Protein AF-0000000068816698 (afdb_homodimer)

Foldseek 3Di:
DPPPLDPDDDDDPDPDDDDDDPDDDDCPDAPQQLDLPGPAGDAAKAFDSAKDFDDDPNHTPDIDGQIAHLALCLVFQFAQQLQAEAEAADLQQQLFAPQDDPLCNLAFHQAVDHLLVCNRRFHAEYEFEWEADPNFIFGGGQQTTGGTDLVSLLSVLSSCVRHLQAAHEYAHPYHHPPPCCDPVNVVVVVVSNCVRCVQQQDQAVVVSQVVSHGSVNSSVSNNRYQAEHCDPVCCVVRRSYHHGAAEDDDQAADQVVLLVSLLVQLVDAAPSGAYEYESAYHDDPVNCVVPVPDGSVVRQLSNQSVVAVSCPVVVSSSSHNYYHGGHNVSHDSRVSSSVSSVVVSVVVVVVVVVVVD/DPPPLDPDDDDDPDPDDDDDDPDDDDCPDAPQQLDLPGPAGDAAKAFDSAKDFDDDPNDTPDIDGQIAHLALCLVFQFAQQLQFEAEAADLQQQLFAPQDDPLCSLAFHQAVDHLLRCNRRFHAEYEFEWEADPNFIFGGGQQTTGGTDLVSLLSVLSSCVRHLQAAHEYAHPYHHPPPCCDPVNVVVVVVSNCVSCVQQQDQAVVVSQVVSHGSNNSSVSNNRYQAEHCDPVCCVVRRSYHHGAAEDDDQAADQVVLLVSLLVQLVDAAPSGAYEYESAYHDDPVNCVVPVPDGSVVRQLSNQSVVAVSCPVVVSSSSHNYYHGGHNVNHDSRVSSSVSSVVVSVVVVVVVVVVVD

Organism: Brassicogethes aeneus (NCBI:txid1431903)

Sequence (714 aa):
MDNSFVLEEIPVNNRRGFFETKHVFNNNGLPGNWSKTSDYQISGKHCFPYEVVSFLNGQIVDKQCLKIEPTWMKEFGDLILSDMMIPGTHDSGAFTTRSINLLFKRFILTQNSDIWNQLVTGIRYFDFRVGFRNNEFYLYHASARCTKLAPELDSIKRFLMKASSEVVILDFHRFVYPNNFTSEMHKKLQDLLLEYLGEHIFMRPHDIYTYNLRIKDFWSINQRVIINYNDRMQSARVPWLWEGLRRDWGNIQDPKELLSYIKYISSRQADGKIHVLCAELTLSISYAITHPTVTLKKFADSVNIMLTPLLREYHRADNLRVIATDFFTGNDVINVAIDANRRKLEQYTTRSYYGFGMDNSFVLEEIPVNNRRGFFETKHVFNNNGLPGNWSKTSDYQISGKHCFPYEVVSFLNGQIVDKQCLKIEPTWMKEFGDLILSDMMIPGTHDSGAFTTRSINLLFKRFILTQNSDIWNQLVTGIRYFDFRVGFRNNEFYLYHASARCTKLAPELDSIKRFLMKASSEVVILDFHRFVYPNNFTSEMHKKLQDLLLEYLGEHIFMRPHDIYTYNLRIKDFWSINQRVIINYNDRMQSARVPWLWEGLRRDWGNIQDPKELLSYIKYISSRQADGKIHVLCAELTLSISYAITHPTVTLKKFADSVNIMLTPLLREYHRADNLRVIATDFFTGNDVINVAIDANRRKLEQYTTRSYYGFG

Radius of gyration: 28.34 Å; Cα contacts (8 Å, |Δi|>4): 1324; chains: 2; bounding box: 60×95×69 Å

pLDDT: mean 89.2, std 11.49, range [27.28, 98.94]

Solvent-accessible surface area (backbone atoms only — not comparable to full-atom values): 38559 Å² total; per-residue (Å²): 126,84,73,86,76,62,86,74,86,77,93,76,92,59,94,69,85,86,84,85,70,89,71,73,85,72,81,85,67,57,52,55,43,60,42,90,84,48,90,55,72,55,83,45,71,32,57,49,104,42,71,50,76,40,69,53,95,87,35,80,76,46,74,50,54,51,58,29,28,51,38,63,50,55,80,43,36,83,37,35,54,46,63,35,35,40,26,26,31,38,41,36,46,13,44,48,60,83,70,57,57,76,86,50,42,45,76,52,41,31,32,84,45,53,60,53,55,39,36,42,44,37,41,35,34,37,32,38,27,34,26,53,54,95,91,38,50,29,19,27,42,84,91,42,49,30,31,62,39,64,67,47,44,47,36,51,39,53,47,49,71,70,30,67,52,51,64,38,38,41,31,39,60,42,64,57,30,48,50,48,61,38,71,66,52,51,50,51,51,53,51,52,47,42,71,56,37,47,79,29,44,28,61,55,52,74,45,45,69,77,64,56,39,29,44,41,59,29,44,75,71,44,27,30,31,41,38,25,28,51,40,71,70,57,26,71,72,36,65,44,36,24,60,47,68,52,67,54,67,71,80,28,68,46,56,69,46,44,52,43,25,51,54,49,61,33,65,42,80,76,84,64,57,62,38,34,36,49,63,55,72,40,86,49,54,70,54,47,69,76,36,76,82,66,32,44,61,58,54,31,51,63,37,26,69,52,46,43,61,53,35,57,46,91,48,28,42,58,47,35,25,31,42,22,25,37,38,57,86,58,40,48,52,49,61,48,20,53,53,32,40,52,52,51,48,52,50,54,55,48,50,58,52,56,67,73,99,125,83,70,86,78,62,88,74,88,76,92,77,91,59,96,70,86,84,83,84,70,90,71,74,85,71,81,84,66,59,52,52,43,61,42,91,84,46,89,56,71,55,82,44,72,31,58,49,102,42,73,49,75,39,69,54,96,88,34,79,76,45,76,48,55,52,58,30,29,52,38,63,50,54,81,42,37,82,37,36,54,45,63,34,34,39,26,26,30,38,42,36,45,14,44,47,61,82,69,56,58,78,86,50,41,46,75,50,43,32,31,84,46,54,60,52,56,39,36,42,45,37,40,36,34,36,31,37,25,34,27,52,54,96,93,38,50,28,19,28,40,83,93,42,48,30,31,62,38,64,68,46,44,47,38,51,40,53,46,48,72,71,31,66,53,52,63,37,38,42,31,40,60,42,63,58,31,47,52,49,63,39,72,65,53,51,49,52,50,52,51,51,47,42,70,56,37,47,79,28,42,27,61,55,51,75,44,45,69,76,65,55,41,29,43,40,60,28,44,76,69,44,27,30,32,41,40,25,28,52,41,71,70,55,24,72,71,37,66,44,36,24,60,48,70,53,67,53,67,71,79,28,68,46,56,71,46,44,51,42,26,50,53,48,60,34,66,45,80,78,84,65,59,63,37,35,36,47,63,55,71,40,86,49,54,71,53,46,69,75,35,76,84,66,34,43,60,59,53,31,53,62,37,26,69,51,45,44,60,54,34,57,46,92,48,30,42,57,47,36,25,30,42,21,25,38,38,57,87,56,40,48,52,51,60,49,21,53,54,33,39,52,53,51,48,53,50,52,56,47,51,59,54,55,69,74,100

Nearest PDB structures (foldseek):
  4s3g-assembly1_A  TM=7.333E-01  e=1.831E-13  Staphylococcus aureus subsp. aureus str. Newman
  4i9t-assembly1_A  TM=7.670E-01  e=1.235E-12  Staphylococcus aureus subsp. aureus str. Newman
  4f2t-assembly1_A  TM=7.465E-01  e=7.548E-13  Staphylococcus aureus subsp. aureus str. Newman
  2plc-assembly1_A  TM=7.815E-01  e=2.050E-10  Listeria monocytogenes
  4f2u-assembly1_A  TM=6.825E-01  e=1.134E-11  Staphylococcus aureus subsp. aureus str. Newman

InterPro domains:
  IPR000909 Phosphatidylinositol-specific phospholipase C, X domain [PF00388] (84-223)
  IPR000909 Phosphatidylinositol-specific phospholipase C, X domain [SM00148] (81-230)
  IPR017946 PLC-like phosphodiesterase, TIM beta/alpha-barrel domain superfamily [G3DSA:3.20.20.190] (66-343)
  IPR017946 PLC-like phosphodiesterase, TIM beta/alpha-barrel domain superfamily [SSF51695] (70-341)
  IPR051057 Phosphoinositide phospholipase C domain-containing protein [PTHR13593] (63-343)

Structure (mmCIF, N/CA/C/O backbone):
data_AF-0000000068816698-model_v1
#
loop_
_entity.id
_entity.type
_entity.pdbx_description
1 polymer 'Phosphatidylinositol-specific phospholipase C X domain-containing protein'
#
loop_
_atom_site.group_PDB
_atom_site.id
_atom_site.type_symbol
_atom_site.label_atom_id
_atom_site.label_alt_id
_atom_site.label_comp_id
_atom_site.label_asym_id
_atom_site.label_entity_id
_atom_site.label_seq_id
_atom_site.pdbx_PDB_ins_code
_atom_site.Cartn_x
_atom_site.Cartn_y
_atom_site.Cartn_z
_atom_site.occupancy
_atom_site.B_iso_or_equiv
_atom_site.auth_seq_id
_atom_site.auth_comp_id
_atom_site.auth_asym_id
_atom_site.auth_atom_id
_atom_site.pdbx_PDB_model_num
ATOM 1 N N . MET A 1 1 ? 20.719 43.344 26.031 1 27.28 1 MET A N 1
ATOM 2 C CA . MET A 1 1 ? 19.656 42.344 26.141 1 27.28 1 MET A CA 1
ATOM 3 C C . MET A 1 1 ? 19.594 41.75 27.531 1 27.28 1 MET A C 1
ATOM 5 O O . MET A 1 1 ? 20.641 41.438 28.109 1 27.28 1 MET A O 1
ATOM 9 N N . ASP A 1 2 ? 18.703 42.062 28.328 1 34.28 2 ASP A N 1
ATOM 10 C CA . ASP A 1 2 ? 18.578 41.531 29.688 1 34.28 2 ASP A CA 1
ATOM 11 C C . ASP A 1 2 ? 18.828 40.031 29.719 1 34.28 2 ASP A C 1
ATOM 13 O O . ASP A 1 2 ? 18.188 39.281 28.984 1 34.28 2 ASP A O 1
ATOM 17 N N . ASN A 1 3 ? 19.875 39.469 30.188 1 44.34 3 ASN A N 1
ATOM 18 C CA . ASN A 1 3 ? 20.422 38.125 30.438 1 44.34 3 ASN A CA 1
ATOM 19 C C . ASN A 1 3 ? 19.422 37.25 31.156 1 44.34 3 ASN A C 1
ATOM 21 O O . ASN A 1 3 ? 19.734 36.094 31.516 1 44.34 3 ASN A O 1
ATOM 25 N N . SER A 1 4 ? 18.438 37.75 31.797 1 47.78 4 SER A N 1
ATOM 26 C CA . SER A 1 4 ? 17.531 37.062 32.688 1 47.78 4 SER A CA 1
ATOM 27 C C . SER A 1 4 ? 16.656 36.062 31.922 1 47.78 4 SER A C 1
ATOM 29 O O . SER A 1 4 ? 16.031 35.188 32.5 1 47.78 4 SER A O 1
ATOM 31 N N . PHE A 1 5 ? 16.641 36.031 30.578 1 58.03 5 PHE A N 1
ATOM 32 C CA . PHE A 1 5 ? 15.68 35.281 29.781 1 58.03 5 PHE A CA 1
ATOM 33 C C . PHE A 1 5 ? 16.359 34.094 29.109 1 58.03 5 PHE A C 1
ATOM 35 O O . PHE A 1 5 ? 15.711 33.344 28.359 1 58.03 5 PHE A O 1
ATOM 42 N N . VAL A 1 6 ? 17.625 33.938 29.484 1 61.84 6 VAL A N 1
ATOM 43 C CA . VAL A 1 6 ? 18.297 32.781 28.891 1 61.84 6 VAL A CA 1
ATOM 44 C C . VAL A 1 6 ? 18.141 31.562 29.797 1 61.84 6 VAL A C 1
ATOM 46 O O . VAL A 1 6 ? 18.594 31.562 30.938 1 61.84 6 VAL A O 1
ATOM 49 N N . LEU A 1 7 ? 17.469 30.656 29.391 1 71 7 LEU A N 1
ATOM 50 C CA . LEU A 1 7 ? 17.234 29.438 30.156 1 71 7 LEU A CA 1
ATOM 51 C C . LEU A 1 7 ? 18.453 28.531 30.125 1 71 7 LEU A C 1
ATOM 53 O O . LEU A 1 7 ? 18.766 27.844 31.109 1 71 7 LEU A O 1
ATOM 57 N N . GLU A 1 8 ? 19.156 28.547 29.094 1 78.19 8 GLU A N 1
ATOM 58 C CA . GLU A 1 8 ? 20.312 27.672 28.938 1 78.19 8 GLU A CA 1
ATOM 59 C C . GLU A 1 8 ? 21.25 28.172 27.844 1 78.19 8 GLU A C 1
ATOM 61 O O . GLU A 1 8 ? 20.781 28.766 26.859 1 78.19 8 GLU A O 1
ATOM 66 N N . GLU A 1 9 ? 22.547 28.156 28.156 1 80.25 9 GLU A N 1
ATOM 67 C CA . GLU A 1 9 ? 23.578 28.453 27.156 1 80.25 9 GLU A CA 1
ATOM 68 C C . GLU A 1 9 ? 24.438 27.219 26.859 1 80.25 9 GLU A C 1
ATOM 70 O O . GLU A 1 9 ? 24.922 26.562 27.781 1 80.25 9 GLU A O 1
ATOM 75 N N . ILE A 1 10 ? 24.469 26.906 25.672 1 82.62 10 ILE A N 1
ATOM 76 C CA . ILE A 1 10 ? 25.219 25.719 25.297 1 82.62 10 ILE A CA 1
ATOM 77 C C . ILE A 1 10 ? 26.281 26.094 24.266 1 82.62 10 ILE A C 1
ATOM 79 O O . ILE A 1 10 ? 25.953 26.594 23.188 1 82.62 10 ILE A O 1
ATOM 83 N N . PRO A 1 11 ? 27.562 25.812 24.609 1 82 11 PRO A N 1
ATOM 84 C CA . PRO A 1 11 ? 28.594 26 23.594 1 82 11 PRO A CA 1
ATOM 85 C C . PRO A 1 11 ? 28.484 24.984 22.453 1 82 11 PRO A C 1
ATOM 87 O O . PRO A 1 11 ? 28.172 23.812 22.703 1 82 11 PRO A O 1
ATOM 90 N N . VAL A 1 12 ? 28.516 25.484 21.25 1 81.38 12 VAL A N 1
ATOM 91 C CA . VAL A 1 12 ? 28.391 24.609 20.094 1 81.38 12 VAL A CA 1
ATOM 92 C C . VAL A 1 12 ? 29.734 24.578 19.344 1 81.38 12 VAL A C 1
ATOM 94 O O . VAL A 1 12 ? 30.281 25.609 19 1 81.38 12 VAL A O 1
ATOM 97 N N . ASN A 1 13 ? 30.344 23.438 19.188 1 78.12 13 ASN A N 1
ATOM 98 C CA . ASN A 1 13 ? 31.641 23.297 18.516 1 78.12 13 ASN A CA 1
ATOM 99 C C . ASN A 1 13 ? 31.5 22.562 17.188 1 78.12 13 ASN A C 1
ATOM 101 O O . ASN A 1 13 ? 32.5 22.375 16.469 1 78.12 13 ASN A O 1
ATOM 105 N N . ASN A 1 14 ? 30.297 22.109 16.891 1 74.31 14 ASN A N 1
ATOM 106 C CA . ASN A 1 14 ? 30.078 21.375 15.656 1 74.31 14 ASN A CA 1
ATOM 107 C C . ASN A 1 14 ? 29.062 22.078 14.758 1 74.31 14 ASN A C 1
ATOM 109 O O . ASN A 1 14 ? 28.203 22.812 15.242 1 74.31 14 ASN A O 1
ATOM 113 N N . ARG A 1 15 ? 29.344 21.906 13.562 1 66.06 15 ARG A N 1
ATOM 114 C CA . ARG A 1 15 ? 28.469 22.547 12.586 1 66.06 15 ARG A CA 1
ATOM 115 C C . ARG A 1 15 ? 27.109 21.875 12.539 1 66.06 15 ARG A C 1
ATOM 117 O O . ARG A 1 15 ? 26.094 22.531 12.234 1 66.06 15 ARG A O 1
ATOM 124 N N . ARG A 1 16 ? 27.109 20.609 12.844 1 71.62 16 ARG A N 1
ATOM 125 C CA . ARG A 1 16 ? 25.859 19.844 12.781 1 71.62 16 ARG A CA 1
ATOM 126 C C . ARG A 1 16 ? 25.578 19.156 14.109 1 71.62 16 ARG A C 1
ATOM 128 O O . ARG A 1 16 ? 26.5 18.844 14.867 1 71.62 16 ARG A O 1
ATOM 135 N N . GLY A 1 17 ? 24.281 19.156 14.406 1 75.38 17 GLY A N 1
ATOM 136 C CA . GLY A 1 17 ? 23.891 18.453 15.625 1 75.38 17 GLY A CA 1
ATOM 137 C C . GLY A 1 17 ? 22.594 18.953 16.219 1 75.38 17 GLY A C 1
ATOM 138 O 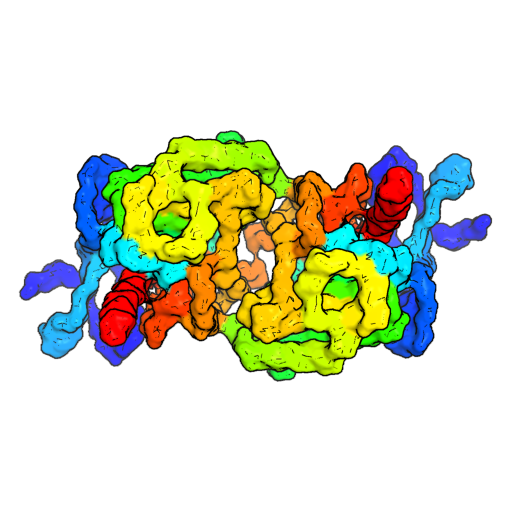O . GLY A 1 17 ? 21.812 19.641 15.539 1 75.38 17 GLY A O 1
ATOM 139 N N . PHE A 1 18 ? 22.219 18.328 17.312 1 76.19 18 PHE A N 1
ATOM 140 C CA . PHE A 1 18 ? 21.016 18.766 18 1 76.19 18 PHE A CA 1
ATOM 141 C C . PHE A 1 18 ? 21.234 18.812 19.5 1 76.19 18 PHE A C 1
ATOM 143 O O . PHE A 1 18 ? 22.172 18.172 20.016 1 76.19 18 PHE A O 1
ATOM 150 N N . PHE A 1 19 ? 20.547 19.703 20.125 1 77.31 19 PHE A N 1
ATOM 151 C CA . PHE A 1 19 ? 20.562 19.797 21.578 1 77.31 19 PHE A CA 1
ATOM 152 C C . PHE A 1 19 ? 19.156 19.609 22.141 1 77.31 19 PHE A C 1
ATOM 154 O O . PHE A 1 19 ? 18.172 20 21.516 1 77.31 19 PHE A O 1
ATOM 161 N N . GLU A 1 20 ? 19.141 18.828 23.188 1 77.19 20 GLU A N 1
ATOM 162 C CA . GLU A 1 20 ? 17.875 18.641 23.906 1 77.19 20 GLU A CA 1
ATOM 163 C C . GLU A 1 20 ? 17.875 19.391 25.234 1 77.19 20 GLU A C 1
ATOM 165 O O . GLU A 1 20 ? 18.891 19.406 25.953 1 77.19 20 GLU A O 1
ATOM 170 N N . THR A 1 21 ? 16.797 20.125 25.391 1 76.69 21 THR A N 1
ATOM 171 C CA . THR A 1 21 ? 16.672 20.828 26.656 1 76.69 21 THR A CA 1
ATOM 172 C C . THR A 1 21 ? 15.719 20.094 27.594 1 76.69 21 THR A C 1
ATOM 174 O O . THR A 1 21 ? 14.852 19.328 27.141 1 76.69 21 THR A O 1
ATOM 177 N N . LYS A 1 22 ? 15.992 20.25 28.828 1 74.56 22 LYS A N 1
ATOM 178 C CA . LYS A 1 22 ? 15.141 19.641 29.844 1 74.56 22 LYS A CA 1
ATOM 179 C C . LYS A 1 22 ? 13.906 20.5 30.109 1 74.56 22 LYS A C 1
ATOM 181 O O . LYS A 1 22 ? 12.984 20.062 30.812 1 74.56 22 LYS A O 1
ATOM 186 N N . HIS A 1 23 ? 13.984 21.609 29.484 1 76.06 23 HIS A N 1
ATOM 187 C CA . HIS A 1 23 ? 12.844 22.5 29.703 1 76.06 23 HIS A CA 1
ATOM 188 C C . HIS A 1 23 ? 11.641 22.031 28.875 1 76.06 23 HIS A C 1
ATOM 190 O O . HIS A 1 23 ? 11.773 21.734 27.688 1 76.06 23 HIS A O 1
ATOM 196 N N . VAL A 1 24 ? 10.57 21.906 29.609 1 73.19 24 VAL A N 1
ATOM 197 C CA . VAL A 1 24 ? 9.344 21.438 28.984 1 73.19 24 VAL A CA 1
ATOM 198 C C . VAL A 1 24 ? 8.586 22.609 28.359 1 73.19 24 VAL A C 1
ATOM 200 O O . VAL A 1 24 ? 8.438 23.656 29 1 73.19 24 VAL A O 1
ATOM 203 N N . PHE A 1 25 ? 8.312 22.406 27.141 1 71.81 25 PHE A N 1
ATOM 204 C CA . PHE A 1 25 ? 7.469 23.391 26.469 1 71.81 25 PHE A CA 1
ATOM 205 C C . PHE A 1 25 ? 6.059 23.375 27.047 1 71.81 25 PHE A C 1
ATOM 207 O O . PHE A 1 25 ? 5.398 22.328 27.062 1 71.81 25 PHE A O 1
ATOM 214 N N . ASN A 1 26 ? 5.805 24.438 27.766 1 63.84 26 ASN A N 1
ATOM 215 C CA . ASN A 1 26 ? 4.445 24.578 28.281 1 63.84 26 ASN A CA 1
ATOM 216 C C . ASN A 1 26 ? 3.529 25.266 27.281 1 63.84 26 ASN A C 1
ATOM 218 O O . ASN A 1 26 ? 3.787 26.391 26.859 1 63.84 26 ASN A O 1
ATOM 222 N N . ASN A 1 27 ? 2.738 24.516 26.75 1 63.22 27 ASN A N 1
ATOM 223 C CA . ASN A 1 27 ? 1.831 25.094 25.766 1 63.22 27 ASN A CA 1
ATOM 224 C C . ASN A 1 27 ? 0.727 25.906 26.422 1 63.22 27 ASN A C 1
ATOM 226 O O . ASN A 1 27 ? -0.302 25.375 26.828 1 63.22 27 ASN A O 1
ATOM 230 N N . ASN A 1 28 ? 1.103 27.109 26.812 1 64.31 28 ASN A N 1
ATOM 231 C CA . ASN A 1 28 ? 0.12 28 27.422 1 64.31 28 ASN A CA 1
ATOM 232 C C . ASN A 1 28 ? -0.785 28.641 26.359 1 64.31 28 ASN A C 1
ATOM 234 O O . ASN A 1 28 ? -1.238 29.766 26.531 1 64.31 28 ASN A O 1
ATOM 238 N N . GLY A 1 29 ? -1.045 28.016 25.359 1 81.06 29 GLY A N 1
ATOM 239 C CA . GLY A 1 29 ? -1.962 28.547 24.375 1 81.06 29 GLY A CA 1
ATOM 240 C C . GLY A 1 29 ? -1.279 28.938 23.078 1 81.06 29 GLY A C 1
ATOM 241 O O . GLY A 1 29 ? -0.065 29.156 23.047 1 81.06 29 GLY A O 1
ATOM 242 N N . LEU A 1 30 ? -2.012 29.125 22.031 1 90.88 30 LEU A N 1
ATOM 243 C CA . LEU A 1 30 ? -1.49 29.484 20.719 1 90.88 30 LEU A CA 1
ATOM 244 C C . LEU A 1 30 ? -1.308 30.984 20.594 1 90.88 30 LEU A C 1
ATOM 246 O O . LEU A 1 30 ? -2.201 31.75 20.953 1 90.88 30 LEU A O 1
ATOM 250 N N . PRO A 1 31 ? -0.156 31.469 20.188 1 91.19 31 PRO A N 1
ATOM 251 C CA . PRO A 1 31 ? 0.058 32.906 19.984 1 91.19 31 PRO A CA 1
ATOM 252 C C . PRO A 1 31 ? -0.719 33.438 18.797 1 91.19 31 PRO A C 1
ATOM 254 O O . PRO A 1 31 ? -1.2 32.688 17.953 1 91.19 31 PRO A O 1
ATOM 257 N N . GLY A 1 32 ? -0.9 34.812 18.797 1 92.19 32 GLY A N 1
ATOM 258 C CA . GLY A 1 32 ? -1.511 35.469 17.656 1 92.19 32 GLY A CA 1
ATOM 259 C C . GLY A 1 32 ? -3.016 35.281 17.594 1 92.19 32 GLY A C 1
ATOM 260 O O . GLY A 1 32 ? -3.613 35.406 16.516 1 92.19 32 GLY A O 1
ATOM 261 N N . ASN A 1 33 ? -3.582 34.844 18.688 1 92.19 33 ASN A N 1
ATOM 262 C CA . ASN A 1 33 ? -5.023 34.656 18.797 1 92.19 33 ASN A CA 1
ATOM 263 C C . ASN A 1 33 ? -5.504 33.531 17.859 1 92.19 33 ASN A C 1
ATOM 265 O O . ASN A 1 33 ? -6.508 33.719 17.172 1 92.19 33 ASN A O 1
ATOM 269 N N . TRP A 1 34 ? -4.773 32.469 17.875 1 94.19 34 TRP A N 1
ATOM 270 C CA . TRP A 1 34 ? -5.129 31.406 16.969 1 94.19 34 TRP A CA 1
ATOM 271 C C . TRP A 1 34 ? -5.77 30.234 17.719 1 94.19 34 TRP A C 1
ATOM 273 O O . TRP A 1 34 ? -5.812 29.109 17.219 1 94.19 34 TRP A O 1
ATOM 283 N N . SER A 1 35 ? -6.242 30.594 18.859 1 89.5 35 SER A N 1
ATOM 284 C CA . SER A 1 35 ? -7.09 29.594 19.5 1 89.5 35 SER A CA 1
ATOM 285 C C . SER A 1 35 ? -8.367 29.344 18.703 1 89.5 35 SER A C 1
ATOM 287 O O . SER A 1 35 ? -8.844 30.234 18 1 89.5 35 SER A O 1
ATOM 289 N N . LYS A 1 36 ? -8.859 28.188 18.875 1 86.44 36 LYS A N 1
ATOM 290 C CA . LYS A 1 36 ? -10.047 27.828 18.125 1 86.44 36 LYS A CA 1
ATOM 291 C C . LYS A 1 36 ? -11.219 28.734 18.453 1 86.44 36 LYS A C 1
ATOM 293 O O . LYS A 1 36 ? -12.055 29.016 17.594 1 86.44 36 LYS A O 1
ATOM 298 N N . THR A 1 37 ? -11.242 29.266 19.594 1 83.69 37 THR A N 1
ATOM 299 C CA . THR A 1 37 ? -12.391 30.031 20.078 1 83.69 37 THR A CA 1
ATOM 300 C C . THR A 1 37 ? -12.18 31.516 19.859 1 83.69 37 THR A C 1
ATOM 302 O O . THR A 1 37 ? -13.078 32.312 20.109 1 83.69 37 THR A O 1
ATOM 305 N N . SER A 1 38 ? -11.016 31.828 19.359 1 84.62 38 SER A N 1
ATOM 306 C CA . SER A 1 38 ? -10.742 33.25 19.156 1 84.62 38 SER A CA 1
ATOM 307 C C . SER A 1 38 ? -11.516 33.781 17.953 1 84.62 38 SER A C 1
ATOM 309 O O . SER A 1 38 ? -11.633 33.094 16.938 1 84.62 38 SER A O 1
ATOM 311 N N . ASP A 1 39 ? -12.023 34.906 18.062 1 78.31 39 ASP A N 1
ATOM 312 C CA . ASP A 1 39 ? -12.82 35.531 17.016 1 78.31 39 ASP A CA 1
ATOM 313 C C . ASP A 1 39 ? -11.945 36.312 16.047 1 78.31 39 ASP A C 1
ATOM 315 O O . ASP A 1 39 ? -12.367 36.656 14.945 1 78.31 39 ASP A O 1
ATOM 319 N N . TYR A 1 40 ? -10.805 36.719 16.547 1 80.38 40 TYR A N 1
ATOM 320 C CA . TYR A 1 40 ? -9.883 37.5 15.719 1 80.38 40 TYR A CA 1
ATOM 321 C C . TYR A 1 40 ? -8.523 36.812 15.617 1 80.38 40 TYR A C 1
ATOM 323 O O . TYR A 1 40 ? -8.086 36.125 16.562 1 80.38 40 TYR A O 1
ATOM 331 N N . GLN A 1 41 ? -7.988 36.812 14.375 1 82.62 41 GLN A N 1
ATOM 332 C CA . GLN A 1 41 ? -6.664 36.25 14.18 1 82.62 41 GLN A CA 1
ATOM 333 C C . GLN A 1 41 ? -5.707 37.25 13.555 1 82.62 41 GLN A C 1
ATOM 335 O O . GLN A 1 41 ? -6.141 38.188 12.891 1 82.62 41 GLN A O 1
ATOM 340 N N . ILE A 1 42 ? -4.539 37.125 13.922 1 86 42 ILE A N 1
ATOM 341 C CA . ILE A 1 42 ? -3.484 37.906 13.305 1 86 42 ILE A CA 1
ATOM 342 C C . ILE A 1 42 ? -2.725 37.062 12.281 1 86 42 ILE A C 1
ATOM 344 O O . ILE A 1 42 ? -2.236 36 12.609 1 86 42 ILE A O 1
ATOM 348 N N . SER A 1 43 ? -2.637 37.562 11.102 1 92.31 43 SER A N 1
ATOM 349 C CA . SER A 1 43 ? -1.942 36.844 10.031 1 92.31 43 SER A CA 1
ATOM 350 C C . SER A 1 43 ? -0.437 36.812 10.273 1 92.31 43 SER A C 1
ATOM 352 O O . SER A 1 43 ? 0.092 37.656 11.023 1 92.31 43 SER A O 1
ATOM 354 N N . GLY A 1 44 ? 0.19 35.844 9.641 1 93.94 44 GLY A N 1
ATOM 355 C CA . GLY A 1 44 ? 1.641 35.781 9.719 1 93.94 44 GLY A CA 1
ATOM 356 C C . GLY A 1 44 ? 2.133 34.781 10.766 1 93.94 44 GLY A C 1
ATOM 357 O O . GLY A 1 44 ? 1.342 34.031 11.344 1 93.94 44 GLY A O 1
ATOM 358 N N . LYS A 1 45 ? 3.459 34.75 10.891 1 95.56 45 LYS A N 1
ATOM 359 C CA . LYS A 1 45 ? 4.078 33.875 11.883 1 95.56 45 LYS A CA 1
ATOM 360 C C . LYS A 1 45 ? 3.953 34.469 13.289 1 95.56 45 LYS A C 1
ATOM 362 O O . LYS A 1 45 ? 3.975 35.688 13.469 1 95.56 45 LYS A O 1
ATOM 367 N N . HIS A 1 46 ? 3.805 33.625 14.297 1 94.81 46 HIS A N 1
ATOM 368 C CA . HIS A 1 46 ? 3.693 34.031 15.695 1 94.81 46 HIS A CA 1
ATOM 369 C C . HIS A 1 46 ? 4.578 33.156 16.594 1 94.81 46 HIS A C 1
ATOM 371 O O . HIS A 1 46 ? 4.508 31.938 16.531 1 94.81 46 HIS A O 1
ATOM 377 N N . CYS A 1 47 ? 5.324 33.781 17.422 1 92.56 47 CYS A N 1
ATOM 378 C CA . CYS A 1 47 ? 6.312 33.094 18.25 1 92.56 47 CYS A CA 1
ATOM 379 C C . CYS A 1 47 ? 5.746 32.75 19.625 1 92.56 47 CYS A C 1
ATOM 381 O O . CYS A 1 47 ? 5.016 33.562 20.203 1 92.56 47 CYS A O 1
ATOM 383 N N . PHE A 1 48 ? 6.043 31.562 20.016 1 89.38 48 PHE A N 1
ATOM 384 C CA . PHE A 1 48 ? 5.965 31.281 21.453 1 89.38 48 PHE A CA 1
ATOM 385 C C . PHE A 1 48 ? 7.078 31.984 22.203 1 89.38 48 PHE A C 1
ATOM 387 O O . PHE A 1 48 ? 8.016 32.5 21.594 1 89.38 48 PHE A O 1
ATOM 394 N N . PRO A 1 49 ? 6.906 32.031 23.547 1 84.44 49 PRO A N 1
ATOM 395 C CA . PRO A 1 49 ? 7.934 32.75 24.312 1 84.44 49 PRO A CA 1
ATOM 396 C C . PRO A 1 49 ? 9.203 31.922 24.5 1 84.44 49 PRO A C 1
ATOM 398 O O . PRO A 1 49 ? 9.719 31.812 25.609 1 84.44 49 PRO A O 1
ATOM 401 N N . TYR A 1 50 ? 9.586 31.203 23.5 1 84.31 50 TYR A N 1
ATOM 402 C CA . TYR A 1 50 ? 10.812 30.406 23.484 1 84.31 50 TYR A CA 1
ATOM 403 C C . TYR A 1 50 ? 11.648 30.734 22.25 1 84.31 50 TYR A C 1
ATOM 405 O O . TYR A 1 50 ? 11.156 30.641 21.125 1 84.31 50 TYR A O 1
ATOM 413 N N . GLU A 1 51 ? 12.828 31.172 22.531 1 87.62 51 GLU A N 1
ATOM 414 C CA . GLU A 1 51 ? 13.711 31.547 21.422 1 87.62 51 GLU A CA 1
ATOM 415 C C . GLU A 1 51 ? 15.094 30.922 21.578 1 87.62 51 GLU A C 1
ATOM 417 O O . GLU A 1 51 ? 15.516 30.625 22.703 1 87.62 51 GLU A O 1
ATOM 422 N N . VAL A 1 52 ? 15.656 30.656 20.516 1 85.5 52 VAL A N 1
ATOM 423 C CA . VAL A 1 52 ? 17.047 30.219 20.453 1 85.5 52 VAL A CA 1
ATOM 424 C C . VAL A 1 52 ? 17.891 31.266 19.719 1 85.5 52 VAL A C 1
ATOM 426 O O . VAL A 1 52 ? 17.547 31.688 18.625 1 85.5 52 VAL A O 1
ATOM 429 N N . VAL A 1 53 ? 18.938 31.672 20.438 1 87.06 53 VAL A N 1
ATOM 430 C CA . VAL A 1 53 ? 19.828 32.688 19.875 1 87.06 53 VAL A CA 1
ATOM 431 C C . VAL A 1 53 ? 21.234 32.156 19.734 1 87.06 53 VAL A C 1
ATOM 433 O O . VAL A 1 53 ? 21.766 31.531 20.672 1 87.06 53 VAL A O 1
ATOM 436 N N . SER A 1 54 ? 21.719 32.281 18.594 1 86.19 54 SER A N 1
ATOM 437 C CA . SER A 1 54 ? 23.078 31.828 18.344 1 86.19 54 SER A CA 1
ATOM 438 C C . SER A 1 54 ? 24.047 33.031 18.312 1 86.19 54 SER A C 1
ATOM 440 O O . SER A 1 54 ? 23.766 34.031 17.688 1 86.19 54 SER A O 1
ATOM 442 N N . PHE A 1 55 ? 25.172 32.781 18.984 1 87.56 55 PHE A N 1
ATOM 443 C CA . PHE A 1 55 ? 26.203 33.844 19.078 1 87.56 55 PHE A CA 1
ATOM 444 C C . PHE A 1 55 ? 27.516 33.344 18.484 1 87.56 55 PHE A C 1
ATOM 446 O O . PHE A 1 55 ? 27.891 32.188 18.672 1 87.56 55 PHE A O 1
ATOM 453 N N . LEU A 1 56 ? 28.047 34.188 17.641 1 87.44 56 LEU A N 1
ATOM 454 C CA . LEU A 1 56 ? 29.422 34.031 17.203 1 87.44 56 LEU A CA 1
ATOM 455 C C . LEU A 1 56 ? 30.281 35.25 17.547 1 87.44 56 LEU A C 1
ATOM 457 O O . LEU A 1 56 ? 29.984 36.344 17.094 1 87.44 56 LEU A O 1
ATOM 461 N N . ASN A 1 57 ? 31.344 35 18.25 1 88.06 57 ASN A N 1
ATOM 462 C CA . ASN A 1 57 ? 32.219 36.062 18.688 1 88.06 57 ASN A CA 1
ATOM 463 C C . ASN A 1 57 ? 31.438 37.219 19.328 1 88.06 57 ASN A C 1
ATOM 465 O O . ASN A 1 57 ? 31.609 38.375 18.969 1 88.06 57 ASN A O 1
ATOM 469 N N . GLY A 1 58 ? 30.438 36.844 20.078 1 84.38 58 GLY A N 1
ATOM 470 C CA . GLY A 1 58 ? 29.672 37.812 20.859 1 84.38 58 GLY A CA 1
ATOM 471 C C . GLY A 1 58 ? 28.562 38.469 20.047 1 84.38 58 GLY A C 1
ATOM 472 O O . GLY A 1 58 ? 27.781 39.281 20.594 1 84.38 58 GLY A O 1
ATOM 473 N N . GLN A 1 59 ? 28.562 38.156 18.844 1 91.38 59 GLN A N 1
ATOM 474 C CA . GLN A 1 59 ? 27.531 38.75 17.984 1 91.38 59 GLN A CA 1
ATOM 475 C C . GLN A 1 59 ? 26.453 37.719 17.641 1 91.38 59 GLN A C 1
ATOM 477 O O . GLN A 1 59 ? 26.766 36.531 17.422 1 91.38 59 GLN A O 1
ATOM 482 N N . ILE A 1 60 ? 25.219 38.219 17.672 1 89.25 60 ILE A N 1
ATOM 483 C CA . ILE A 1 60 ? 24.109 37.344 17.297 1 89.25 60 ILE A CA 1
ATOM 484 C C . ILE A 1 60 ? 24.172 37.031 15.805 1 89.25 60 ILE A C 1
ATOM 486 O O . ILE A 1 60 ? 24.234 37.938 14.969 1 89.25 60 ILE A O 1
ATOM 490 N N . VAL A 1 61 ? 24.219 35.75 15.453 1 87.88 61 VAL A N 1
ATOM 491 C CA . VAL A 1 61 ? 24.328 35.375 14.047 1 87.88 61 VAL A CA 1
ATOM 492 C C . VAL A 1 61 ? 23.016 34.75 13.578 1 87.88 61 VAL A C 1
ATOM 494 O O . VAL A 1 61 ? 22.734 34.719 12.375 1 87.88 61 VAL A O 1
ATOM 497 N N . ASP A 1 62 ? 22.219 34.25 14.516 1 85.88 62 ASP A N 1
ATOM 498 C CA . ASP A 1 62 ? 20.922 33.719 14.164 1 85.88 62 ASP A CA 1
ATOM 499 C C . ASP A 1 62 ? 19.969 33.719 15.359 1 85.88 62 ASP A C 1
ATOM 501 O O . ASP A 1 62 ? 20.406 33.594 16.5 1 85.88 62 ASP A O 1
ATOM 505 N N . LYS A 1 63 ? 18.828 34 15.078 1 88.12 63 LYS A N 1
ATOM 506 C CA . LYS A 1 63 ? 17.766 34 16.078 1 88.12 63 LYS A CA 1
ATOM 507 C C . LYS A 1 63 ? 16.516 33.344 15.547 1 88.12 63 LYS A C 1
ATOM 509 O O . LYS A 1 63 ? 16.016 33.688 14.477 1 88.12 63 LYS A O 1
ATOM 514 N N . GLN A 1 64 ? 16.078 32.312 16.312 1 86.5 64 GLN A N 1
ATOM 515 C CA . GLN A 1 64 ? 14.859 31.609 15.938 1 86.5 64 GLN A CA 1
ATOM 516 C C . GLN A 1 64 ? 13.945 31.391 17.141 1 86.5 64 GLN A C 1
ATOM 518 O O . GLN A 1 64 ? 14.422 31.297 18.281 1 86.5 64 GLN A O 1
ATOM 523 N N . CYS A 1 65 ? 12.703 31.406 16.938 1 88.44 65 CYS A N 1
ATOM 524 C CA . CYS A 1 65 ? 11.75 31.078 18 1 88.44 65 CYS A CA 1
ATOM 525 C C . CYS A 1 65 ? 10.859 29.922 17.578 1 88.44 65 CYS A C 1
ATOM 527 O O . CYS A 1 65 ? 10.734 29.609 16.391 1 88.44 65 CYS A O 1
ATOM 529 N N . LEU A 1 66 ? 10.422 29.188 18.594 1 88.44 66 LEU A N 1
ATOM 530 C CA . LEU A 1 66 ? 9.305 28.281 18.312 1 88.44 66 LEU A CA 1
ATOM 531 C C . LEU A 1 66 ? 8.07 29.062 17.891 1 88.44 66 LEU A C 1
ATOM 533 O O . LEU A 1 66 ? 7.691 30.047 18.547 1 88.44 66 LEU A O 1
ATOM 537 N N . LYS A 1 67 ? 7.539 28.703 16.781 1 93.94 67 LYS A N 1
ATOM 538 C CA . LYS A 1 67 ? 6.484 29.562 16.25 1 93.94 67 LYS A CA 1
ATOM 539 C C . LYS A 1 67 ? 5.414 28.734 15.539 1 93.94 67 LYS A C 1
ATOM 541 O O . LYS A 1 67 ? 5.617 27.547 15.258 1 93.94 67 LYS A O 1
ATOM 546 N N . ILE A 1 68 ? 4.293 29.359 15.297 1 95.44 68 ILE A N 1
ATOM 547 C CA . ILE A 1 68 ? 3.266 28.844 14.398 1 95.44 68 ILE A CA 1
ATOM 548 C C . ILE A 1 68 ? 3.232 29.656 13.117 1 95.44 68 ILE A C 1
ATOM 550 O O . ILE A 1 68 ? 3.666 30.812 13.102 1 95.44 68 ILE A O 1
ATOM 554 N N . GLU A 1 69 ? 2.85 29 12.047 1 97.38 69 GLU A N 1
ATOM 555 C CA . GLU A 1 69 ? 2.744 29.609 10.727 1 97.38 69 GLU A CA 1
ATOM 556 C C . GLU A 1 69 ? 1.371 29.359 10.109 1 97.38 69 GLU A C 1
ATOM 558 O O . GLU A 1 69 ? 1.261 28.688 9.078 1 97.38 69 GLU A O 1
ATOM 563 N N . PRO A 1 70 ? 0.346 30.016 10.688 1 97.62 70 PRO A N 1
ATOM 564 C CA . PRO A 1 70 ? -1.019 29.672 10.281 1 97.62 70 PRO A CA 1
ATOM 565 C C . PRO A 1 70 ? -1.371 30.188 8.883 1 97.62 70 PRO A C 1
ATOM 567 O O . PRO A 1 70 ? -2.311 29.688 8.258 1 97.62 70 PRO A O 1
ATOM 570 N N . THR A 1 71 ? -0.628 31.219 8.344 1 98.25 71 THR A N 1
ATOM 571 C CA . THR A 1 71 ? -1.017 31.812 7.07 1 98.25 71 THR A CA 1
ATOM 572 C C . THR A 1 71 ? 0.182 31.922 6.133 1 98.25 71 THR A C 1
ATOM 574 O O . THR A 1 71 ? 0.333 32.906 5.414 1 98.25 71 THR A O 1
ATOM 577 N N . TRP A 1 72 ? 1.062 30.922 6.152 1 98.31 72 TRP A N 1
ATOM 578 C CA . TRP A 1 72 ? 2.326 31.016 5.43 1 98.31 72 TRP A CA 1
ATOM 579 C C . TRP A 1 72 ? 2.102 30.938 3.924 1 98.31 72 TRP A C 1
ATOM 581 O O . TRP A 1 72 ? 2.896 31.453 3.139 1 98.31 72 TRP A O 1
ATOM 591 N N . MET A 1 73 ? 1.021 30.375 3.461 1 98.38 73 MET A N 1
ATOM 592 C CA . MET A 1 73 ? 0.823 30.188 2.025 1 98.38 73 MET A CA 1
ATOM 593 C C . MET A 1 73 ? 0.511 31.516 1.345 1 98.38 73 MET A C 1
ATOM 595 O O . MET A 1 73 ? 0.601 31.625 0.12 1 98.38 73 MET A O 1
ATOM 599 N N . LYS A 1 74 ? 0.117 32.5 2.096 1 97.44 74 LYS A N 1
ATOM 600 C CA . LYS A 1 74 ? -0.212 33.812 1.551 1 97.44 74 LYS A CA 1
ATOM 601 C C . LYS A 1 74 ? 0.932 34.375 0.701 1 97.44 74 LYS A C 1
ATOM 603 O O . LYS A 1 74 ? 0.699 35.062 -0.287 1 97.44 74 LYS A O 1
ATOM 608 N N . GLU A 1 75 ? 2.096 34 1.104 1 96.56 75 GLU A N 1
ATOM 609 C CA . GLU A 1 75 ? 3.299 34.469 0.432 1 96.56 75 GLU A CA 1
ATOM 610 C C . GLU A 1 75 ? 3.455 33.844 -0.944 1 96.56 75 GLU A C 1
ATOM 612 O O . GLU A 1 75 ? 4.18 34.344 -1.798 1 96.56 75 GLU A O 1
ATOM 617 N N . PHE A 1 76 ? 2.693 32.844 -1.255 1 97.75 76 PHE A N 1
ATOM 618 C CA . PHE A 1 76 ? 3.066 32 -2.389 1 97.75 76 PHE A CA 1
ATOM 619 C C . PHE A 1 76 ? 1.926 31.906 -3.395 1 97.75 76 PHE A C 1
ATOM 621 O O . PHE A 1 76 ? 1.768 30.891 -4.07 1 97.75 76 PHE A O 1
ATOM 628 N N . GLY A 1 77 ? 1.208 32.938 -3.531 1 97.06 77 GLY A N 1
ATOM 629 C CA . GLY A 1 77 ? 0.043 32.969 -4.402 1 97.06 77 GLY A CA 1
ATOM 630 C C . GLY A 1 77 ? 0.367 32.625 -5.848 1 97.06 77 GLY A C 1
ATOM 631 O O . GLY A 1 77 ? -0.47 32.094 -6.566 1 97.06 77 GLY A O 1
ATOM 632 N N . ASP A 1 78 ? 1.583 32.844 -6.254 1 96.25 78 ASP A N 1
ATOM 633 C CA . ASP A 1 78 ? 1.936 32.719 -7.664 1 96.25 78 ASP A CA 1
ATOM 634 C C . ASP A 1 78 ? 2.514 31.328 -7.973 1 96.25 78 ASP A C 1
ATOM 636 O O . ASP A 1 78 ? 2.754 31 -9.133 1 96.25 78 ASP A O 1
ATOM 640 N N . LEU A 1 79 ? 2.678 30.484 -6.992 1 96.38 79 LEU A N 1
ATOM 641 C CA . LEU A 1 79 ? 3.201 29.141 -7.223 1 96.38 79 LEU A CA 1
ATOM 642 C C . LEU A 1 79 ? 2.098 28.203 -7.695 1 96.38 79 LEU A C 1
ATOM 644 O O . LEU A 1 79 ? 0.947 28.328 -7.27 1 96.38 79 LEU A O 1
ATOM 648 N N . ILE A 1 80 ? 2.523 27.344 -8.547 1 95.25 80 ILE A N 1
ATOM 649 C CA . ILE A 1 80 ? 1.635 26.266 -8.969 1 95.25 80 ILE A CA 1
ATOM 650 C C . ILE A 1 80 ? 1.52 25.234 -7.855 1 95.25 80 ILE A C 1
ATOM 652 O O . ILE A 1 80 ? 2.529 24.781 -7.305 1 95.25 80 ILE A O 1
ATOM 656 N N . LEU A 1 81 ? 0.317 24.844 -7.504 1 95.25 81 LEU A N 1
ATOM 657 C CA . LEU A 1 81 ? 0.082 23.953 -6.379 1 95.25 81 LEU A CA 1
ATOM 658 C C . LEU A 1 81 ? 0.879 22.656 -6.535 1 95.25 81 LEU A C 1
ATOM 660 O O . LEU A 1 81 ? 1.525 22.203 -5.586 1 95.25 81 LEU A O 1
ATOM 664 N N . SER A 1 82 ? 0.898 22.094 -7.746 1 93.44 82 SER A N 1
ATOM 665 C CA . SER A 1 82 ? 1.507 20.781 -7.969 1 93.44 82 SER A CA 1
ATOM 666 C C . SER A 1 82 ? 3.027 20.859 -7.902 1 93.44 82 SER A C 1
ATOM 668 O O . SER A 1 82 ? 3.709 19.844 -7.883 1 93.44 82 SER A O 1
ATOM 670 N N . ASP A 1 83 ? 3.531 22.125 -7.762 1 93 83 ASP A N 1
ATOM 671 C CA . ASP A 1 83 ? 4.977 22.312 -7.668 1 93 83 ASP A CA 1
ATOM 672 C C . ASP A 1 83 ? 5.398 22.641 -6.238 1 93 83 ASP A C 1
ATOM 674 O O . ASP A 1 83 ? 6.59 22.656 -5.926 1 93 83 ASP A O 1
ATOM 678 N N . MET A 1 84 ? 4.531 22.812 -5.418 1 95.88 84 MET A N 1
ATOM 679 C CA . MET A 1 84 ? 4.832 23.281 -4.074 1 95.88 84 MET A CA 1
ATOM 680 C C . MET A 1 84 ? 5.324 22.141 -3.189 1 95.88 84 MET A C 1
ATOM 682 O O . MET A 1 84 ? 4.98 20.984 -3.422 1 95.88 84 MET A O 1
ATOM 686 N N . MET A 1 85 ? 6.137 22.531 -2.295 1 97.06 85 MET A N 1
ATOM 687 C CA . MET A 1 85 ? 6.434 21.641 -1.174 1 97.06 85 MET A CA 1
ATOM 688 C C . MET A 1 85 ? 5.445 21.844 -0.033 1 97.06 85 MET A C 1
ATOM 690 O O . MET A 1 85 ? 5.371 22.938 0.535 1 97.06 85 MET A O 1
ATOM 694 N N . ILE A 1 86 ? 4.723 20.859 0.28 1 98.5 86 ILE A N 1
ATOM 695 C CA . ILE A 1 86 ? 3.635 20.969 1.247 1 98.5 86 ILE A CA 1
ATOM 696 C C . ILE A 1 86 ? 3.918 20.062 2.447 1 98.5 86 ILE A C 1
ATOM 698 O O . ILE A 1 86 ? 4.07 18.844 2.297 1 98.5 86 ILE A O 1
ATOM 702 N N . PRO A 1 87 ? 4.078 20.672 3.615 1 98.81 87 PRO A N 1
ATOM 703 C CA . PRO A 1 87 ? 4.25 19.844 4.812 1 98.81 87 PRO A CA 1
ATOM 704 C C . PRO A 1 87 ? 2.969 19.125 5.223 1 98.81 87 PRO A C 1
ATOM 706 O O . PRO A 1 87 ? 1.884 19.703 5.172 1 98.81 87 PRO A O 1
ATOM 709 N N . GLY A 1 88 ? 3.082 17.844 5.57 1 98.75 88 GLY A N 1
ATOM 710 C CA . GLY A 1 88 ? 1.945 17.031 5.961 1 98.75 88 GLY A CA 1
ATOM 711 C C . GLY A 1 88 ? 2.25 16.109 7.121 1 98.75 88 GLY A C 1
ATOM 712 O O . GLY A 1 88 ? 3.375 16.078 7.625 1 98.75 88 GLY A O 1
ATOM 713 N N . THR A 1 89 ? 1.194 15.445 7.594 1 98.69 89 THR A N 1
ATOM 714 C CA . THR A 1 89 ? 1.343 14.484 8.672 1 98.69 89 THR A CA 1
ATOM 715 C C . THR A 1 89 ? 0.842 13.109 8.242 1 98.69 89 THR A C 1
ATOM 717 O O . THR A 1 89 ? -0.094 13 7.449 1 98.69 89 THR A O 1
ATOM 720 N N . HIS A 1 90 ? 1.527 12.094 8.695 1 97.56 90 HIS A N 1
ATOM 721 C CA . HIS A 1 90 ? 1.117 10.711 8.508 1 97.56 90 HIS A CA 1
ATOM 722 C C . HIS A 1 90 ? 0.072 10.297 9.539 1 97.56 90 HIS A C 1
ATOM 724 O O . HIS A 1 90 ? 0.199 10.625 10.727 1 97.56 90 HIS A O 1
ATOM 730 N N . ASP A 1 91 ? -0.997 9.602 9.102 1 97.06 91 ASP A N 1
ATOM 731 C CA . ASP A 1 91 ? -2.059 9.211 10.023 1 97.06 91 ASP A CA 1
ATOM 732 C C . ASP A 1 91 ? -2.441 10.367 10.945 1 97.06 91 ASP A C 1
ATOM 734 O O . ASP A 1 91 ? -2.43 10.219 12.172 1 97.06 91 ASP A O 1
ATOM 738 N N . SER A 1 92 ? -2.91 11.391 10.344 1 98.56 92 SER A N 1
ATOM 739 C CA . SER A 1 92 ? -3.018 12.703 10.977 1 98.56 92 SER A CA 1
ATOM 740 C C . SER A 1 92 ? -3.965 12.664 12.172 1 98.56 92 SER A C 1
ATOM 742 O O . SER A 1 92 ? -3.848 13.477 13.086 1 98.56 92 SER A O 1
ATOM 744 N N . GLY A 1 93 ? -4.891 11.781 12.188 1 97.88 93 GLY A N 1
ATOM 745 C CA . GLY A 1 93 ? -5.895 11.719 13.234 1 97.88 93 GLY A CA 1
ATOM 746 C C . GLY A 1 93 ? -5.473 10.852 14.406 1 97.88 93 GLY A C 1
ATOM 747 O O . GLY A 1 93 ? -6.207 10.727 15.391 1 97.88 93 GLY A O 1
ATOM 748 N N . ALA A 1 94 ? -4.297 10.281 14.359 1 96.56 94 ALA A N 1
ATOM 749 C CA . ALA A 1 94 ? -3.85 9.352 15.398 1 96.56 94 ALA A CA 1
ATOM 750 C C . ALA A 1 94 ? -3.088 10.086 16.5 1 96.56 94 ALA A C 1
ATOM 752 O O . ALA A 1 94 ? -1.932 9.766 16.781 1 96.56 94 ALA A O 1
ATOM 753 N N . PHE A 1 95 ? -3.756 11.047 17.156 1 94.94 95 PHE A N 1
ATOM 754 C CA . PHE A 1 95 ? -3.164 11.773 18.281 1 94.94 95 PHE A CA 1
ATOM 755 C C . PHE A 1 95 ? -3.818 11.375 19.594 1 94.94 95 PHE A C 1
ATOM 757 O O . PHE A 1 95 ? -3.338 11.734 20.672 1 94.94 95 PHE A O 1
ATOM 764 N N . THR A 1 96 ? -4.855 10.594 19.469 1 90.5 96 THR A N 1
ATOM 765 C CA . THR A 1 96 ? -5.512 10 20.625 1 90.5 96 THR A CA 1
ATOM 766 C C . THR A 1 96 ? -6.207 8.695 20.25 1 90.5 96 THR A C 1
ATOM 768 O O . THR A 1 96 ? -6.434 8.43 19.062 1 90.5 96 THR A O 1
ATOM 771 N N . THR A 1 97 ? -6.352 7.816 21.141 1 86.5 97 THR A N 1
ATOM 772 C CA . THR A 1 97 ? -7.121 6.59 20.938 1 86.5 97 THR A CA 1
ATOM 773 C C . THR A 1 97 ? -7.738 6.117 22.25 1 86.5 97 THR A C 1
ATOM 775 O O . THR A 1 97 ? -7.145 6.281 23.312 1 86.5 97 THR A O 1
ATOM 778 N N . ARG A 1 98 ? -9.023 5.68 22.25 1 76 98 ARG A N 1
ATOM 779 C CA . ARG A 1 98 ? -9.68 5.074 23.391 1 76 98 ARG A CA 1
ATOM 780 C C . ARG A 1 98 ? -10.039 3.619 23.125 1 76 98 ARG A C 1
ATOM 782 O O . ARG A 1 98 ? -10.68 2.963 23.953 1 76 98 ARG A O 1
ATOM 789 N N . SER A 1 99 ? -9.555 3.105 21.969 1 72.5 99 SER A N 1
ATOM 790 C CA . SER A 1 99 ? -10.031 1.789 21.547 1 72.5 99 SER A CA 1
ATOM 791 C C . SER A 1 99 ? -8.992 0.708 21.859 1 72.5 99 SER A C 1
ATOM 793 O O . SER A 1 99 ? -9.281 -0.484 21.719 1 72.5 99 SER A O 1
ATOM 795 N N . ILE A 1 100 ? -7.855 1.167 22.172 1 71.88 100 ILE A N 1
ATOM 796 C CA . ILE A 1 100 ? -6.801 0.192 22.422 1 71.88 100 ILE A CA 1
ATOM 797 C C . ILE A 1 100 ? -6.289 0.337 23.859 1 71.88 100 ILE A C 1
ATOM 799 O O . ILE A 1 100 ? -6.344 1.425 24.438 1 71.88 100 ILE A O 1
ATOM 803 N N . ASN A 1 101 ? -5.863 -0.763 24.359 1 77 101 ASN A N 1
ATOM 804 C CA . ASN A 1 101 ? -5.25 -0.747 25.688 1 77 101 ASN A CA 1
ATOM 805 C C . ASN A 1 101 ? -4.086 0.236 25.75 1 77 101 ASN A C 1
ATOM 807 O O . ASN A 1 101 ? -3.338 0.387 24.781 1 77 101 ASN A O 1
ATOM 811 N N . LEU A 1 102 ? -4.008 0.817 26.875 1 72.88 102 LEU A N 1
ATOM 812 C CA . LEU A 1 102 ? -3.004 1.845 27.125 1 72.88 102 LEU A CA 1
ATOM 813 C C . LEU A 1 102 ? -1.608 1.334 26.781 1 72.88 102 LEU A C 1
ATOM 815 O O . LEU A 1 102 ? -0.774 2.088 26.266 1 72.88 102 LEU A O 1
ATOM 819 N N . LEU A 1 103 ? -1.44 0.03 26.969 1 73.44 103 LEU A N 1
ATOM 820 C CA . LEU A 1 103 ? -0.128 -0.571 26.766 1 73.44 103 LEU A CA 1
ATOM 821 C C . LEU A 1 103 ? 0.234 -0.575 25.281 1 73.44 103 LEU A C 1
ATOM 823 O O . LEU A 1 103 ? 1.414 -0.553 24.922 1 73.44 103 LEU A O 1
ATOM 827 N N . PHE A 1 104 ? -0.769 -0.445 24.438 1 80.5 104 PHE A N 1
ATOM 828 C CA . PHE A 1 104 ? -0.476 -0.6 23.016 1 80.5 104 PHE A CA 1
ATOM 829 C C . PHE A 1 104 ? -0.612 0.731 22.297 1 80.5 104 PHE A C 1
ATOM 831 O O . PHE A 1 104 ? -0.375 0.812 21.078 1 80.5 104 PHE A O 1
ATOM 838 N N . LYS A 1 105 ? -0.934 1.733 23.047 1 83.44 105 LYS A N 1
ATOM 839 C CA . LYS A 1 105 ? -1.039 3.066 22.453 1 83.44 105 LYS A CA 1
ATOM 840 C C . LYS A 1 105 ? 0.279 3.49 21.812 1 83.44 105 LYS A C 1
ATOM 842 O O . LYS A 1 105 ? 0.285 4.203 20.812 1 83.44 105 LYS A O 1
ATOM 847 N N . ARG A 1 106 ? 1.364 2.998 22.375 1 88.25 106 ARG A N 1
ATOM 848 C CA . ARG A 1 106 ? 2.705 3.352 21.922 1 88.25 106 ARG A CA 1
ATOM 849 C C . ARG A 1 106 ? 2.951 2.852 20.5 1 88.25 106 ARG A C 1
ATOM 851 O O . ARG A 1 106 ? 3.842 3.348 19.797 1 88.25 106 ARG A O 1
ATOM 858 N N . PHE A 1 107 ? 2.088 1.963 20.109 1 87.62 107 PHE A N 1
ATOM 859 C CA . PHE A 1 107 ? 2.25 1.406 18.766 1 87.62 107 PHE A CA 1
ATOM 860 C C . PHE A 1 107 ? 1.23 2.006 17.812 1 87.62 107 PHE A C 1
ATOM 862 O O . PHE A 1 107 ? 1.189 1.639 16.625 1 87.62 107 PHE A O 1
ATOM 869 N N . ILE A 1 108 ? 0.49 3.025 18.281 1 89.12 108 ILE A N 1
ATOM 870 C CA . ILE A 1 108 ? -0.644 3.463 17.469 1 89.12 108 ILE A CA 1
ATOM 871 C C . ILE A 1 108 ? -0.516 4.953 17.156 1 89.12 108 ILE A C 1
ATOM 873 O O . ILE A 1 108 ? -0.716 5.379 16.016 1 89.12 108 ILE A O 1
ATOM 877 N N . LEU A 1 109 ? -0.164 5.719 18.156 1 93.19 109 LEU A N 1
ATOM 878 C CA . LEU A 1 109 ? -0.175 7.168 18 1 93.19 109 LEU A CA 1
ATOM 879 C C . LEU A 1 109 ? 0.99 7.621 17.125 1 93.19 109 LEU A C 1
ATOM 881 O O . LEU A 1 109 ? 2.125 7.18 17.312 1 93.19 109 LEU A O 1
ATOM 885 N N . THR A 1 110 ? 0.66 8.414 16.172 1 96.31 110 THR A N 1
ATOM 886 C CA . THR A 1 110 ? 1.665 8.922 15.242 1 96.31 110 THR A CA 1
ATOM 887 C C . THR A 1 110 ? 1.77 10.445 15.344 1 96.31 110 THR A C 1
ATOM 889 O O . THR A 1 110 ? 2.637 11.055 14.711 1 96.31 110 THR A O 1
ATOM 892 N N . GLN A 1 111 ? 0.944 11.109 16.078 1 97.12 111 GLN A N 1
ATOM 893 C CA . GLN A 1 111 ? 0.953 12.547 16.297 1 97.12 111 GLN A CA 1
ATOM 894 C C . GLN A 1 111 ? 0.721 12.883 17.766 1 97.12 111 GLN A C 1
ATOM 896 O O . GLN A 1 111 ? 0.247 12.047 18.531 1 97.12 111 GLN A O 1
ATOM 901 N N . ASN A 1 112 ? 1.033 14.117 18.156 1 93.5 112 ASN A N 1
ATOM 902 C CA . ASN A 1 112 ? 0.763 14.594 19.516 1 93.5 112 ASN A CA 1
ATOM 903 C C . ASN A 1 112 ? -0.141 15.82 19.5 1 93.5 112 ASN A C 1
ATOM 905 O O . ASN A 1 112 ? -0.348 16.453 20.531 1 93.5 112 ASN A O 1
ATOM 909 N N . SER A 1 113 ? -0.635 16.188 18.297 1 94.44 113 SER A N 1
ATOM 910 C CA . SER A 1 113 ? -1.486 17.359 18.141 1 94.44 113 SER A CA 1
ATOM 911 C C . SER A 1 113 ? -2.744 17.031 17.344 1 94.44 113 SER A C 1
ATOM 913 O O . SER A 1 113 ? -2.709 16.188 16.438 1 94.44 113 SER A O 1
ATOM 915 N N . ASP A 1 114 ? -3.818 17.719 17.734 1 96.62 114 ASP A N 1
ATOM 916 C CA . ASP A 1 114 ? -5.035 17.531 16.938 1 96.62 114 ASP A CA 1
ATOM 917 C C . ASP A 1 114 ? -4.953 18.297 15.625 1 96.62 114 ASP A C 1
ATOM 919 O O . ASP A 1 114 ? -3.949 18.938 15.336 1 96.62 114 ASP A O 1
ATOM 923 N N . ILE A 1 115 ? -5.984 18.188 14.805 1 98.38 115 ILE A N 1
ATOM 924 C CA . ILE A 1 115 ? -5.949 18.719 13.445 1 98.38 115 ILE A CA 1
ATOM 925 C C . ILE A 1 115 ? -5.867 20.25 13.492 1 98.38 115 ILE A C 1
ATOM 927 O O . ILE A 1 115 ? -5.191 20.859 12.672 1 98.38 115 ILE A O 1
ATOM 931 N N . TRP A 1 116 ? -6.531 20.922 14.453 1 97.69 116 TRP A N 1
ATOM 932 C CA . TRP A 1 116 ? -6.445 22.375 14.586 1 97.69 116 TRP A CA 1
ATOM 933 C C . TRP A 1 116 ? -5 22.812 14.789 1 97.69 116 TRP A C 1
ATOM 935 O O . TRP A 1 116 ? -4.504 23.688 14.078 1 97.69 116 TRP A O 1
ATOM 945 N N . ASN A 1 117 ? -4.387 22.203 15.734 1 96.31 117 ASN A N 1
ATOM 946 C CA . ASN A 1 117 ? -3.008 22.562 16.047 1 96.31 117 ASN A CA 1
ATOM 947 C C . ASN A 1 117 ? -2.074 22.266 14.875 1 96.31 117 ASN A C 1
ATOM 949 O O . ASN A 1 117 ? -1.118 23 14.633 1 96.31 117 ASN A O 1
ATOM 953 N N . GLN A 1 118 ? -2.318 21.172 14.203 1 98.25 118 GLN A N 1
ATOM 954 C CA . GLN A 1 118 ? -1.534 20.875 13.008 1 98.25 118 GLN A CA 1
ATOM 955 C C . GLN A 1 118 ? -1.682 21.969 11.961 1 98.25 118 GLN A C 1
ATOM 957 O O . GLN A 1 118 ? -0.689 22.438 11.398 1 98.25 118 GLN A O 1
ATOM 962 N N . LEU A 1 119 ? -2.865 22.453 11.773 1 98.44 119 LEU A N 1
ATOM 963 C CA . LEU A 1 119 ? -3.15 23.5 10.797 1 98.44 119 LEU A CA 1
ATOM 964 C C . LEU A 1 119 ? -2.473 24.797 11.195 1 98.44 119 LEU A C 1
ATOM 966 O O . LEU A 1 119 ? -1.765 25.406 10.383 1 98.44 119 LEU A O 1
ATOM 970 N N . VAL A 1 120 ? -2.67 25.234 12.438 1 97.38 120 VAL A N 1
ATOM 971 C CA . VAL A 1 120 ? -2.189 26.547 12.867 1 97.38 120 VAL A CA 1
ATOM 972 C C . VAL A 1 120 ? -0.663 26.547 12.914 1 97.38 120 VAL A C 1
ATOM 974 O O . VAL A 1 120 ? -0.03 27.594 12.695 1 97.38 120 VAL A O 1
ATOM 977 N N . THR A 1 121 ? -0.114 25.359 13.148 1 97.06 121 THR A N 1
ATOM 978 C CA . THR A 1 121 ? 1.343 25.297 13.156 1 97.06 121 THR A CA 1
ATOM 979 C C . THR A 1 121 ? 1.9 25.391 11.742 1 97.06 121 THR A C 1
ATOM 981 O O . THR A 1 121 ? 3.01 25.891 11.539 1 97.06 121 THR A O 1
ATOM 984 N N . GLY A 1 122 ? 1.166 24.828 10.766 1 98.56 122 GLY A N 1
ATOM 985 C CA . GLY A 1 122 ? 1.611 25.062 9.398 1 98.56 122 GLY A CA 1
ATOM 986 C C . GLY A 1 122 ? 1.366 23.875 8.484 1 98.56 122 GLY A C 1
ATOM 987 O O . GLY A 1 122 ? 1.607 23.953 7.277 1 98.56 122 GLY A O 1
ATOM 988 N N . ILE A 1 123 ? 0.839 22.766 8.977 1 98.81 123 ILE A N 1
ATOM 989 C CA . ILE A 1 123 ? 0.561 21.578 8.188 1 98.81 123 ILE A CA 1
ATOM 990 C C . ILE A 1 123 ? -0.57 21.859 7.199 1 98.81 123 ILE A C 1
ATOM 992 O O . ILE A 1 123 ? -1.541 22.547 7.539 1 98.81 123 ILE A O 1
ATOM 996 N N . ARG A 1 124 ? -0.431 21.297 5.953 1 98.88 124 ARG A N 1
ATOM 997 C CA . ARG A 1 124 ? -1.448 21.578 4.941 1 98.88 124 ARG A CA 1
ATOM 998 C C . ARG A 1 124 ? -1.831 20.297 4.195 1 98.88 124 ARG A C 1
ATOM 1000 O O . ARG A 1 124 ? -2.633 20.344 3.258 1 98.88 124 ARG A O 1
ATOM 1007 N N . TYR A 1 125 ? -1.281 19.172 4.504 1 98.75 125 TYR A N 1
ATOM 1008 C CA . TYR A 1 125 ? -1.679 17.859 4.008 1 98.75 125 TYR A CA 1
ATOM 1009 C C . TYR A 1 125 ? -2.021 16.922 5.16 1 98.75 125 TYR A C 1
ATOM 1011 O O . TYR A 1 125 ? -1.256 16.797 6.121 1 98.75 125 TYR A O 1
ATOM 1019 N N . PHE A 1 126 ? -3.137 16.219 4.988 1 98.94 126 PHE A N 1
ATOM 1020 C CA . PHE A 1 126 ? -3.607 15.328 6.043 1 98.94 126 PHE A CA 1
ATOM 1021 C C . PHE A 1 126 ? -3.906 13.945 5.484 1 98.94 126 PHE A C 1
ATOM 1023 O O . PHE A 1 126 ? -4.664 13.805 4.523 1 98.94 126 PHE A O 1
ATOM 1030 N N . ASP A 1 127 ? -3.299 12.977 6.074 1 98.44 127 ASP A N 1
ATOM 1031 C CA . ASP A 1 127 ? -3.545 11.562 5.777 1 98.44 127 ASP A CA 1
ATOM 1032 C C . ASP A 1 127 ? -4.668 11.008 6.645 1 98.44 127 ASP A C 1
ATOM 1034 O O . ASP A 1 127 ? -4.484 10.789 7.844 1 98.44 127 ASP A O 1
ATOM 1038 N N . PHE A 1 128 ? -5.816 10.75 6.008 1 98.31 128 PHE A N 1
ATOM 1039 C CA . PHE A 1 128 ? -6.98 10.273 6.738 1 98.31 128 PHE A CA 1
ATOM 1040 C C . PHE A 1 128 ? -7.289 8.828 6.375 1 98.31 128 PHE A C 1
ATOM 1042 O O . PHE A 1 128 ? -7.328 8.469 5.195 1 98.31 128 PHE A O 1
ATOM 1049 N N . ARG A 1 129 ? -7.449 8.031 7.363 1 95.44 129 ARG A N 1
ATOM 1050 C CA . ARG A 1 129 ? -7.965 6.672 7.266 1 95.44 129 ARG A CA 1
ATOM 1051 C C . ARG A 1 129 ? -9.258 6.516 8.055 1 95.44 129 ARG A C 1
ATOM 1053 O O . ARG A 1 129 ? -9.273 6.668 9.281 1 95.44 129 ARG A O 1
ATOM 1060 N N . VAL A 1 130 ? -10.32 6.184 7.332 1 96.44 130 VAL A N 1
ATOM 1061 C CA . VAL A 1 130 ? -11.641 6.43 7.891 1 96.44 130 VAL A CA 1
ATOM 1062 C C . VAL A 1 130 ? -12.344 5.105 8.164 1 96.44 130 VAL A C 1
ATOM 1064 O O . VAL A 1 130 ? -12.172 4.137 7.414 1 96.44 130 VAL A O 1
ATOM 1067 N N . GLY A 1 131 ? -13.086 5.102 9.227 1 94.5 131 GLY A N 1
ATOM 1068 C CA . GLY A 1 131 ? -14.023 4.035 9.539 1 94.5 131 GLY A CA 1
ATOM 1069 C C . GLY A 1 131 ? -15.367 4.547 10.016 1 94.5 131 GLY A C 1
ATOM 1070 O O . GLY A 1 131 ? -15.5 5.719 10.367 1 94.5 131 GLY A O 1
ATOM 1071 N N . PHE A 1 132 ? -16.312 3.711 9.914 1 95.44 132 PHE A N 1
ATOM 1072 C CA . PHE A 1 132 ? -17.688 4.035 10.297 1 95.44 132 PHE A CA 1
ATOM 1073 C C . PHE A 1 132 ? -18.188 3.061 11.352 1 95.44 132 PHE A C 1
ATOM 1075 O O . PHE A 1 132 ? -18.156 1.845 11.148 1 95.44 132 PHE A O 1
ATOM 1082 N N . ARG A 1 133 ? -18.547 3.592 12.477 1 91.12 133 ARG A N 1
ATOM 1083 C CA . ARG A 1 133 ? -19.078 2.797 13.586 1 91.12 133 ARG A CA 1
ATOM 1084 C C . ARG A 1 133 ? -20.094 3.592 14.398 1 91.12 133 ARG A C 1
ATOM 1086 O O . ARG A 1 133 ? -19.875 4.77 14.688 1 91.12 133 ARG A O 1
ATOM 1093 N N . ASN A 1 134 ? -21.156 2.885 14.812 1 91.94 134 ASN A N 1
ATOM 1094 C CA . ASN A 1 134 ? -22.188 3.512 15.625 1 91.94 134 ASN A CA 1
ATOM 1095 C C . ASN A 1 134 ? -22.688 4.812 15 1 91.94 134 ASN A C 1
ATOM 1097 O O . ASN A 1 134 ? -22.75 5.844 15.672 1 91.94 134 ASN A O 1
ATOM 1101 N N . ASN A 1 135 ? -22.766 4.785 13.68 1 93.81 135 ASN A N 1
ATOM 1102 C CA . ASN A 1 135 ? -23.328 5.879 12.883 1 93.81 135 ASN A CA 1
ATOM 1103 C C . ASN A 1 135 ? -22.438 7.121 12.953 1 93.81 135 ASN A C 1
ATOM 1105 O O . ASN A 1 135 ? -22.922 8.242 12.867 1 93.81 135 ASN A O 1
ATOM 1109 N N . GLU A 1 136 ? -21.219 6.887 13.234 1 95.88 136 GLU A N 1
ATOM 1110 C CA . GLU A 1 136 ? -20.25 7.977 13.273 1 95.88 136 GLU A CA 1
ATOM 1111 C C . GLU A 1 136 ? -18.969 7.602 12.539 1 95.88 136 GLU A C 1
ATOM 1113 O O . GLU A 1 136 ? -18.594 6.426 12.5 1 95.88 136 GLU A O 1
ATOM 1118 N N . PHE A 1 137 ? -18.375 8.602 11.992 1 97.94 137 PHE A N 1
ATOM 1119 C CA . PHE A 1 137 ? -17.094 8.383 11.32 1 97.94 137 PHE A CA 1
ATOM 1120 C C . PHE A 1 137 ? -15.938 8.664 12.266 1 97.94 137 PHE A C 1
ATOM 1122 O O . PHE A 1 137 ? -15.984 9.617 13.047 1 97.94 137 PHE A O 1
ATOM 1129 N N . TYR A 1 138 ? -14.914 7.82 12.195 1 97 138 TYR A N 1
ATOM 1130 C CA . TYR A 1 138 ? -13.695 7.953 12.977 1 97 138 TYR A CA 1
ATOM 1131 C C . TYR A 1 138 ? -12.461 7.883 12.078 1 97 138 TYR A C 1
ATOM 1133 O O . TYR A 1 138 ? -12.523 7.328 10.977 1 97 138 TYR A O 1
ATOM 1141 N N . LEU A 1 139 ? -11.438 8.484 12.516 1 97.38 139 LEU A N 1
ATOM 1142 C CA . LEU A 1 139 ? -10.125 8.281 11.914 1 97.38 139 LEU A CA 1
ATOM 1143 C C . LEU A 1 139 ? -9.383 7.137 12.594 1 97.38 139 LEU A C 1
ATOM 1145 O O . LEU A 1 139 ? -9.508 6.945 13.805 1 97.38 139 LEU A O 1
ATOM 1149 N N . TYR A 1 140 ? -8.664 6.406 11.805 1 92.5 140 TYR A N 1
ATOM 1150 C CA . TYR A 1 140 ? -8.016 5.188 12.281 1 92.5 140 TYR A CA 1
ATOM 1151 C C . TYR A 1 140 ? -6.523 5.211 11.977 1 92.5 140 TYR A C 1
ATOM 1153 O O . TYR A 1 140 ? -6.07 5.965 11.109 1 92.5 140 TYR A O 1
ATOM 1161 N N . HIS A 1 141 ? -5.793 4.504 12.695 1 91 141 HIS A N 1
ATOM 1162 C CA . HIS A 1 141 ? -4.465 4.004 12.352 1 91 141 HIS A CA 1
ATOM 1163 C C . HIS A 1 141 ? -4.434 2.479 12.359 1 91 141 HIS A C 1
ATOM 1165 O O . HIS A 1 141 ? -4.645 1.854 13.398 1 91 141 HIS A O 1
ATOM 1171 N N . ALA A 1 142 ? -4.133 1.965 11.281 1 80.69 142 ALA A N 1
ATOM 1172 C CA . ALA A 1 142 ? -4.32 0.521 11.156 1 80.69 142 ALA A CA 1
ATOM 1173 C C . ALA A 1 142 ? -5.719 0.107 11.602 1 80.69 142 ALA A C 1
ATOM 1175 O O . ALA A 1 142 ? -6.715 0.681 11.156 1 80.69 142 ALA A O 1
ATOM 1176 N N . SER A 1 143 ? -5.922 -0.798 12.523 1 77.75 143 SER A N 1
ATOM 1177 C CA . SER A 1 143 ? -7.234 -1.252 12.984 1 77.75 143 SER A CA 1
ATOM 1178 C C . SER A 1 143 ? -7.66 -0.52 14.25 1 77.75 143 SER A C 1
ATOM 1180 O O . SER A 1 143 ? -8.758 -0.748 14.766 1 77.75 143 SER A O 1
ATOM 1182 N N . ALA A 1 144 ? -6.891 0.428 14.672 1 85.56 144 ALA A N 1
ATOM 1183 C CA . ALA A 1 144 ? -7.191 1.127 15.922 1 85.56 144 ALA A CA 1
ATOM 1184 C C . ALA A 1 144 ? -7.996 2.396 15.656 1 85.56 144 ALA A C 1
ATOM 1186 O O . ALA A 1 144 ? -7.602 3.23 14.836 1 85.56 144 ALA A O 1
ATOM 1187 N N . ARG A 1 145 ? -9.062 2.479 16.344 1 91.44 145 ARG A N 1
ATOM 1188 C CA . ARG A 1 145 ? -9.891 3.682 16.266 1 91.44 145 ARG A CA 1
ATOM 1189 C C . ARG A 1 145 ? -9.25 4.828 17.047 1 91.44 145 ARG A C 1
ATOM 1191 O O . ARG A 1 145 ? -8.906 4.668 18.219 1 91.44 145 ARG A O 1
ATOM 1198 N N . CYS A 1 146 ? -9.133 5.949 16.469 1 94.44 146 CYS A N 1
ATOM 1199 C CA . CYS A 1 146 ? -8.453 7.082 17.094 1 94.44 146 CYS A CA 1
ATOM 1200 C C . CYS A 1 146 ? -9.43 8.219 17.375 1 94.44 146 CYS A C 1
ATOM 1202 O O . CYS A 1 146 ? -10.148 8.18 18.375 1 94.44 146 CYS A O 1
ATOM 1204 N N . THR A 1 147 ? -9.609 9.188 16.453 1 96.38 147 THR A N 1
ATOM 1205 C CA . THR A 1 147 ? -10.414 10.367 16.766 1 96.38 147 THR A CA 1
ATOM 1206 C C . THR A 1 147 ? -11.656 10.414 15.883 1 96.38 147 THR A C 1
ATOM 1208 O O . THR A 1 147 ? -11.695 9.805 14.812 1 96.38 147 THR A O 1
ATOM 1211 N N . LYS A 1 148 ? -12.688 11.078 16.375 1 97.31 148 LYS A N 1
ATOM 1212 C CA . LYS A 1 148 ? -13.883 11.312 15.57 1 97.31 148 LYS A CA 1
ATOM 1213 C C . LYS A 1 148 ? -13.578 12.258 14.406 1 97.31 148 LYS A C 1
ATOM 1215 O O . LYS A 1 148 ? -12.828 13.227 14.562 1 97.31 148 LYS A O 1
ATOM 1220 N N . LEU A 1 149 ? -14.203 12 13.281 1 98.5 149 LEU A N 1
ATOM 1221 C CA . LEU A 1 149 ? -13.914 12.766 12.07 1 98.5 149 LEU A CA 1
ATOM 1222 C C . LEU A 1 149 ? -14.625 14.117 12.102 1 98.5 149 LEU A C 1
ATOM 1224 O O . LEU A 1 149 ? -14.023 15.141 11.773 1 98.5 149 LEU A O 1
ATOM 1228 N N . ALA A 1 150 ? -15.867 14.211 12.523 1 98.44 150 ALA A N 1
ATOM 1229 C CA . ALA A 1 150 ? -16.719 15.391 12.391 1 98.44 150 ALA A CA 1
ATOM 1230 C C . ALA A 1 150 ? -16.094 16.594 13.109 1 98.44 150 ALA A C 1
ATOM 1232 O O . ALA A 1 150 ? -15.984 17.672 12.531 1 98.44 150 ALA A O 1
ATOM 1233 N N . PRO A 1 151 ? -15.664 16.406 14.352 1 98.06 151 PRO A N 1
ATOM 1234 C CA . PRO A 1 151 ? -15.047 17.562 15.016 1 98.06 151 PRO A CA 1
ATOM 1235 C C . PRO A 1 151 ? -13.805 18.062 14.289 1 98.06 151 PRO A C 1
ATOM 1237 O O . PRO A 1 151 ? -13.523 19.266 14.312 1 98.06 151 PRO A O 1
ATOM 1240 N N . GLU A 1 152 ? -13.062 17.172 13.703 1 98.5 152 GLU A N 1
ATOM 1241 C CA . GLU A 1 152 ? -11.859 17.578 12.984 1 98.5 152 GLU A CA 1
ATOM 1242 C C . GLU A 1 152 ? -12.211 18.312 11.695 1 98.5 152 GLU A C 1
ATOM 1244 O O . GLU A 1 152 ? -11.5 19.25 11.289 1 98.5 152 GLU A O 1
ATOM 1249 N N . LEU A 1 153 ? -13.289 17.891 11.008 1 98.75 153 LEU A N 1
ATOM 1250 C CA . LEU A 1 153 ? -13.773 18.641 9.852 1 98.75 153 LEU A CA 1
ATOM 1251 C C . LEU A 1 153 ? -14.211 20.047 10.25 1 98.75 153 LEU A C 1
ATOM 1253 O O . LEU A 1 153 ? -13.969 21 9.508 1 98.75 153 LEU A O 1
ATOM 1257 N N . ASP A 1 154 ? -14.797 20.125 11.375 1 98.19 154 ASP A N 1
ATOM 1258 C CA . ASP A 1 154 ? -15.172 21.438 11.891 1 98.19 154 ASP A CA 1
ATOM 1259 C C . ASP A 1 154 ? -13.938 22.297 12.133 1 98.19 154 ASP A C 1
ATOM 1261 O O . ASP A 1 154 ? -13.961 23.5 11.867 1 98.19 154 ASP A O 1
ATOM 1265 N N . SER A 1 155 ? -12.914 21.703 12.68 1 97.88 155 SER A N 1
ATOM 1266 C CA . SER A 1 155 ? -11.664 22.422 12.883 1 97.88 155 SER A CA 1
ATOM 1267 C C . SER A 1 155 ? -11.117 22.953 11.562 1 97.88 155 SER A C 1
ATOM 1269 O O . SER A 1 155 ? -10.625 24.078 11.5 1 97.88 155 SER A O 1
ATOM 1271 N N . ILE A 1 156 ? -11.188 22.172 10.547 1 98.56 156 ILE A N 1
ATOM 1272 C CA . ILE A 1 156 ? -10.695 22.578 9.234 1 98.56 156 ILE A CA 1
ATOM 1273 C C . ILE A 1 156 ? -11.539 23.734 8.703 1 98.56 156 ILE A C 1
ATOM 1275 O O . ILE A 1 156 ? -11.008 24.734 8.211 1 98.56 156 ILE A O 1
ATOM 1279 N N . LYS A 1 157 ? -12.82 23.609 8.828 1 97.81 157 LYS A N 1
ATOM 1280 C CA . LYS A 1 157 ? -13.734 24.656 8.398 1 97.81 157 LYS A CA 1
ATOM 1281 C C . LYS A 1 157 ? -13.422 25.984 9.102 1 97.81 157 LYS A C 1
ATOM 1283 O O . LYS A 1 157 ? -13.281 27.016 8.453 1 97.81 157 LYS A O 1
ATOM 1288 N N . ARG A 1 158 ? -13.297 25.922 10.336 1 96.5 158 ARG A N 1
ATOM 1289 C CA . ARG A 1 158 ? -13.023 27.109 11.125 1 96.5 158 ARG A CA 1
ATOM 1290 C C . ARG A 1 158 ? -11.68 27.734 10.742 1 96.5 158 ARG A C 1
ATOM 1292 O O . ARG A 1 158 ? -11.547 28.953 10.68 1 96.5 158 ARG A O 1
ATOM 1299 N N . PHE A 1 159 ? -10.742 26.922 10.555 1 97.69 159 PHE A N 1
ATOM 1300 C CA . PHE A 1 159 ? -9.43 27.391 10.133 1 97.69 159 PHE A CA 1
ATOM 1301 C C . PHE A 1 159 ? -9.523 28.141 8.812 1 97.69 159 PHE A C 1
ATOM 1303 O O . PHE A 1 159 ? -8.945 29.219 8.664 1 97.69 159 PHE A O 1
ATOM 1310 N N . LEU A 1 160 ? -10.227 27.547 7.871 1 96.94 160 LEU A N 1
ATOM 1311 C CA . LEU A 1 160 ? -10.359 28.141 6.547 1 96.94 160 LEU A CA 1
ATOM 1312 C C . LEU A 1 160 ? -11.102 29.469 6.613 1 96.94 160 LEU A C 1
ATOM 1314 O O . LEU A 1 160 ? -10.852 30.375 5.816 1 96.94 160 LEU A O 1
ATOM 1318 N N . MET A 1 161 ? -11.953 29.609 7.555 1 94.81 161 MET A N 1
ATOM 1319 C CA . MET A 1 161 ? -12.656 30.875 7.75 1 94.81 161 MET A CA 1
ATOM 1320 C C . MET A 1 161 ? -11.711 31.953 8.289 1 94.81 161 MET A C 1
ATOM 1322 O O . MET A 1 161 ? -11.852 33.125 7.949 1 94.81 161 MET A O 1
ATOM 1326 N N . LYS A 1 162 ? -10.797 31.469 9.039 1 94.38 162 LYS A N 1
ATOM 1327 C CA . LYS A 1 162 ? -9.859 32.406 9.641 1 94.38 162 LYS A CA 1
ATOM 1328 C C . LYS A 1 162 ? -8.695 32.719 8.703 1 94.38 162 LYS A C 1
ATOM 1330 O O . LYS A 1 162 ? -8.18 33.812 8.68 1 94.38 162 LYS A O 1
ATOM 1335 N N . ALA A 1 163 ? -8.266 31.703 8.023 1 95.5 163 ALA A N 1
ATOM 1336 C CA . ALA A 1 163 ? -7.129 31.812 7.109 1 95.5 163 ALA A CA 1
ATOM 1337 C C . ALA A 1 163 ? -7.59 31.75 5.656 1 95.5 163 ALA A C 1
ATOM 1339 O O . ALA A 1 163 ? -7.598 30.688 5.043 1 95.5 163 ALA A O 1
ATOM 1340 N N . SER A 1 164 ? -7.73 32.844 5.016 1 94.75 164 SER A N 1
ATOM 1341 C CA . SER A 1 164 ? -8.43 32.938 3.736 1 94.75 164 SER A CA 1
ATOM 1342 C C . SER A 1 164 ? -7.48 32.656 2.574 1 94.75 164 SER A C 1
ATOM 1344 O O . SER A 1 164 ? -7.922 32.469 1.438 1 94.75 164 SER A O 1
ATOM 1346 N N . SER A 1 165 ? -6.195 32.594 2.855 1 97.38 165 SER A N 1
ATOM 1347 C CA . SER A 1 165 ? -5.227 32.375 1.78 1 97.38 165 SER A CA 1
ATOM 1348 C C . SER A 1 165 ? -4.504 31.047 1.926 1 97.38 165 SER A C 1
ATOM 1350 O O . SER A 1 165 ? -3.316 30.938 1.614 1 97.38 165 SER A O 1
ATOM 1352 N N . GLU A 1 166 ? -5.18 30.094 2.504 1 98.25 166 GLU A N 1
ATOM 1353 C CA . GLU A 1 166 ? -4.582 28.781 2.688 1 98.25 166 GLU A CA 1
ATOM 1354 C C . GLU A 1 166 ? -5.344 27.719 1.9 1 98.25 166 GLU A C 1
ATOM 1356 O O . GLU A 1 166 ? -6.555 27.828 1.697 1 98.25 166 GLU A O 1
ATOM 1361 N N . VAL A 1 167 ? -4.645 26.75 1.413 1 98.38 167 VAL A N 1
ATOM 1362 C CA . VAL A 1 167 ? -5.195 25.578 0.742 1 98.38 167 VAL A CA 1
ATOM 1363 C C . VAL A 1 167 ? -4.84 24.312 1.531 1 98.38 167 VAL A C 1
ATOM 1365 O O . VAL A 1 167 ? -3.713 24.172 2.008 1 98.38 167 VAL A O 1
ATOM 1368 N N . VAL A 1 168 ? -5.82 23.453 1.729 1 98.62 168 VAL A N 1
ATOM 1369 C CA . VAL A 1 168 ? -5.629 22.25 2.514 1 98.62 168 VAL A CA 1
ATOM 1370 C C . VAL A 1 168 ? -5.922 21.016 1.649 1 98.62 168 VAL A C 1
ATOM 1372 O O . VAL A 1 168 ? -6.879 21.016 0.87 1 98.62 168 VAL A O 1
ATOM 1375 N N . ILE A 1 169 ? -5.062 20.016 1.765 1 98.38 169 ILE A N 1
ATOM 1376 C CA . ILE A 1 169 ? -5.25 18.75 1.067 1 98.38 169 ILE A CA 1
ATOM 1377 C C . ILE A 1 169 ? -5.652 17.672 2.064 1 98.38 169 ILE A C 1
ATOM 1379 O O . ILE A 1 169 ? -4.902 17.359 2.996 1 98.38 169 ILE A O 1
ATOM 1383 N N . LEU A 1 170 ? -6.832 17.125 1.879 1 98.75 170 LEU A N 1
ATOM 1384 C CA . LEU A 1 170 ? -7.312 15.992 2.658 1 98.75 170 LEU A CA 1
ATOM 1385 C C . LEU A 1 170 ? -7.242 14.703 1.842 1 98.75 170 LEU A C 1
ATOM 1387 O O . LEU A 1 170 ? -7.965 14.547 0.854 1 98.75 170 LEU A O 1
ATOM 1391 N N . ASP A 1 171 ? -6.391 13.836 2.248 1 98.19 171 ASP A N 1
ATOM 1392 C CA . ASP A 1 171 ? -6.16 12.578 1.533 1 98.19 171 ASP A CA 1
ATOM 1393 C C . ASP A 1 171 ? -6.836 11.414 2.244 1 98.19 171 ASP A C 1
ATOM 1395 O O . ASP A 1 171 ? -6.258 10.812 3.154 1 98.19 171 ASP A O 1
ATOM 1399 N N . PHE A 1 172 ? -8.055 11.125 1.802 1 97.81 172 PHE A N 1
ATOM 1400 C CA . PHE A 1 172 ? -8.727 9.93 2.295 1 97.81 172 PHE A CA 1
ATOM 1401 C C . PHE A 1 172 ? -8.125 8.672 1.662 1 97.81 172 PHE A C 1
ATOM 1403 O O . PHE A 1 172 ? -8.648 8.164 0.667 1 97.81 172 PHE A O 1
ATOM 1410 N N . HIS A 1 173 ? -7.18 8.242 2.371 1 94.06 173 HIS A N 1
ATOM 1411 C CA . HIS A 1 173 ? -6.266 7.254 1.808 1 94.06 173 HIS A CA 1
ATOM 1412 C C . HIS A 1 173 ? -6.816 5.84 1.965 1 94.06 173 HIS A C 1
ATOM 1414 O O . HIS A 1 173 ? -6.566 4.973 1.123 1 94.06 173 HIS A O 1
ATOM 1420 N N . ARG A 1 174 ? -7.512 5.574 3.096 1 91.19 174 ARG A N 1
ATOM 1421 C CA . ARG A 1 174 ? -8.039 4.238 3.35 1 91.19 174 ARG A CA 1
ATOM 1422 C C . ARG A 1 174 ? -9.406 4.309 4.023 1 91.19 174 ARG A C 1
ATOM 1424 O O . ARG A 1 174 ? -9.695 5.258 4.75 1 91.19 174 ARG A O 1
ATOM 1431 N N . PHE A 1 175 ? -10.156 3.375 3.744 1 92 175 PHE A N 1
ATOM 1432 C CA . PHE A 1 175 ? -11.445 3.119 4.371 1 92 175 PHE A CA 1
ATOM 1433 C C . PHE A 1 175 ? -11.43 1.791 5.121 1 92 175 PHE A C 1
ATOM 1435 O O . PHE A 1 175 ? -11.633 0.733 4.52 1 92 175 PHE A O 1
ATOM 1442 N N . VAL A 1 176 ? -11.289 1.929 6.418 1 84.44 176 VAL A N 1
ATOM 1443 C CA . VAL A 1 176 ? -10.695 0.81 7.145 1 84.44 176 VAL A CA 1
ATOM 1444 C C . VAL A 1 176 ? -11.789 0.012 7.848 1 84.44 176 VAL A C 1
ATOM 1446 O O . VAL A 1 176 ? -11.617 -1.171 8.148 1 84.44 176 VAL A O 1
ATOM 1449 N N . TYR A 1 177 ? -12.984 0.738 8.242 1 83.81 177 TYR A N 1
ATOM 1450 C CA . TYR A 1 177 ? -14 0.033 9.016 1 83.81 177 TYR A CA 1
ATOM 1451 C C . TYR A 1 177 ? -15.398 0.491 8.633 1 83.81 177 TYR A C 1
ATOM 1453 O O . TYR A 1 177 ? -15.656 1.692 8.523 1 83.81 177 TYR A O 1
ATOM 1461 N N . PRO A 1 178 ? -16.438 -0.281 8.531 1 79.75 178 PRO A N 1
ATOM 1462 C CA . PRO A 1 178 ? -16.188 -1.716 8.383 1 79.75 178 PRO A CA 1
ATOM 1463 C C . PRO A 1 178 ? -15.414 -2.047 7.102 1 79.75 178 PRO A C 1
ATOM 1465 O O . PRO A 1 178 ? -15.234 -1.178 6.246 1 79.75 178 PRO A O 1
ATOM 1468 N N . ASN A 1 179 ? -14.891 -3.211 7.051 1 65.88 179 ASN A N 1
ATOM 1469 C CA . ASN A 1 179 ? -14.031 -3.619 5.945 1 65.88 179 ASN A CA 1
ATOM 1470 C C . ASN A 1 179 ? -14.766 -3.58 4.613 1 65.88 179 ASN A C 1
ATOM 1472 O O . ASN A 1 179 ? -14.148 -3.391 3.562 1 65.88 179 ASN A O 1
ATOM 1476 N N . ASN A 1 180 ? -16 -3.787 4.676 1 73.69 180 ASN A N 1
ATOM 1477 C CA . ASN A 1 180 ? -16.859 -3.562 3.514 1 73.69 180 ASN A CA 1
ATOM 1478 C C . ASN A 1 180 ? -17.469 -2.164 3.527 1 73.69 180 ASN A C 1
ATOM 1480 O O . ASN A 1 180 ? -18.688 -2.016 3.604 1 73.69 180 ASN A O 1
ATOM 1484 N N . PHE A 1 181 ? -16.547 -1.184 3.479 1 85.62 181 PHE A N 1
ATOM 1485 C CA . PHE A 1 181 ? -17.031 0.194 3.42 1 85.62 181 PHE A CA 1
ATOM 1486 C C . PHE A 1 181 ? -17.938 0.401 2.215 1 85.62 181 PHE A C 1
ATOM 1488 O O . PHE A 1 181 ? -17.453 0.662 1.108 1 85.62 181 PHE A O 1
ATOM 1495 N N . THR A 1 182 ? -19.219 0.276 2.379 1 83.38 182 THR A N 1
ATOM 1496 C CA . THR A 1 182 ? -20.234 0.149 1.341 1 83.38 182 THR A CA 1
ATOM 1497 C C . THR A 1 182 ? -20.438 1.476 0.614 1 83.38 182 THR A C 1
ATOM 1499 O O . THR A 1 182 ? -19.984 2.521 1.086 1 83.38 182 THR A O 1
ATOM 1502 N N . SER A 1 183 ? -21.109 1.41 -0.495 1 85.94 183 SER A N 1
ATOM 1503 C CA . SER A 1 183 ? -21.469 2.609 -1.25 1 85.94 183 SER A CA 1
ATOM 1504 C C . SER A 1 183 ? -22.281 3.576 -0.404 1 85.94 183 SER A C 1
ATOM 1506 O O . SER A 1 183 ? -22.156 4.793 -0.542 1 85.94 183 SER A O 1
ATOM 1508 N N . GLU A 1 184 ? -23.094 2.943 0.425 1 91.69 184 GLU A N 1
ATOM 1509 C CA . GLU A 1 184 ? -23.891 3.781 1.313 1 91.69 184 GLU A CA 1
ATOM 1510 C C . GLU A 1 184 ? -23 4.543 2.299 1 91.69 184 GLU A C 1
ATOM 1512 O O . GLU A 1 184 ? -23.25 5.715 2.584 1 91.69 184 GLU A O 1
ATOM 1517 N N . MET A 1 185 ? -22.047 3.873 2.809 1 94.5 185 MET A N 1
ATOM 1518 C CA . MET A 1 185 ? -21.125 4.512 3.748 1 94.5 185 MET A CA 1
ATOM 1519 C C . MET A 1 185 ? -20.312 5.594 3.057 1 94.5 185 MET A C 1
ATOM 1521 O O . MET A 1 185 ? -20.078 6.668 3.623 1 94.5 185 MET A O 1
ATOM 1525 N N . HIS A 1 186 ? -19.859 5.289 1.827 1 95.19 186 HIS A N 1
ATOM 1526 C CA . HIS A 1 186 ? -19.188 6.316 1.034 1 95.19 186 HIS A CA 1
ATOM 1527 C C . HIS A 1 186 ? -20.078 7.539 0.852 1 95.19 186 HIS A C 1
ATOM 1529 O O . HIS A 1 186 ? -19.625 8.672 0.993 1 95.19 186 HIS A O 1
ATOM 1535 N N . LYS A 1 187 ? -21.328 7.293 0.505 1 96.75 187 LYS A N 1
ATOM 1536 C CA . LYS A 1 187 ? -22.266 8.398 0.315 1 96.75 187 LYS A CA 1
ATOM 1537 C C . LYS A 1 187 ? -22.438 9.203 1.6 1 96.75 187 LYS A C 1
ATOM 1539 O O . LYS A 1 187 ? -22.453 10.438 1.566 1 96.75 187 LYS A O 1
ATOM 1544 N N . LYS A 1 188 ? -22.547 8.508 2.699 1 97.81 188 LYS A N 1
ATOM 1545 C CA . LYS A 1 188 ? -22.656 9.188 3.984 1 97.81 188 LYS A CA 1
ATOM 1546 C C . LYS A 1 188 ? -21.422 10.047 4.266 1 97.81 188 LYS A C 1
ATOM 1548 O O . LYS A 1 188 ? -21.547 11.156 4.785 1 97.81 188 LYS A O 1
ATOM 1553 N N . LEU A 1 189 ? -20.281 9.5 4.012 1 98.5 189 LEU A N 1
ATOM 1554 C CA . LEU A 1 189 ? -19.031 10.242 4.207 1 98.5 189 LEU A CA 1
ATOM 1555 C C . LEU A 1 189 ? -18.984 11.477 3.314 1 98.5 189 LEU A C 1
ATOM 1557 O O . LEU A 1 189 ? -18.625 12.562 3.771 1 98.5 189 LEU A O 1
ATOM 1561 N N . GLN A 1 190 ? -19.328 11.297 2.057 1 98.44 190 GLN A N 1
ATOM 1562 C CA . GLN A 1 190 ? -19.359 12.406 1.109 1 98.44 190 GLN A CA 1
ATOM 1563 C C . GLN A 1 190 ? -20.328 13.492 1.56 1 98.44 190 GLN A C 1
ATOM 1565 O O . GLN A 1 190 ? -20.031 14.68 1.483 1 98.44 190 GLN A O 1
ATOM 1570 N N . ASP A 1 191 ? -21.484 13.07 2.025 1 98.5 191 ASP A N 1
ATOM 1571 C CA . ASP A 1 191 ? -22.453 14.023 2.543 1 98.5 191 ASP A CA 1
ATOM 1572 C C . ASP A 1 191 ? -21.891 14.797 3.732 1 98.5 191 ASP A C 1
ATOM 1574 O O . ASP A 1 191 ? -22.109 16 3.855 1 98.5 191 ASP A O 1
ATOM 1578 N N . LEU A 1 192 ? -21.234 14.109 4.605 1 98.69 192 LEU A N 1
ATOM 1579 C CA . LEU A 1 192 ? -20.609 14.742 5.762 1 98.69 192 LEU A CA 1
ATOM 1580 C C . LEU A 1 192 ? -19.578 15.773 5.328 1 98.69 192 LEU A C 1
ATOM 1582 O O . LEU A 1 192 ? -19.5 16.859 5.902 1 98.69 192 LEU A O 1
ATOM 1586 N N . LEU A 1 193 ? -18.75 15.406 4.367 1 98.75 193 LEU A N 1
ATOM 1587 C CA . LEU A 1 193 ? -17.734 16.312 3.848 1 98.75 193 LEU A CA 1
ATOM 1588 C C . LEU A 1 193 ? -18.375 17.578 3.268 1 98.75 193 LEU A C 1
ATOM 1590 O O . LEU A 1 193 ? -17.906 18.688 3.51 1 98.75 193 LEU A O 1
ATOM 1594 N N . LEU A 1 194 ? -19.438 17.406 2.514 1 98.5 194 LEU A N 1
ATOM 1595 C CA . LEU A 1 194 ? -20.125 18.547 1.917 1 98.5 194 LEU A CA 1
ATOM 1596 C C . LEU A 1 194 ? -20.797 19.406 2.99 1 98.5 194 LEU A C 1
ATOM 1598 O O . LEU A 1 194 ? -20.859 20.625 2.855 1 98.5 194 LEU A O 1
ATOM 1602 N N . GLU A 1 195 ? -21.297 18.75 3.984 1 98.5 195 GLU A N 1
ATOM 1603 C CA . GLU A 1 195 ? -21.922 19.484 5.082 1 98.5 195 GLU A CA 1
ATOM 1604 C C . GLU A 1 195 ? -20.938 20.438 5.754 1 98.5 195 GLU A C 1
ATOM 1606 O O . GLU A 1 195 ? -21.25 21.594 6.008 1 98.5 195 GLU A O 1
ATOM 1611 N N . TYR A 1 196 ? -19.734 19.984 6.023 1 98.56 196 TYR A N 1
ATOM 1612 C CA . TYR A 1 196 ? -18.766 20.781 6.773 1 98.56 196 TYR A CA 1
ATOM 1613 C C . TYR A 1 196 ? -17.938 21.656 5.844 1 98.56 196 TYR A C 1
ATOM 1615 O O . TYR A 1 196 ? -17.609 22.797 6.184 1 98.56 196 TYR A O 1
ATOM 1623 N N . LEU A 1 197 ? -17.594 21.109 4.637 1 98.69 197 LEU A N 1
ATOM 1624 C CA . LEU A 1 197 ? -16.562 21.766 3.842 1 98.69 197 LEU A CA 1
ATOM 1625 C C . LEU A 1 197 ? -17.094 22.125 2.455 1 98.69 197 LEU A C 1
ATOM 1627 O O . LEU A 1 197 ? -16.344 22.625 1.612 1 98.69 197 LEU A O 1
ATOM 1631 N N . GLY A 1 198 ? -18.328 21.891 2.16 1 97.81 198 GLY A N 1
ATOM 1632 C CA . GLY A 1 198 ? -18.891 22.016 0.827 1 97.81 198 GLY A CA 1
ATOM 1633 C C . GLY A 1 198 ? -18.562 23.344 0.165 1 97.81 198 GLY A C 1
ATOM 1634 O O . GLY A 1 198 ? -18.266 23.391 -1.03 1 97.81 198 GLY A O 1
ATOM 1635 N N . GLU A 1 199 ? -18.516 24.438 0.907 1 96.75 199 GLU A N 1
ATOM 1636 C CA . GLU A 1 199 ? -18.266 25.781 0.383 1 96.75 199 GLU A CA 1
ATOM 1637 C C . GLU A 1 199 ? -16.812 25.938 -0.025 1 96.75 199 GLU A C 1
ATOM 1639 O O . GLU A 1 199 ? -16.484 26.812 -0.835 1 96.75 199 GLU A O 1
ATOM 1644 N N . HIS A 1 200 ? -15.992 25.094 0.511 1 98.12 200 HIS A N 1
ATOM 1645 C CA . HIS A 1 200 ? -14.562 25.281 0.324 1 98.12 200 HIS A CA 1
ATOM 1646 C C . HIS A 1 200 ? -13.969 24.188 -0.563 1 98.12 200 HIS A C 1
ATOM 1648 O O . HIS A 1 200 ? -12.828 24.312 -1.019 1 98.12 200 HIS A O 1
ATOM 1654 N N . ILE A 1 201 ? -14.711 23.125 -0.892 1 98.38 201 ILE A N 1
ATOM 1655 C CA . ILE A 1 201 ? -14.188 22 -1.666 1 98.38 201 ILE A CA 1
ATOM 1656 C C . ILE A 1 201 ? -13.953 22.438 -3.111 1 98.38 201 ILE A C 1
ATOM 1658 O O . ILE A 1 201 ? -14.805 23.109 -3.711 1 98.38 201 ILE A O 1
ATOM 1662 N N . PHE A 1 202 ? -12.805 22.156 -3.619 1 97.69 202 PHE A N 1
ATOM 1663 C CA . PHE A 1 202 ? -12.5 22.391 -5.027 1 97.69 202 PHE A CA 1
ATOM 1664 C C . PHE A 1 202 ? -13.242 21.391 -5.914 1 97.69 202 PHE A C 1
ATOM 1666 O O . PHE A 1 202 ? -13.031 20.188 -5.809 1 97.69 202 PHE A O 1
ATOM 1673 N N . MET A 1 203 ? -13.961 21.859 -6.871 1 94.75 203 MET A N 1
ATOM 1674 C CA . MET A 1 203 ? -14.969 21.031 -7.535 1 94.75 203 MET A CA 1
ATOM 1675 C C . MET A 1 203 ? -14.398 20.375 -8.781 1 94.75 203 MET A C 1
ATOM 1677 O O . MET A 1 203 ? -14.992 19.438 -9.32 1 94.75 203 MET A O 1
ATOM 1681 N N . ARG A 1 204 ? -13.25 20.797 -9.227 1 91.56 204 ARG A N 1
ATOM 1682 C CA . ARG A 1 204 ? -12.68 20.25 -10.453 1 91.56 204 ARG A CA 1
ATOM 1683 C C . ARG A 1 204 ? -11.203 19.922 -10.273 1 91.56 204 ARG A C 1
ATOM 1685 O O . ARG A 1 204 ? -10.352 20.469 -10.969 1 91.56 204 ARG A O 1
ATOM 1692 N N . PRO A 1 205 ? -11.008 18.875 -9.43 1 87.62 205 PRO A N 1
ATOM 1693 C CA . PRO A 1 205 ? -9.609 18.625 -9.062 1 87.62 205 PRO A CA 1
ATOM 1694 C C . PRO A 1 205 ? -8.758 18.188 -10.25 1 87.62 205 PRO A C 1
ATOM 1696 O O . PRO A 1 205 ? -7.543 18.406 -10.258 1 87.62 205 PRO A O 1
ATOM 1699 N N . HIS A 1 206 ? -9.289 17.688 -11.336 1 81.69 206 HIS A N 1
ATOM 1700 C CA . HIS A 1 206 ? -8.547 17.281 -12.523 1 81.69 206 HIS A CA 1
ATOM 1701 C C . HIS A 1 206 ? -7.926 18.484 -13.219 1 81.69 206 HIS A C 1
ATOM 1703 O O . HIS A 1 206 ? -6.949 18.344 -13.961 1 81.69 206 HIS A O 1
ATOM 1709 N N . ASP A 1 207 ? -8.422 19.641 -12.945 1 87.19 207 ASP A N 1
ATOM 1710 C CA . ASP A 1 207 ? -7.973 20.875 -13.578 1 87.19 207 ASP A CA 1
ATOM 1711 C C . ASP A 1 207 ? -6.629 21.328 -13.008 1 87.19 207 ASP A C 1
ATOM 1713 O O . ASP A 1 207 ? -5.945 22.156 -13.609 1 87.19 207 ASP A O 1
ATOM 1717 N N . ILE A 1 208 ? -6.262 20.734 -11.891 1 89.5 208 ILE A N 1
ATOM 1718 C CA . ILE A 1 208 ? -5.043 21.156 -11.219 1 89.5 208 ILE A CA 1
ATOM 1719 C C . ILE A 1 208 ? -3.842 20.953 -12.141 1 89.5 208 ILE A C 1
ATOM 1721 O O . ILE A 1 208 ? -3.035 21.875 -12.328 1 89.5 208 ILE A O 1
ATOM 1725 N N . TYR A 1 209 ? -3.783 19.828 -12.781 1 86.69 209 TYR A N 1
ATOM 1726 C CA . TYR A 1 209 ? -2.648 19.5 -13.641 1 86.69 209 TYR A CA 1
ATOM 1727 C C . TYR A 1 209 ? -2.844 20.062 -15.039 1 86.69 209 TYR A C 1
ATOM 1729 O O . TYR A 1 209 ? -1.893 20.547 -15.664 1 86.69 209 TYR A O 1
ATOM 1737 N N . THR A 1 210 ? -4.109 20.078 -15.453 1 88.06 210 THR A N 1
ATOM 1738 C CA . THR A 1 210 ? -4.418 20.5 -16.812 1 88.06 210 THR A CA 1
ATOM 1739 C C . THR A 1 210 ? -4.121 21.984 -17 1 88.06 210 THR A C 1
ATOM 1741 O O . THR A 1 210 ? -3.564 22.391 -18.016 1 88.06 210 THR A O 1
ATOM 1744 N N . TYR A 1 211 ? -4.375 22.828 -15.969 1 90.06 211 TYR A N 1
ATOM 1745 C CA . TYR A 1 211 ? -4.27 24.281 -16.125 1 90.06 211 TYR A CA 1
ATOM 1746 C C . TYR A 1 211 ? -3.158 24.844 -15.25 1 90.06 211 TYR A C 1
ATOM 1748 O O . TYR A 1 211 ? -3.041 26.062 -15.102 1 90.06 211 TYR A O 1
ATOM 1756 N N . ASN A 1 212 ? -2.396 23.953 -14.633 1 91.44 212 ASN A N 1
ATOM 1757 C CA . ASN A 1 212 ? -1.332 24.422 -13.75 1 91.44 212 ASN A CA 1
ATOM 1758 C C . ASN A 1 212 ? -1.826 25.5 -12.797 1 91.44 212 ASN A C 1
ATOM 1760 O O . ASN A 1 212 ? -1.247 26.594 -12.727 1 91.44 212 ASN A O 1
ATOM 1764 N N . LEU A 1 213 ? -2.785 25.203 -12.039 1 94.75 213 LEU A N 1
ATOM 1765 C CA . LEU A 1 213 ? -3.443 26.172 -11.172 1 94.75 213 LEU A CA 1
ATOM 1766 C C . LEU A 1 213 ? -2.484 26.672 -10.102 1 94.75 213 LEU A C 1
ATOM 1768 O O . LEU A 1 213 ? -1.773 25.891 -9.469 1 94.75 213 LEU A O 1
ATOM 1772 N N . ARG A 1 214 ? -2.529 28.016 -9.977 1 96.06 214 ARG A N 1
ATOM 1773 C CA . ARG A 1 214 ? -1.741 28.672 -8.938 1 96.06 214 ARG A CA 1
ATOM 1774 C C . ARG A 1 214 ? -2.498 28.719 -7.617 1 96.06 214 ARG A C 1
ATOM 1776 O O . ARG A 1 214 ? -3.727 28.609 -7.594 1 96.06 214 ARG A O 1
ATOM 1783 N N . ILE A 1 215 ? -1.77 28.891 -6.512 1 97.19 215 ILE A N 1
ATOM 1784 C CA . ILE A 1 215 ? -2.365 28.906 -5.18 1 97.19 215 ILE A CA 1
ATOM 1785 C C . ILE A 1 215 ? -3.432 30 -5.109 1 97.19 215 ILE A C 1
ATOM 1787 O O . ILE A 1 215 ? -4.52 29.781 -4.57 1 97.19 215 ILE A O 1
ATOM 1791 N N . LYS A 1 216 ? -3.207 31.141 -5.633 1 97.31 216 LYS A N 1
ATOM 1792 C CA . LYS A 1 216 ? -4.133 32.281 -5.559 1 97.31 216 LYS A CA 1
ATOM 1793 C C . LYS A 1 216 ? -5.414 31.984 -6.34 1 97.31 216 LYS A C 1
ATOM 1795 O O . LYS A 1 216 ? -6.441 32.625 -6.113 1 97.31 216 LYS A O 1
ATOM 1800 N N . ASP A 1 217 ? -5.328 31.078 -7.375 1 96.81 217 ASP A N 1
ATOM 1801 C CA . ASP A 1 217 ? -6.527 30.703 -8.109 1 96.81 217 ASP A CA 1
ATOM 1802 C C . ASP A 1 217 ? -7.559 30.062 -7.184 1 96.81 217 ASP A C 1
ATOM 1804 O O . ASP A 1 217 ? -8.766 30.281 -7.34 1 96.81 217 ASP A O 1
ATOM 1808 N N . PHE A 1 218 ? -7.113 29.344 -6.207 1 97.44 218 PHE A N 1
ATOM 1809 C CA . PHE A 1 218 ? -8 28.719 -5.242 1 97.44 218 PHE A CA 1
ATOM 1810 C C . PHE A 1 218 ? -8.609 29.75 -4.301 1 97.44 218 PHE A C 1
ATOM 1812 O O . PHE A 1 218 ? -9.781 29.641 -3.926 1 97.44 218 PHE A O 1
ATOM 1819 N N . TRP A 1 219 ? -7.773 30.766 -3.975 1 96.88 219 TRP A N 1
ATOM 1820 C CA . TRP A 1 219 ? -8.25 31.828 -3.104 1 96.88 219 TRP A CA 1
ATOM 1821 C C . TRP A 1 219 ? -9.391 32.594 -3.758 1 96.88 219 TRP A C 1
ATOM 1823 O O . TRP A 1 219 ? -10.398 32.906 -3.109 1 96.88 219 TRP A O 1
ATOM 1833 N N . SER A 1 220 ? -9.234 32.812 -5 1 96.19 220 SER A N 1
ATOM 1834 C CA . SER A 1 220 ? -10.141 33.719 -5.727 1 96.19 220 SER A CA 1
ATOM 1835 C C . SER A 1 220 ? -11.547 33.125 -5.801 1 96.19 220 SER A C 1
ATOM 1837 O O . SER A 1 220 ? -12.539 33.875 -5.773 1 96.19 220 SER A O 1
ATOM 1839 N N . ILE A 1 221 ? -11.594 31.844 -5.82 1 95.81 221 ILE A N 1
ATOM 1840 C CA . ILE A 1 221 ? -12.914 31.234 -5.953 1 95.81 221 ILE A CA 1
ATOM 1841 C C . ILE A 1 221 ? -13.344 30.641 -4.613 1 95.81 221 ILE A C 1
ATOM 1843 O O . ILE A 1 221 ? -14.414 30.016 -4.516 1 95.81 221 ILE A O 1
ATOM 1847 N N . ASN A 1 222 ? -12.516 30.703 -3.617 1 97.19 222 ASN A N 1
ATOM 1848 C CA . ASN A 1 222 ? -12.734 30.219 -2.26 1 97.19 222 ASN A CA 1
ATOM 1849 C C . ASN A 1 222 ? -12.984 28.719 -2.242 1 97.19 222 ASN A C 1
ATOM 1851 O O . ASN A 1 222 ? -13.852 28.234 -1.506 1 97.19 222 ASN A O 1
ATOM 1855 N N . GLN A 1 223 ? -12.414 27.953 -3.096 1 97.75 223 GLN A N 1
ATOM 1856 C CA . GLN A 1 223 ? -12.367 26.5 -3.115 1 97.75 223 GLN A CA 1
ATOM 1857 C C . GLN A 1 223 ? -10.961 26 -2.793 1 97.75 223 GLN A C 1
ATOM 1859 O O . GLN A 1 223 ? -10.156 25.766 -3.699 1 97.75 223 GLN A O 1
ATOM 1864 N N . ARG A 1 224 ? -10.789 25.828 -1.553 1 98.25 224 ARG A N 1
ATOM 1865 C CA . ARG A 1 224 ? -9.43 25.734 -1.021 1 98.25 224 ARG A CA 1
ATOM 1866 C C . ARG A 1 224 ? -9.203 24.391 -0.339 1 98.25 224 ARG A C 1
ATOM 1868 O O . ARG A 1 224 ? -8.219 24.219 0.385 1 98.25 224 ARG A O 1
ATOM 1875 N N . VAL A 1 225 ? -10.125 23.469 -0.483 1 98.62 225 VAL A N 1
ATOM 1876 C CA . VAL A 1 225 ? -9.961 22.125 0.04 1 98.62 225 VAL A CA 1
ATOM 1877 C C . VAL A 1 225 ? -9.922 21.125 -1.114 1 98.62 225 VAL A C 1
ATOM 1879 O O . VAL A 1 225 ? -10.859 21.047 -1.912 1 98.62 225 VAL A O 1
ATOM 1882 N N . ILE A 1 226 ? -8.852 20.469 -1.207 1 97.88 226 ILE A N 1
ATOM 1883 C CA . ILE A 1 226 ? -8.711 19.391 -2.182 1 97.88 226 ILE A CA 1
ATOM 1884 C C . ILE A 1 226 ? -8.922 18.031 -1.495 1 97.88 226 ILE A C 1
ATOM 1886 O O . ILE A 1 226 ? -8.297 17.75 -0.472 1 97.88 226 ILE A O 1
ATOM 1890 N N . ILE A 1 227 ? -9.781 17.25 -2.025 1 98.25 227 ILE A N 1
ATOM 1891 C CA . ILE A 1 227 ? -10.094 15.953 -1.432 1 98.25 227 ILE A CA 1
ATOM 1892 C C . ILE A 1 227 ? -9.609 14.836 -2.354 1 98.25 227 ILE A C 1
ATOM 1894 O O . ILE A 1 227 ? -10.211 14.586 -3.4 1 98.25 227 ILE A O 1
ATOM 1898 N N . ASN A 1 228 ? -8.57 14.195 -1.957 1 96.94 228 ASN A N 1
ATOM 1899 C CA . ASN A 1 228 ? -8.164 12.938 -2.576 1 96.94 228 ASN A CA 1
ATOM 1900 C C . ASN A 1 228 ? -8.875 11.75 -1.943 1 96.94 228 ASN A C 1
ATOM 1902 O O . ASN A 1 228 ? -8.992 11.664 -0.719 1 96.94 228 ASN A O 1
ATOM 1906 N N . TYR A 1 229 ? -9.375 10.867 -2.768 1 95.75 229 TYR A N 1
ATOM 1907 C CA . TYR A 1 229 ? -10.242 9.781 -2.342 1 95.75 229 TYR A CA 1
ATOM 1908 C C . TYR A 1 229 ? -9.82 8.461 -2.973 1 95.75 229 TYR A C 1
ATOM 1910 O O . TYR A 1 229 ? -10.148 8.18 -4.129 1 95.75 229 TYR A O 1
ATOM 1918 N N . ASN A 1 230 ? -9.195 7.605 -2.178 1 90.69 230 ASN A N 1
ATOM 1919 C CA . ASN A 1 230 ? -8.555 6.406 -2.705 1 90.69 230 ASN A CA 1
ATOM 1920 C C . ASN A 1 230 ? -9.555 5.262 -2.863 1 90.69 230 ASN A C 1
ATOM 1922 O O . ASN A 1 230 ? -9.344 4.172 -2.332 1 90.69 230 ASN A O 1
ATOM 1926 N N . ASP A 1 231 ? -10.602 5.48 -3.48 1 86.94 231 ASP A N 1
ATOM 1927 C CA . ASP A 1 231 ? -11.586 4.535 -4.008 1 86.94 231 ASP A CA 1
ATOM 1928 C C . ASP A 1 231 ? -11.922 4.852 -5.465 1 86.94 231 ASP A C 1
ATOM 1930 O O . ASP A 1 231 ? -12.602 5.84 -5.75 1 86.94 231 ASP A O 1
ATOM 1934 N N . ARG A 1 232 ? -11.484 4.043 -6.324 1 79.56 232 ARG A N 1
ATOM 1935 C CA . ARG A 1 232 ? -11.523 4.32 -7.758 1 79.56 232 ARG A CA 1
ATOM 1936 C C . ARG A 1 232 ? -12.961 4.504 -8.242 1 79.56 232 ARG A C 1
ATOM 1938 O O . ARG A 1 232 ? -13.219 5.324 -9.117 1 79.56 232 ARG A O 1
ATOM 1945 N N . MET A 1 233 ? -13.852 3.699 -7.703 1 82.88 233 MET A N 1
ATOM 1946 C CA . MET A 1 233 ? -15.25 3.818 -8.125 1 82.88 233 MET A CA 1
ATOM 1947 C C . MET A 1 233 ? -15.828 5.172 -7.723 1 82.88 233 MET A C 1
ATOM 1949 O O . MET A 1 233 ? -16.469 5.836 -8.531 1 82.88 233 MET A O 1
ATOM 1953 N N . GLN A 1 234 ? -15.531 5.574 -6.547 1 90.19 234 GLN A N 1
ATOM 1954 C CA . GLN A 1 234 ? -16.062 6.836 -6.043 1 90.19 234 GLN A CA 1
ATOM 1955 C C . GLN A 1 234 ? -15.422 8.023 -6.754 1 90.19 234 GLN A C 1
ATOM 1957 O O . GLN A 1 234 ? -16.109 8.961 -7.152 1 90.19 234 GLN A O 1
ATOM 1962 N N . SER A 1 235 ? -14.109 8.016 -6.93 1 89.81 235 SER A N 1
ATOM 1963 C CA . SER A 1 235 ? -13.422 9.148 -7.539 1 89.81 235 SER A CA 1
ATOM 1964 C C . SER A 1 235 ? -13.773 9.281 -9.016 1 89.81 235 SER A C 1
ATOM 1966 O O . SER A 1 235 ? -13.672 10.367 -9.586 1 89.81 235 SER A O 1
ATOM 1968 N N . ALA A 1 236 ? -14.172 8.211 -9.641 1 84.44 236 ALA A N 1
ATOM 1969 C CA . ALA A 1 236 ? -14.602 8.258 -11.039 1 84.44 236 ALA A CA 1
ATOM 1970 C C . ALA A 1 236 ? -16.016 8.828 -11.156 1 84.44 236 ALA A C 1
ATOM 1972 O O . ALA A 1 236 ? -16.344 9.477 -12.148 1 84.44 236 ALA A O 1
ATOM 1973 N N . ARG A 1 237 ? -16.844 8.641 -10.219 1 89.19 237 ARG A N 1
ATOM 1974 C CA . ARG A 1 237 ? -18.25 8.969 -10.305 1 89.19 237 ARG A CA 1
ATOM 1975 C C . ARG A 1 237 ? -18.531 10.352 -9.742 1 89.19 237 ARG A C 1
ATOM 1977 O O . ARG A 1 237 ? -19.453 11.047 -10.203 1 89.19 237 ARG A O 1
ATOM 1984 N N . VAL A 1 238 ? -17.797 10.711 -8.711 1 94.75 238 VAL A N 1
ATOM 1985 C CA . VAL A 1 238 ? -18.047 11.961 -8.008 1 94.75 238 VAL A CA 1
ATOM 1986 C C . VAL A 1 238 ? -17.047 13.016 -8.469 1 94.75 238 VAL A C 1
ATOM 1988 O O . VAL A 1 238 ? -15.844 12.906 -8.203 1 94.75 238 VAL A O 1
ATOM 1991 N N . PRO A 1 239 ? -17.406 14.062 -9.078 1 93.38 239 PRO A N 1
ATOM 1992 C CA . PRO A 1 239 ? -16.516 14.984 -9.781 1 93.38 239 PRO A CA 1
ATOM 1993 C C . PRO A 1 239 ? -15.562 15.719 -8.844 1 93.38 239 PRO A C 1
ATOM 1995 O O . PRO A 1 239 ? -14.445 16.062 -9.234 1 93.38 239 PRO A O 1
ATOM 1998 N N . TRP A 1 240 ? -16 16 -7.617 1 96.88 240 TRP A N 1
ATOM 1999 C CA . TRP A 1 240 ? -15.164 16.812 -6.742 1 96.88 240 TRP A CA 1
ATOM 2000 C C . TRP A 1 240 ? -14.203 15.945 -5.945 1 96.88 240 TRP A C 1
ATOM 2002 O O . TRP A 1 240 ? -13.414 16.453 -5.148 1 96.88 240 TRP A O 1
ATOM 2012 N N . LEU A 1 241 ? -14.258 14.641 -6.105 1 96.5 241 LEU A N 1
ATOM 2013 C CA . LEU A 1 241 ? -13.266 13.734 -5.547 1 96.5 241 LEU A CA 1
ATOM 2014 C C . LEU A 1 241 ? -12.109 13.523 -6.516 1 96.5 241 LEU A C 1
ATOM 2016 O O . LEU A 1 241 ? -12.328 13.312 -7.715 1 96.5 241 LEU A O 1
ATOM 2020 N N . TRP A 1 242 ? -10.945 13.68 -5.922 1 93.44 242 TRP A N 1
ATOM 2021 C CA . TRP A 1 242 ? -9.734 13.383 -6.684 1 93.44 242 TRP A CA 1
ATOM 2022 C C . TRP A 1 242 ? -9.242 11.969 -6.402 1 93.44 242 TRP A C 1
ATOM 2024 O O . TRP A 1 242 ? -9.484 11.422 -5.324 1 93.44 242 TRP A O 1
ATOM 2034 N N . GLU A 1 243 ? -8.586 11.391 -7.395 1 88 243 GLU A N 1
ATOM 2035 C CA . GLU A 1 243 ? -8.023 10.055 -7.195 1 88 243 GLU A CA 1
ATOM 2036 C C . GLU A 1 243 ? -7.023 10.047 -6.043 1 88 243 GLU A C 1
ATOM 2038 O O . GLU A 1 243 ? -6.477 11.094 -5.68 1 88 243 GLU A O 1
ATOM 2043 N N . GLY A 1 244 ? -6.883 8.914 -5.508 1 89.19 244 GLY A N 1
ATOM 2044 C CA . GLY A 1 244 ? -5.895 8.781 -4.449 1 89.19 244 GLY A CA 1
ATOM 2045 C C . GLY A 1 244 ? -4.508 9.234 -4.871 1 89.19 244 GLY A C 1
ATOM 2046 O O . GLY A 1 244 ? -4.102 9.023 -6.02 1 89.19 244 GLY A O 1
ATOM 2047 N N . LEU A 1 245 ? -3.719 9.75 -4.016 1 90.69 245 LEU A N 1
ATOM 2048 C CA . LEU A 1 245 ? -2.375 10.242 -4.309 1 90.69 245 LEU A CA 1
ATOM 2049 C C . LEU A 1 245 ? -1.374 9.086 -4.328 1 90.69 245 LEU A C 1
ATOM 2051 O O . LEU A 1 245 ? -1.47 8.164 -3.52 1 90.69 245 LEU A O 1
ATOM 2055 N N . ARG A 1 246 ? -0.493 9.219 -5.246 1 84.38 246 ARG A N 1
ATOM 2056 C CA . ARG A 1 246 ? 0.626 8.289 -5.234 1 84.38 246 ARG A CA 1
ATOM 2057 C C . ARG A 1 246 ? 1.516 8.508 -4.016 1 84.38 246 ARG A C 1
ATOM 2059 O O . ARG A 1 246 ? 1.754 9.656 -3.617 1 84.38 246 ARG A O 1
ATOM 2066 N N . ARG A 1 247 ? 2.004 7.418 -3.465 1 89.19 247 ARG A N 1
ATOM 2067 C CA . ARG A 1 247 ? 2.814 7.496 -2.254 1 89.19 247 ARG A CA 1
ATOM 2068 C C . ARG A 1 247 ? 4.18 6.848 -2.463 1 89.19 247 ARG A C 1
ATOM 2070 O O . ARG A 1 247 ? 4.273 5.777 -3.07 1 89.19 247 ARG A O 1
ATOM 2077 N N . ASP A 1 248 ? 5.141 7.555 -2.076 1 88.69 248 ASP A N 1
ATOM 2078 C CA . ASP A 1 248 ? 6.477 6.988 -1.931 1 88.69 248 ASP A CA 1
ATOM 2079 C C . ASP A 1 248 ? 6.719 6.508 -0.501 1 88.69 248 ASP A C 1
ATOM 2081 O O . ASP A 1 248 ? 7.242 7.258 0.329 1 88.69 248 ASP A O 1
ATOM 2085 N N . TRP A 1 249 ? 6.246 5.301 -0.26 1 86.88 249 TRP A N 1
ATOM 2086 C CA . TRP A 1 249 ? 6.387 4.645 1.035 1 86.88 249 TRP A CA 1
ATOM 2087 C C . TRP A 1 249 ? 7.441 3.543 0.977 1 86.88 249 TRP A C 1
ATOM 2089 O O . TRP A 1 249 ? 7.293 2.57 0.234 1 86.88 249 TRP A O 1
ATOM 2099 N N . GLY A 1 250 ? 8.406 3.646 1.812 1 83.12 250 GLY A N 1
ATOM 2100 C CA . GLY A 1 250 ? 9.508 2.705 1.765 1 83.12 250 GLY A CA 1
ATOM 2101 C C . GLY A 1 250 ? 9.297 1.485 2.643 1 83.12 250 GLY A C 1
ATOM 2102 O O . GLY A 1 250 ? 9.961 0.462 2.465 1 83.12 250 GLY A O 1
ATOM 2103 N N . ASN A 1 251 ? 8.336 1.581 3.611 1 83.19 251 ASN A N 1
ATOM 2104 C CA . ASN A 1 251 ? 8.133 0.512 4.582 1 83.19 251 ASN A CA 1
ATOM 2105 C C . ASN A 1 251 ? 9.445 0.101 5.246 1 83.19 251 ASN A C 1
ATOM 2107 O O . ASN A 1 251 ? 9.797 -1.079 5.254 1 83.19 251 ASN A O 1
ATOM 2111 N N . ILE A 1 252 ? 10.102 1.076 5.773 1 86.69 252 ILE A N 1
ATOM 2112 C CA . ILE A 1 252 ? 11.469 0.916 6.262 1 86.69 252 ILE A CA 1
ATOM 2113 C C . ILE A 1 252 ? 11.477 0.988 7.789 1 86.69 252 ILE A C 1
ATOM 2115 O O . ILE A 1 252 ? 10.758 1.793 8.383 1 86.69 252 ILE A O 1
ATOM 2119 N N . GLN A 1 253 ? 12.359 0.228 8.438 1 85 253 GLN A N 1
ATOM 2120 C CA . GLN A 1 253 ? 12.414 0.172 9.898 1 85 253 GLN A CA 1
ATOM 2121 C C . GLN A 1 253 ? 13.641 0.9 10.43 1 85 253 GLN A C 1
ATOM 2123 O O . GLN A 1 253 ? 13.672 1.314 11.594 1 85 253 GLN A O 1
ATOM 2128 N N . ASP A 1 254 ? 14.625 1.085 9.648 1 87.88 254 ASP A N 1
ATOM 2129 C CA . ASP A 1 254 ? 15.898 1.658 10.078 1 87.88 254 ASP A CA 1
ATOM 2130 C C . ASP A 1 254 ? 16.016 3.121 9.656 1 87.88 254 ASP A C 1
ATOM 2132 O O . ASP A 1 254 ? 15.82 3.451 8.484 1 87.88 254 ASP A O 1
ATOM 2136 N N . PRO A 1 255 ? 16.375 4 10.586 1 90.94 255 PRO A N 1
ATOM 2137 C CA . PRO A 1 255 ? 16.438 5.43 10.281 1 90.94 255 PRO A CA 1
ATOM 2138 C C . PRO A 1 255 ? 17.406 5.758 9.148 1 90.94 255 PRO A C 1
ATOM 2140 O O . PRO A 1 255 ? 17.094 6.562 8.273 1 90.94 255 PRO A O 1
ATOM 2143 N N . LYS A 1 256 ? 18.578 5.16 9.188 1 89.56 256 LYS A N 1
ATOM 2144 C CA . LYS A 1 256 ? 19.562 5.465 8.156 1 89.56 256 LYS A CA 1
ATOM 2145 C C . LYS A 1 256 ? 19.078 5.031 6.777 1 89.56 256 LYS A C 1
ATOM 2147 O O . LYS A 1 256 ? 19.312 5.723 5.785 1 89.56 256 LYS A O 1
ATOM 2152 N N . GLU A 1 257 ? 18.438 3.875 6.762 1 89 257 GLU A N 1
ATOM 2153 C CA . GLU A 1 257 ? 17.875 3.385 5.504 1 89 257 GLU A CA 1
ATOM 2154 C C . GLU A 1 257 ? 16.766 4.297 4.996 1 89 257 GLU A C 1
ATOM 2156 O O . GLU A 1 257 ? 16.641 4.523 3.791 1 89 257 GLU A O 1
ATOM 2161 N N . LEU A 1 258 ? 15.93 4.742 5.879 1 92.69 258 LEU A N 1
ATOM 2162 C CA . LEU A 1 258 ? 14.867 5.664 5.492 1 92.69 258 LEU A CA 1
ATOM 2163 C C . LEU A 1 258 ? 15.445 6.949 4.918 1 92.69 258 LEU A C 1
ATOM 2165 O O . LEU A 1 258 ? 14.953 7.465 3.91 1 92.69 258 LEU A O 1
ATOM 2169 N N . LEU A 1 259 ? 16.484 7.488 5.539 1 93.31 259 LEU A N 1
ATOM 2170 C CA . LEU A 1 259 ? 17.094 8.711 5.051 1 93.31 259 LEU A CA 1
ATOM 2171 C C . LEU A 1 259 ? 17.703 8.5 3.666 1 93.31 259 LEU A C 1
ATOM 2173 O O . LEU A 1 259 ? 17.609 9.383 2.809 1 93.31 259 LEU A O 1
ATOM 2177 N N . SER A 1 260 ? 18.281 7.289 3.465 1 90.44 260 SER A N 1
ATOM 2178 C CA . SER A 1 260 ? 18.797 6.961 2.141 1 90.44 260 SER A CA 1
ATOM 2179 C C . SER A 1 260 ? 17.688 6.906 1.105 1 90.44 260 SER A C 1
ATOM 2181 O O . SER A 1 260 ? 17.859 7.344 -0.034 1 90.44 260 SER A O 1
ATOM 2183 N N . TYR A 1 261 ? 16.641 6.391 1.488 1 89.81 261 TYR A N 1
ATOM 2184 C CA . TYR A 1 261 ? 15.477 6.328 0.618 1 89.81 261 TYR A CA 1
ATOM 2185 C C . TYR A 1 261 ? 14.992 7.727 0.261 1 89.81 261 TYR A C 1
ATOM 2187 O O . TYR A 1 261 ? 14.695 8.008 -0.902 1 89.81 261 TYR A O 1
ATOM 2195 N N . ILE A 1 262 ? 14.906 8.586 1.2 1 93.81 262 ILE A N 1
ATOM 2196 C CA . ILE A 1 262 ? 14.461 9.961 0.997 1 93.81 262 ILE A CA 1
ATOM 2197 C C . ILE A 1 262 ? 15.422 10.688 0.059 1 93.81 262 ILE A C 1
ATOM 2199 O O . ILE A 1 262 ? 14.992 11.43 -0.826 1 93.81 262 ILE A O 1
ATOM 2203 N N . LYS A 1 263 ? 16.703 10.445 0.233 1 91.25 263 LYS A N 1
ATOM 2204 C CA . LYS A 1 263 ? 17.703 11.016 -0.671 1 91.25 263 LYS A CA 1
ATOM 2205 C C . LYS A 1 263 ? 17.453 10.578 -2.109 1 91.25 263 LYS A C 1
ATOM 2207 O O . LYS A 1 263 ? 17.547 11.383 -3.037 1 91.25 263 LYS A O 1
ATOM 2212 N N . TYR A 1 264 ? 17.141 9.352 -2.205 1 85.69 264 TYR A N 1
ATOM 2213 C CA . TYR A 1 264 ? 16.875 8.797 -3.527 1 85.69 264 TYR A CA 1
ATOM 2214 C C . TYR A 1 264 ? 15.633 9.438 -4.148 1 85.69 264 TYR A C 1
ATOM 2216 O O . TYR A 1 264 ? 15.672 9.891 -5.293 1 85.69 264 TYR A O 1
ATOM 2224 N N . ILE A 1 265 ? 14.562 9.477 -3.434 1 88.19 265 ILE A N 1
ATOM 2225 C CA . ILE A 1 265 ? 13.305 10.023 -3.932 1 88.19 265 ILE A CA 1
ATOM 2226 C C . ILE A 1 265 ? 13.484 11.492 -4.301 1 88.19 265 ILE A C 1
ATOM 2228 O O . ILE A 1 265 ? 12.961 11.953 -5.316 1 88.19 265 ILE A O 1
ATOM 2232 N N . SER A 1 266 ? 14.219 12.211 -3.514 1 90.62 266 SER A N 1
ATOM 2233 C CA . SER A 1 266 ? 14.406 13.648 -3.719 1 90.62 266 SER A CA 1
ATOM 2234 C C . SER A 1 266 ? 15.344 13.922 -4.887 1 90.62 266 SER A C 1
ATOM 2236 O O . SER A 1 266 ? 15.469 15.062 -5.336 1 90.62 266 SER A O 1
ATOM 2238 N N . SER A 1 267 ? 15.977 12.906 -5.363 1 86.19 267 SER A N 1
ATOM 2239 C CA . SER A 1 267 ? 16.891 13.086 -6.492 1 86.19 267 SER A CA 1
ATOM 2240 C C . SER A 1 267 ? 16.172 12.852 -7.816 1 86.19 267 SER A C 1
ATOM 2242 O O . SER A 1 267 ? 16.688 13.172 -8.883 1 86.19 267 SER A O 1
ATOM 2244 N N . ARG A 1 268 ? 14.961 12.352 -7.73 1 79.06 268 ARG A N 1
ATOM 2245 C CA . ARG A 1 268 ? 14.195 12.062 -8.938 1 79.06 268 ARG A CA 1
ATOM 2246 C C . ARG A 1 268 ? 13.727 13.352 -9.609 1 79.06 268 ARG A C 1
ATOM 2248 O O . ARG A 1 268 ? 13.508 14.359 -8.945 1 79.06 268 ARG A O 1
ATOM 2255 N N . GLN A 1 269 ? 13.609 13.156 -10.891 1 75.81 269 GLN A N 1
ATOM 2256 C CA . GLN A 1 269 ? 13.07 14.297 -11.625 1 75.81 269 GLN A CA 1
ATOM 2257 C C . GLN A 1 269 ? 11.586 14.492 -11.328 1 75.81 269 GLN A C 1
ATOM 2259 O O . GLN A 1 269 ? 10.836 13.516 -11.25 1 75.81 269 GLN A O 1
ATOM 2264 N N . ALA A 1 270 ? 11.25 15.758 -11.156 1 74.69 270 ALA A N 1
ATOM 2265 C CA . ALA A 1 270 ? 9.852 16.078 -10.891 1 74.69 270 ALA A CA 1
ATOM 2266 C C . ALA A 1 270 ? 8.977 15.781 -12.109 1 74.69 270 ALA A C 1
ATOM 2268 O O . ALA A 1 270 ? 9.383 16.031 -13.25 1 74.69 270 ALA A O 1
ATOM 2269 N N . ASP A 1 271 ? 7.824 15.141 -11.984 1 75.56 271 ASP A N 1
ATOM 2270 C CA . ASP A 1 271 ? 6.91 14.844 -13.078 1 75.56 271 ASP A CA 1
ATOM 2271 C C . ASP A 1 271 ? 5.699 15.781 -13.062 1 75.56 271 ASP A C 1
ATOM 2273 O O . ASP A 1 271 ? 4.75 15.594 -13.82 1 75.56 271 ASP A O 1
ATOM 2277 N N . GLY A 1 272 ? 5.723 16.781 -12.148 1 79.5 272 GLY A N 1
ATOM 2278 C CA . GLY A 1 272 ? 4.664 17.766 -12.078 1 79.5 272 GLY A CA 1
ATOM 2279 C C . GLY A 1 272 ? 3.418 17.266 -11.375 1 79.5 272 GLY A C 1
ATOM 2280 O O . GLY A 1 272 ? 2.363 17.891 -11.438 1 79.5 272 GLY A O 1
ATOM 2281 N N . LYS A 1 273 ? 3.508 16.188 -10.742 1 86.56 273 LYS A N 1
ATOM 2282 C CA . LYS A 1 273 ? 2.369 15.617 -10.023 1 86.56 273 LYS A CA 1
ATOM 2283 C C . LYS A 1 273 ? 2.604 15.641 -8.516 1 86.56 273 LYS A C 1
ATOM 2285 O O . LYS A 1 273 ? 3.748 15.68 -8.055 1 86.56 273 LYS A O 1
ATOM 2290 N N . ILE A 1 274 ? 1.524 15.68 -7.848 1 91.12 274 ILE A N 1
ATOM 2291 C CA . ILE A 1 274 ? 1.602 15.664 -6.391 1 91.12 274 ILE A CA 1
ATOM 2292 C C . ILE A 1 274 ? 1.779 14.234 -5.898 1 91.12 274 ILE A C 1
ATOM 2294 O O . ILE A 1 274 ? 0.959 13.359 -6.195 1 91.12 274 ILE A O 1
ATOM 2298 N N . HIS A 1 275 ? 2.889 14.008 -5.262 1 91.25 275 HIS A N 1
ATOM 2299 C CA . HIS A 1 275 ? 3.168 12.734 -4.602 1 91.25 275 HIS A CA 1
ATOM 2300 C C . HIS A 1 275 ? 3.436 12.93 -3.113 1 91.25 275 HIS A C 1
ATOM 2302 O O . HIS A 1 275 ? 3.879 14.008 -2.695 1 91.25 275 HIS A O 1
ATOM 2308 N N . VAL A 1 276 ? 3.113 11.898 -2.422 1 96.25 276 VAL A N 1
ATOM 2309 C CA . VAL A 1 276 ? 3.344 11.977 -0.982 1 96.25 276 VAL A CA 1
ATOM 2310 C C . VAL A 1 276 ? 4.562 11.141 -0.607 1 96.25 276 VAL A C 1
ATOM 2312 O O . VAL A 1 276 ? 4.578 9.922 -0.821 1 96.25 276 VAL A O 1
ATOM 2315 N N . LEU A 1 277 ? 5.566 11.773 -0.107 1 95.94 277 LEU A N 1
ATOM 2316 C CA . LEU A 1 277 ? 6.672 11.047 0.508 1 95.94 277 LEU A CA 1
ATOM 2317 C C . LEU A 1 277 ? 6.363 10.719 1.963 1 95.94 277 LEU A C 1
ATOM 2319 O O . LEU A 1 277 ? 6.133 11.617 2.775 1 95.94 277 LEU A O 1
ATOM 2323 N N . CYS A 1 278 ? 6.312 9.461 2.256 1 95.69 278 CYS A N 1
ATOM 2324 C CA . CYS A 1 278 ? 6.094 8.992 3.619 1 95.69 278 CYS A CA 1
ATOM 2325 C C . CYS A 1 278 ? 7.41 8.922 4.387 1 95.69 278 CYS A C 1
ATOM 2327 O O . CYS A 1 278 ? 8.133 7.926 4.293 1 95.69 278 CYS A O 1
ATOM 2329 N N . ALA A 1 279 ? 7.664 9.898 5.215 1 96.94 279 ALA A N 1
ATOM 2330 C CA . ALA A 1 279 ? 8.914 9.977 5.961 1 96.94 279 ALA A CA 1
ATOM 2331 C C . ALA A 1 279 ? 8.758 9.406 7.363 1 96.94 279 ALA A C 1
ATOM 2333 O O . ALA A 1 279 ? 9.008 10.094 8.359 1 96.94 279 ALA A O 1
ATOM 2334 N N . GLU A 1 280 ? 8.344 8.164 7.438 1 95.19 280 GLU A N 1
ATOM 2335 C CA . GLU A 1 280 ? 8.102 7.48 8.703 1 95.19 280 GLU A CA 1
ATOM 2336 C C . GLU A 1 280 ? 8.664 6.059 8.68 1 95.19 280 GLU A C 1
ATOM 2338 O O . GLU A 1 280 ? 8.789 5.457 7.609 1 95.19 280 GLU A O 1
ATOM 2343 N N . LEU A 1 281 ? 9.031 5.609 9.867 1 92.56 281 LEU A N 1
ATOM 2344 C CA . LEU A 1 281 ? 9.469 4.227 10.016 1 92.56 281 LEU A CA 1
ATOM 2345 C C . LEU A 1 281 ? 8.273 3.297 10.227 1 92.56 281 LEU A C 1
ATOM 2347 O O . LEU A 1 281 ? 7.215 3.73 10.68 1 92.56 281 LEU A O 1
ATOM 2351 N N . THR A 1 282 ? 8.484 2.078 9.82 1 87.5 282 THR A N 1
ATOM 2352 C CA . THR A 1 282 ? 7.473 1.039 10.008 1 87.5 282 THR A CA 1
ATOM 2353 C C . THR A 1 282 ? 7.957 -0.008 11.008 1 87.5 282 THR A C 1
ATOM 2355 O O . THR A 1 282 ? 9.023 -0.603 10.828 1 87.5 282 THR A O 1
ATOM 2358 N N . LEU A 1 283 ? 7.238 -0.158 12 1 86 283 LEU A N 1
ATOM 2359 C CA . LEU A 1 283 ? 7.578 -1.126 13.039 1 86 283 LEU A CA 1
ATOM 2360 C C . LEU A 1 283 ? 7.18 -2.537 12.617 1 86 283 LEU A C 1
ATOM 2362 O O . LEU A 1 283 ? 6.062 -2.756 12.148 1 86 283 LEU A O 1
ATOM 2366 N N . SER A 1 284 ? 8.07 -3.52 12.711 1 82.19 284 SER A N 1
ATOM 2367 C CA . SER A 1 284 ? 7.758 -4.91 12.398 1 82.19 284 SER A CA 1
ATOM 2368 C C . SER A 1 284 ? 7.363 -5.684 13.656 1 82.19 284 SER A C 1
ATOM 2370 O O . SER A 1 284 ? 7.73 -5.301 14.766 1 82.19 284 SER A O 1
ATOM 2372 N N . ILE A 1 285 ? 6.695 -6.691 13.484 1 81.44 285 ILE A N 1
ATOM 2373 C CA . ILE A 1 285 ? 6.254 -7.531 14.594 1 81.44 285 ILE A CA 1
ATOM 2374 C C . ILE A 1 285 ? 7.465 -8.117 15.312 1 81.44 285 ILE A C 1
ATOM 2376 O O . ILE A 1 285 ? 7.543 -8.078 16.547 1 81.44 285 ILE A O 1
ATOM 2380 N N . SER A 1 286 ? 8.414 -8.68 14.547 1 81.5 286 SER A N 1
ATOM 2381 C CA . SER A 1 286 ? 9.586 -9.297 15.156 1 81.5 286 SER A CA 1
ATOM 2382 C C . SER A 1 286 ? 10.367 -8.289 16 1 81.5 286 SER A C 1
ATOM 2384 O O . SER A 1 286 ? 10.82 -8.609 17.094 1 81.5 286 SER A O 1
ATOM 2386 N N . TYR A 1 287 ? 10.453 -7.074 15.516 1 82.62 287 TYR A N 1
ATOM 2387 C CA . TYR A 1 287 ? 11.164 -6.035 16.25 1 82.62 287 TYR A CA 1
ATOM 2388 C C . TYR A 1 287 ? 10.398 -5.637 17.516 1 82.62 287 TYR A C 1
ATOM 2390 O O . TYR A 1 287 ? 10.992 -5.453 18.578 1 82.62 287 TYR A O 1
ATOM 2398 N N . ALA A 1 288 ? 9.102 -5.496 17.359 1 83.12 288 ALA A N 1
ATOM 2399 C CA . ALA A 1 288 ? 8.281 -5.121 18.5 1 83.12 288 ALA A CA 1
ATOM 2400 C C . ALA A 1 288 ? 8.367 -6.168 19.609 1 83.12 288 ALA A C 1
ATOM 2402 O O . ALA A 1 288 ? 8.391 -5.828 20.797 1 83.12 288 ALA A O 1
ATOM 2403 N N . ILE A 1 289 ? 8.469 -7.375 19.188 1 82.06 289 ILE A N 1
ATOM 2404 C CA . ILE A 1 289 ? 8.523 -8.477 20.141 1 82.06 289 ILE A CA 1
ATOM 2405 C C . ILE A 1 289 ? 9.883 -8.492 20.828 1 82.06 289 ILE A C 1
ATOM 2407 O O . ILE A 1 289 ? 9.969 -8.727 22.047 1 82.06 289 ILE A O 1
ATOM 2411 N N . THR A 1 290 ? 10.891 -8.219 20.062 1 84.5 290 THR A N 1
ATOM 2412 C CA . THR A 1 290 ? 12.234 -8.328 20.625 1 84.5 290 THR A CA 1
ATOM 2413 C C . THR A 1 290 ? 12.633 -7.043 21.328 1 84.5 290 THR A C 1
ATOM 2415 O O . THR A 1 290 ? 13.594 -7.027 22.109 1 84.5 290 THR A O 1
ATOM 2418 N N . HIS A 1 291 ? 11.922 -5.949 21.047 1 85.25 291 HIS A N 1
ATOM 2419 C CA . HIS A 1 291 ? 12.156 -4.664 21.703 1 85.25 291 HIS A CA 1
ATOM 2420 C C . HIS A 1 291 ? 10.875 -4.121 22.328 1 85.25 291 HIS A C 1
ATOM 2422 O O . HIS A 1 291 ? 10.32 -3.133 21.844 1 85.25 291 HIS A O 1
ATOM 2428 N N . PRO A 1 292 ? 10.484 -4.629 23.422 1 79.81 292 PRO A N 1
ATOM 2429 C CA . PRO A 1 292 ? 9.172 -4.34 24 1 79.81 292 PRO A CA 1
ATOM 2430 C C . PRO A 1 292 ? 9.039 -2.887 24.453 1 79.81 292 PRO A C 1
ATOM 2432 O O . PRO A 1 292 ? 7.926 -2.414 24.703 1 79.81 292 PRO A O 1
ATOM 2435 N N . THR A 1 293 ? 10.117 -2.133 24.531 1 83.81 293 THR A N 1
ATOM 2436 C CA . THR A 1 293 ? 10.039 -0.756 25.016 1 83.81 293 THR A CA 1
ATOM 2437 C C . THR A 1 293 ? 10.016 0.22 23.844 1 83.81 293 THR A C 1
ATOM 2439 O O . THR A 1 293 ? 9.961 1.436 24.031 1 83.81 293 THR A O 1
ATOM 2442 N N . VAL A 1 294 ? 9.992 -0.373 22.719 1 85.69 294 VAL A N 1
ATOM 2443 C CA . VAL A 1 294 ? 10 0.484 21.547 1 85.69 294 VAL A CA 1
ATOM 2444 C C . VAL A 1 294 ? 8.656 1.183 21.391 1 85.69 294 VAL A C 1
ATOM 2446 O O . VAL A 1 294 ? 7.617 0.636 21.781 1 85.69 294 VAL A O 1
ATOM 2449 N N . THR A 1 295 ? 8.672 2.471 21.031 1 88.94 295 THR A N 1
ATOM 2450 C CA . THR A 1 295 ? 7.469 3.23 20.719 1 88.94 295 THR A CA 1
ATOM 2451 C C . THR A 1 295 ? 7.59 3.908 19.359 1 88.94 295 THR A C 1
ATOM 2453 O O . THR A 1 295 ? 8.703 4.164 18.891 1 88.94 295 THR A O 1
ATOM 2456 N N . LEU A 1 296 ? 6.484 4.156 18.797 1 91.12 296 LEU A N 1
ATOM 2457 C CA . LEU A 1 296 ? 6.504 4.906 17.531 1 91.12 296 LEU A CA 1
ATOM 2458 C C . LEU A 1 296 ? 7.105 6.293 17.75 1 91.12 296 LEU A C 1
ATOM 2460 O O . LEU A 1 296 ? 7.746 6.836 16.844 1 91.12 296 LEU A O 1
ATOM 2464 N N . LYS A 1 297 ? 6.926 6.844 18.922 1 92.56 297 LYS A N 1
ATOM 2465 C CA . LYS A 1 297 ? 7.516 8.141 19.219 1 92.56 297 LYS A CA 1
ATOM 2466 C C . LYS A 1 297 ? 9.039 8.078 19.172 1 92.56 297 LYS A C 1
ATOM 2468 O O . LYS A 1 297 ? 9.68 8.961 18.594 1 92.56 297 LYS A O 1
ATOM 2473 N N . LYS A 1 298 ? 9.594 7.027 19.75 1 91.75 298 LYS A N 1
ATOM 2474 C CA . LYS A 1 298 ? 11.039 6.855 19.703 1 91.75 298 LYS A CA 1
ATOM 2475 C C . LYS A 1 298 ? 11.523 6.688 18.266 1 91.75 298 LYS A C 1
ATOM 2477 O O . LYS A 1 298 ? 12.578 7.215 17.891 1 91.75 298 LYS A O 1
ATOM 2482 N N . PHE A 1 299 ? 10.758 5.926 17.5 1 92.94 299 PHE A N 1
ATOM 2483 C CA . PHE A 1 299 ? 11.062 5.77 16.078 1 92.94 299 PHE A CA 1
ATOM 2484 C C . PHE A 1 299 ? 11.055 7.117 15.375 1 92.94 299 PHE A C 1
ATOM 2486 O O . PHE A 1 299 ? 12 7.453 14.664 1 92.94 299 PHE A O 1
ATOM 2493 N N . ALA A 1 300 ? 10.023 7.906 15.617 1 95.06 300 ALA A N 1
ATOM 2494 C CA . ALA A 1 300 ? 9.898 9.219 14.984 1 95.06 300 ALA A CA 1
ATOM 2495 C C . ALA A 1 300 ? 11.039 10.141 15.398 1 95.06 300 ALA A C 1
ATOM 2497 O O . ALA A 1 300 ? 11.57 10.891 14.578 1 95.06 300 ALA A O 1
ATOM 2498 N N . ASP A 1 301 ? 11.398 10.094 16.641 1 93.5 301 ASP A N 1
ATOM 2499 C CA . ASP A 1 301 ? 12.469 10.938 17.141 1 93.5 301 ASP A CA 1
ATOM 2500 C C . ASP A 1 301 ? 13.789 10.648 16.422 1 93.5 301 ASP A C 1
ATOM 2502 O O . ASP A 1 301 ? 14.547 11.562 16.109 1 93.5 301 ASP A O 1
ATOM 2506 N N . SER A 1 302 ? 13.984 9.391 16.188 1 92.44 302 SER A N 1
ATOM 2507 C CA . SER A 1 302 ? 15.227 8.977 15.547 1 92.44 302 SER A CA 1
ATOM 2508 C C . SER A 1 302 ? 15.305 9.484 14.109 1 92.44 302 SER A C 1
ATOM 2510 O O . SER A 1 302 ? 16.406 9.711 13.586 1 92.44 302 SER A O 1
ATOM 2512 N N . VAL A 1 303 ? 14.195 9.703 13.484 1 94.88 303 VAL A N 1
ATOM 2513 C CA . VAL A 1 303 ? 14.148 10.164 12.094 1 94.88 303 VAL A CA 1
ATOM 2514 C C . VAL A 1 303 ? 14.094 11.688 12.062 1 94.88 303 VAL A C 1
ATOM 2516 O O . VAL A 1 303 ? 14.812 12.32 11.281 1 94.88 303 VAL A O 1
ATOM 2519 N N . ASN A 1 304 ? 13.289 12.266 12.898 1 94.56 304 ASN A N 1
ATOM 2520 C CA . ASN A 1 304 ? 12.977 13.695 12.859 1 94.56 304 ASN A CA 1
ATOM 2521 C C . ASN A 1 304 ? 14.227 14.547 13.055 1 94.56 304 ASN A C 1
ATOM 2523 O O . ASN A 1 304 ? 14.367 15.602 12.438 1 94.56 304 ASN A O 1
ATOM 2527 N N . ILE A 1 305 ? 15.094 14.133 13.828 1 90.62 305 ILE A N 1
ATOM 2528 C CA . ILE A 1 305 ? 16.297 14.906 14.148 1 90.62 305 ILE A CA 1
ATOM 2529 C C . ILE A 1 305 ? 17.188 14.992 12.914 1 90.62 305 ILE A C 1
ATOM 2531 O O . ILE A 1 305 ? 17.922 15.969 12.742 1 90.62 305 ILE A O 1
ATOM 2535 N N . MET A 1 306 ? 17.078 13.992 12.07 1 93.69 306 MET A N 1
ATOM 2536 C CA . MET A 1 306 ? 17.969 13.922 10.922 1 93.69 306 MET A CA 1
ATOM 2537 C C . MET A 1 306 ? 17.266 14.398 9.656 1 93.69 306 MET A C 1
ATOM 2539 O O . MET A 1 306 ? 17.922 14.695 8.648 1 93.69 306 MET A O 1
ATOM 2543 N N . LEU A 1 307 ? 15.992 14.461 9.695 1 95.88 307 LEU A N 1
ATOM 2544 C CA . LEU A 1 307 ? 15.203 14.734 8.508 1 95.88 307 LEU A CA 1
ATOM 2545 C C . LEU A 1 307 ? 15.422 16.172 8.023 1 95.88 307 LEU A C 1
ATOM 2547 O O . LEU A 1 307 ? 15.617 16.406 6.836 1 95.88 307 LEU A O 1
ATOM 2551 N N . THR A 1 308 ? 15.414 17.141 8.93 1 93.81 308 THR A N 1
ATOM 2552 C CA . THR A 1 308 ? 15.5 18.562 8.602 1 93.81 308 THR A CA 1
ATOM 2553 C C . THR A 1 308 ? 16.812 18.875 7.895 1 93.81 308 THR A C 1
ATOM 2555 O O . THR A 1 308 ? 16.812 19.422 6.793 1 93.81 308 THR A O 1
ATOM 2558 N N . PRO A 1 309 ? 17.953 18.438 8.484 1 93.38 309 PRO A N 1
ATOM 2559 C CA . PRO A 1 309 ? 19.203 18.719 7.773 1 93.38 309 PRO A CA 1
ATOM 2560 C C . PRO A 1 309 ? 19.281 18.016 6.418 1 93.38 309 PRO A C 1
ATOM 2562 O O . PRO A 1 309 ? 19.828 18.562 5.461 1 93.38 309 PRO A O 1
ATOM 2565 N N . LEU A 1 310 ? 18.766 16.844 6.32 1 95.62 310 LEU A N 1
ATOM 2566 C CA . LEU A 1 310 ? 18.766 16.125 5.059 1 95.62 310 LEU A CA 1
ATOM 2567 C C . LEU A 1 310 ? 18.016 16.891 3.98 1 95.62 310 LEU A C 1
ATOM 2569 O O . LEU A 1 310 ? 18.484 17.016 2.848 1 95.62 310 LEU A O 1
ATOM 2573 N N . LEU A 1 311 ? 16.875 17.422 4.324 1 96.69 311 LEU A N 1
ATOM 2574 C CA . LEU A 1 311 ? 16.031 18.125 3.363 1 96.69 311 LEU A CA 1
ATOM 2575 C C . LEU A 1 311 ? 16.672 19.453 2.941 1 96.69 311 LEU A C 1
ATOM 2577 O O . LEU A 1 311 ? 16.453 19.922 1.821 1 96.69 311 LEU A O 1
ATOM 2581 N N . ARG A 1 312 ? 17.406 20.047 3.783 1 94.38 312 ARG A N 1
ATOM 2582 C CA . ARG A 1 312 ? 18.031 21.328 3.49 1 94.38 312 ARG A CA 1
ATOM 2583 C C . ARG A 1 312 ? 19.312 21.125 2.682 1 94.38 312 ARG A C 1
ATOM 2585 O O . ARG A 1 312 ? 19.703 22 1.895 1 94.38 312 ARG A O 1
ATOM 2592 N N . GLU A 1 313 ? 19.906 19.969 2.877 1 94.44 313 GLU A N 1
ATOM 2593 C CA . GLU A 1 313 ? 21.125 19.656 2.133 1 94.44 313 GLU A CA 1
ATOM 2594 C C . GLU A 1 313 ? 20.859 19.641 0.629 1 94.44 313 GLU A C 1
ATOM 2596 O O . GLU A 1 313 ? 19.922 19 0.16 1 94.44 313 GLU A O 1
ATOM 2601 N N . TYR A 1 314 ? 21.656 20.469 -0.121 1 93.44 314 TYR A N 1
ATOM 2602 C CA . TYR A 1 314 ? 21.562 20.609 -1.571 1 93.44 314 TYR A CA 1
ATOM 2603 C C . TYR A 1 314 ? 20.141 20.938 -1.996 1 93.44 314 TYR A C 1
ATOM 2605 O O . TYR A 1 314 ? 19.703 20.562 -3.086 1 93.44 314 TYR A O 1
ATOM 2613 N N . HIS A 1 315 ? 19.375 21.484 -1.022 1 94.31 315 HIS A N 1
ATOM 2614 C CA . HIS A 1 315 ? 18 21.891 -1.276 1 94.31 315 HIS A CA 1
ATOM 2615 C C . HIS A 1 315 ? 17.156 20.719 -1.776 1 94.31 315 HIS A C 1
ATOM 2617 O O . HIS A 1 315 ? 16.406 20.859 -2.74 1 94.31 315 HIS A O 1
ATOM 2623 N N . ARG A 1 316 ? 17.312 19.609 -1.155 1 94.62 316 ARG A N 1
ATOM 2624 C CA . ARG A 1 316 ? 16.594 18.406 -1.548 1 94.62 316 ARG A CA 1
ATOM 2625 C C . ARG A 1 316 ? 15.086 18.625 -1.486 1 94.62 316 ARG A C 1
ATOM 2627 O O . ARG A 1 316 ? 14.336 18.062 -2.287 1 94.62 316 ARG A O 1
ATOM 2634 N N . ALA A 1 317 ? 14.648 19.453 -0.601 1 95.38 317 ALA A N 1
ATOM 2635 C CA . ALA A 1 317 ? 13.227 19.719 -0.401 1 95.38 317 ALA A CA 1
ATOM 2636 C C . ALA A 1 317 ? 12.609 20.344 -1.651 1 95.38 317 ALA A C 1
ATOM 2638 O O . ALA A 1 317 ? 11.391 20.25 -1.858 1 95.38 317 ALA A O 1
ATOM 2639 N N . ASP A 1 318 ? 13.398 20.969 -2.484 1 93.69 318 ASP A N 1
ATOM 2640 C CA . ASP A 1 318 ? 12.891 21.641 -3.672 1 93.69 318 ASP A CA 1
ATOM 2641 C C . ASP A 1 318 ? 12.281 20.656 -4.66 1 93.69 318 ASP A C 1
ATOM 2643 O O . ASP A 1 318 ? 11.477 21.031 -5.508 1 93.69 318 ASP A O 1
ATOM 2647 N N . ASN A 1 319 ? 12.68 19.422 -4.523 1 92.12 319 ASN A N 1
ATOM 2648 C CA . ASN A 1 319 ? 12.227 18.406 -5.465 1 92.12 319 ASN A CA 1
ATOM 2649 C C . ASN A 1 319 ? 11.055 17.609 -4.91 1 92.12 319 ASN A C 1
ATOM 2651 O O . ASN A 1 319 ? 10.523 16.719 -5.578 1 92.12 319 ASN A O 1
ATOM 2655 N N . LEU A 1 320 ? 10.656 17.938 -3.758 1 94.69 320 LEU A N 1
ATOM 2656 C CA . LEU A 1 320 ? 9.57 17.219 -3.107 1 94.69 320 LEU A CA 1
ATOM 2657 C C . LEU A 1 320 ? 8.258 17.984 -3.234 1 94.69 320 LEU A C 1
ATOM 2659 O O . LEU A 1 320 ? 8.258 19.188 -3.512 1 94.69 320 LEU A O 1
ATOM 2663 N N . ARG A 1 321 ? 7.207 17.328 -3.141 1 96 321 ARG A N 1
ATOM 2664 C CA . ARG A 1 321 ? 5.871 17.906 -3.18 1 96 321 ARG A CA 1
ATOM 2665 C C . ARG A 1 321 ? 5.199 17.844 -1.812 1 96 321 ARG A C 1
ATOM 2667 O O . ARG A 1 321 ? 5.324 18.766 -1.007 1 96 321 ARG A O 1
ATOM 2674 N N . VAL A 1 322 ? 4.711 16.656 -1.432 1 97.75 322 VAL A N 1
ATOM 2675 C CA . VAL A 1 322 ? 4.195 16.469 -0.078 1 97.75 322 VAL A CA 1
ATOM 2676 C C . VAL A 1 322 ? 5.137 15.57 0.717 1 97.75 322 VAL A C 1
ATOM 2678 O O . VAL A 1 322 ? 5.633 14.57 0.198 1 97.75 322 VAL A O 1
ATOM 2681 N N . ILE A 1 323 ? 5.418 15.977 1.906 1 98.19 323 ILE A N 1
ATOM 2682 C CA . ILE A 1 323 ? 6.129 15.102 2.83 1 98.19 323 ILE A CA 1
ATOM 2683 C C . ILE A 1 323 ? 5.312 14.93 4.109 1 98.19 323 ILE A C 1
ATOM 2685 O O . ILE A 1 323 ? 4.949 15.914 4.758 1 98.19 323 ILE A O 1
ATOM 2689 N N . ALA A 1 324 ? 4.961 13.719 4.43 1 98.44 324 ALA A N 1
ATOM 2690 C CA . ALA A 1 324 ? 4.195 13.406 5.629 1 98.44 324 ALA A CA 1
ATOM 2691 C C . ALA A 1 324 ? 5.086 12.773 6.699 1 98.44 324 ALA A C 1
ATOM 2693 O O . ALA A 1 324 ? 5.828 11.828 6.418 1 98.44 324 ALA A O 1
ATOM 2694 N N . THR A 1 325 ? 5.016 13.281 7.918 1 98.19 325 THR A N 1
ATOM 2695 C CA . THR A 1 325 ? 5.906 12.82 8.969 1 98.19 325 THR A CA 1
ATOM 2696 C C . THR A 1 325 ? 5.113 12.391 10.203 1 98.19 325 THR A C 1
ATOM 2698 O O . THR A 1 325 ? 3.939 12.734 10.344 1 98.19 325 THR A O 1
ATOM 2701 N N . ASP A 1 326 ? 5.75 11.562 11.062 1 97.62 326 ASP A N 1
ATOM 2702 C CA . ASP A 1 326 ? 5.254 11.242 12.398 1 97.62 326 ASP A CA 1
ATOM 2703 C C . ASP A 1 326 ? 5.762 12.25 13.43 1 97.62 326 ASP A C 1
ATOM 2705 O O . ASP A 1 326 ? 6.922 12.672 13.375 1 97.62 326 ASP A O 1
ATOM 2709 N N . PHE A 1 327 ? 4.816 12.648 14.344 1 96.94 327 PHE A N 1
ATOM 2710 C CA . PHE A 1 327 ? 5.203 13.57 15.406 1 96.94 327 PHE A CA 1
ATOM 2711 C C . PHE A 1 327 ? 5.945 14.773 14.828 1 96.94 327 PHE A C 1
ATOM 2713 O O . PHE A 1 327 ? 7.082 15.047 15.219 1 96.94 327 PHE A O 1
ATOM 2720 N N . PHE A 1 328 ? 5.172 15.5 14.016 1 96.69 328 PHE A N 1
ATOM 2721 C CA . PHE A 1 328 ? 5.746 16.547 13.18 1 96.69 328 PHE A CA 1
ATOM 2722 C C . PHE A 1 328 ? 6.406 17.625 14.031 1 96.69 328 PHE A C 1
ATOM 2724 O O . PHE A 1 328 ? 7.266 18.375 13.555 1 96.69 328 PHE A O 1
ATOM 2731 N N . THR A 1 329 ? 6.082 17.766 15.297 1 92.56 329 THR A N 1
ATOM 2732 C CA . THR A 1 329 ? 6.664 18.766 16.172 1 92.56 329 THR A CA 1
ATOM 2733 C C . THR A 1 329 ? 8.133 18.469 16.438 1 92.56 329 THR A C 1
ATOM 2735 O O . THR A 1 329 ? 8.867 19.328 16.938 1 92.56 329 THR A O 1
ATOM 2738 N N . GLY A 1 330 ? 8.547 17.281 16.125 1 92.25 330 GLY A N 1
ATOM 2739 C CA . GLY A 1 330 ? 9.93 16.875 16.359 1 92.25 330 GLY A CA 1
ATOM 2740 C C . GLY A 1 330 ? 10.852 17.219 15.203 1 92.25 330 GLY A C 1
ATOM 2741 O O . GLY A 1 330 ? 12.047 16.906 15.25 1 92.25 330 GLY A O 1
ATOM 2742 N N . ASN A 1 331 ? 10.305 17.812 14.117 1 94 331 ASN A N 1
ATOM 2743 C CA . ASN A 1 331 ? 11.117 18.219 12.977 1 94 331 ASN A CA 1
ATOM 2744 C C . ASN A 1 331 ? 10.766 19.625 12.508 1 94 331 ASN A C 1
ATOM 2746 O O . ASN A 1 331 ? 9.961 20.312 13.148 1 94 331 ASN A O 1
ATOM 2750 N N . ASP A 1 332 ? 11.438 20.078 11.453 1 94.81 332 ASP A N 1
ATOM 2751 C CA . ASP A 1 332 ? 11.25 21.453 10.984 1 94.81 332 ASP A CA 1
ATOM 2752 C C . ASP A 1 332 ? 10.688 21.469 9.562 1 94.81 332 ASP A C 1
ATOM 2754 O O . ASP A 1 332 ? 11.039 22.328 8.758 1 94.81 332 ASP A O 1
ATOM 2758 N N . VAL A 1 333 ? 9.812 20.531 9.25 1 97.56 333 VAL A N 1
ATOM 2759 C CA . VAL A 1 333 ? 9.367 20.344 7.871 1 97.56 333 VAL A CA 1
ATOM 2760 C C . VAL A 1 333 ? 8.57 21.562 7.406 1 97.56 333 VAL A C 1
ATOM 2762 O O . VAL A 1 333 ? 8.609 21.922 6.23 1 97.56 333 VAL A O 1
ATOM 2765 N N . ILE A 1 334 ? 7.938 22.234 8.305 1 98.06 334 ILE A N 1
ATOM 2766 C CA . ILE A 1 334 ? 7.133 23.406 7.941 1 98.06 334 ILE A CA 1
ATOM 2767 C C . ILE A 1 334 ? 8.039 24.531 7.449 1 98.06 334 ILE A C 1
ATOM 2769 O O . ILE A 1 334 ? 7.84 25.062 6.355 1 98.06 334 ILE A O 1
ATOM 2773 N N . ASN A 1 335 ? 9.023 24.844 8.219 1 96.25 335 ASN A N 1
ATOM 2774 C CA . ASN A 1 335 ? 9.945 25.891 7.785 1 96.25 335 ASN A CA 1
ATOM 2775 C C . ASN A 1 335 ? 10.742 25.469 6.555 1 96.25 335 ASN A C 1
ATOM 2777 O O . ASN A 1 335 ? 11.07 26.297 5.707 1 96.25 335 ASN A O 1
ATOM 2781 N N . VAL A 1 336 ? 11.062 24.219 6.5 1 97.31 336 VAL A N 1
ATOM 2782 C CA . VAL A 1 336 ? 11.727 23.688 5.316 1 97.31 336 VAL A CA 1
ATOM 2783 C C . VAL A 1 336 ? 10.852 23.922 4.082 1 97.31 336 VAL A C 1
ATOM 2785 O O . VAL A 1 336 ? 11.352 24.328 3.031 1 97.31 336 VAL A O 1
ATOM 2788 N N . ALA A 1 337 ? 9.625 23.656 4.211 1 98.44 337 ALA A N 1
ATOM 2789 C CA . ALA A 1 337 ? 8.688 23.844 3.102 1 98.44 337 ALA A CA 1
ATOM 2790 C C . ALA A 1 337 ? 8.602 25.312 2.699 1 98.44 337 ALA A C 1
ATOM 2792 O O . ALA A 1 337 ? 8.617 25.625 1.51 1 98.44 337 ALA A O 1
ATOM 2793 N N . ILE A 1 338 ? 8.5 26.172 3.658 1 98.06 338 ILE A N 1
ATOM 2794 C CA . ILE A 1 338 ? 8.422 27.609 3.4 1 98.06 338 ILE A CA 1
ATOM 2795 C C . ILE A 1 338 ? 9.68 28.062 2.67 1 98.06 338 ILE A C 1
ATOM 2797 O O . ILE A 1 338 ? 9.602 28.781 1.667 1 98.06 338 ILE A O 1
ATOM 2801 N N . ASP A 1 339 ? 10.812 27.625 3.129 1 97.12 339 ASP A N 1
ATOM 2802 C CA . ASP A 1 339 ? 12.078 27.984 2.496 1 97.12 339 ASP A CA 1
ATOM 2803 C C . ASP A 1 339 ? 12.148 27.453 1.065 1 97.12 339 ASP A C 1
ATOM 2805 O O . ASP A 1 339 ? 12.57 28.172 0.154 1 97.12 339 ASP A O 1
ATOM 2809 N N . ALA A 1 340 ? 11.789 26.234 0.904 1 97.5 340 ALA A N 1
ATOM 2810 C CA . ALA A 1 340 ? 11.789 25.625 -0.426 1 97.5 340 ALA A CA 1
ATOM 2811 C C . ALA A 1 340 ? 10.883 26.406 -1.382 1 97.5 340 ALA A C 1
ATOM 2813 O O . ALA A 1 340 ? 11.258 26.656 -2.527 1 97.5 340 ALA A O 1
ATOM 2814 N N . ASN A 1 341 ? 9.734 26.734 -0.944 1 98.06 341 ASN A N 1
ATOM 2815 C CA . ASN A 1 341 ? 8.773 27.438 -1.793 1 98.06 341 ASN A CA 1
ATOM 2816 C C . ASN A 1 341 ? 9.234 28.859 -2.115 1 98.06 341 ASN A C 1
ATOM 2818 O O . ASN A 1 341 ? 8.938 29.391 -3.188 1 98.06 341 ASN A O 1
ATOM 2822 N N . ARG A 1 342 ? 9.969 29.5 -1.197 1 97.38 342 ARG A N 1
ATOM 2823 C CA . ARG A 1 342 ? 10.57 30.781 -1.51 1 97.38 342 ARG A CA 1
ATOM 2824 C C . ARG A 1 342 ? 11.555 30.672 -2.668 1 97.38 342 ARG A C 1
ATOM 2826 O O . ARG A 1 342 ? 11.57 31.516 -3.562 1 97.38 342 ARG A O 1
ATOM 2833 N N . ARG A 1 343 ? 12.297 29.609 -2.639 1 96.25 343 ARG A N 1
ATOM 2834 C CA . ARG A 1 343 ? 13.234 29.391 -3.73 1 96.25 343 ARG A CA 1
ATOM 2835 C C . ARG A 1 343 ? 12.508 29.109 -5.039 1 96.25 343 ARG A C 1
ATOM 2837 O O . ARG A 1 343 ? 12.898 29.609 -6.094 1 96.25 343 ARG A O 1
ATOM 2844 N N . LYS A 1 344 ? 11.477 28.344 -4.918 1 94.38 344 LYS A N 1
ATOM 2845 C CA . LYS A 1 344 ? 10.68 28.047 -6.105 1 94.38 344 LYS A CA 1
ATOM 2846 C C . LYS A 1 344 ? 10.047 29.312 -6.676 1 94.38 344 LYS A C 1
ATOM 2848 O O . LYS A 1 344 ? 9.992 29.484 -7.895 1 94.38 344 LYS A O 1
ATOM 2853 N N . LEU A 1 345 ? 9.586 30.109 -5.82 1 95.06 345 LEU A N 1
ATOM 2854 C CA . LEU A 1 345 ? 8.969 31.359 -6.238 1 95.06 345 LEU A CA 1
ATOM 2855 C C . LEU A 1 345 ? 9.984 32.25 -6.949 1 95.06 345 LEU A C 1
ATOM 2857 O O . LEU A 1 345 ? 9.656 32.906 -7.949 1 95.06 345 LEU A O 1
ATOM 2861 N N . GLU A 1 346 ? 11.18 32.281 -6.438 1 92.44 346 GLU A N 1
ATOM 2862 C CA . GLU A 1 346 ? 12.242 33.094 -7.047 1 92.44 346 GLU A CA 1
ATOM 2863 C C . GLU A 1 346 ? 12.586 32.562 -8.445 1 92.44 346 GLU A C 1
ATOM 2865 O O . GLU A 1 346 ? 12.891 33.375 -9.344 1 92.44 346 GLU A O 1
ATOM 2870 N N . GLN A 1 347 ? 12.523 31.328 -8.641 1 87.81 347 GLN A N 1
ATOM 2871 C CA . GLN A 1 347 ? 12.805 30.734 -9.945 1 87.81 347 GLN A CA 1
ATOM 2872 C C . GLN A 1 347 ? 11.711 31.078 -10.945 1 87.81 347 GLN A C 1
ATOM 2874 O O . GLN A 1 347 ? 11.984 31.25 -12.141 1 87.81 347 GLN A O 1
ATOM 2879 N N . TYR A 1 348 ? 10.523 31.078 -10.477 1 82.62 348 TYR A N 1
ATOM 2880 C CA . TYR A 1 348 ? 9.406 31.438 -11.344 1 82.62 348 TYR A CA 1
ATOM 2881 C C . TYR A 1 348 ? 9.508 32.906 -11.789 1 82.62 348 TYR A C 1
ATOM 2883 O O . TYR A 1 348 ? 9.211 33.219 -12.938 1 82.62 348 TYR A O 1
ATOM 2891 N N . THR A 1 349 ? 9.93 33.719 -10.914 1 74.62 349 THR A N 1
ATOM 2892 C CA . THR A 1 349 ? 10.039 35.125 -11.211 1 74.62 349 THR A CA 1
ATOM 2893 C C . THR A 1 349 ? 11.203 35.406 -12.156 1 74.62 349 THR A C 1
ATOM 2895 O O . THR A 1 349 ? 11.109 36.25 -13.047 1 74.62 349 THR A O 1
ATOM 2898 N N . THR A 1 350 ? 12.18 34.562 -12.008 1 69.69 350 THR A N 1
ATOM 2899 C CA . THR A 1 350 ? 13.336 34.75 -12.883 1 69.69 350 THR A CA 1
ATOM 2900 C C . THR A 1 350 ? 13.055 34.156 -14.273 1 69.69 350 THR A C 1
ATOM 2902 O O . THR A 1 350 ? 13.492 34.719 -15.281 1 69.69 350 THR A O 1
ATOM 2905 N N . ARG A 1 351 ? 12.398 33.062 -14.391 1 63.38 351 ARG A N 1
ATOM 2906 C CA . ARG A 1 351 ? 12.078 32.469 -15.688 1 63.38 351 ARG A CA 1
ATOM 2907 C C . ARG A 1 351 ? 11.125 33.344 -16.484 1 63.38 351 ARG A C 1
ATOM 2909 O O . ARG A 1 351 ? 11.211 33.438 -17.703 1 63.38 351 ARG A O 1
ATOM 2916 N N . SER A 1 352 ? 10.234 33.969 -15.773 1 54.22 352 SER A N 1
ATOM 2917 C CA . SER A 1 352 ? 9.32 34.906 -16.406 1 54.22 352 SER A CA 1
ATOM 2918 C C . SER A 1 352 ? 10.062 36.125 -16.922 1 54.22 352 SER A C 1
ATOM 2920 O O . SER A 1 352 ? 9.688 36.719 -17.938 1 54.22 352 SER A O 1
ATOM 2922 N N . TYR A 1 353 ? 11.086 36.469 -16.203 1 50.25 353 TYR A N 1
ATOM 2923 C CA . TYR A 1 353 ? 11.867 37.594 -16.672 1 50.25 353 TYR A CA 1
ATOM 2924 C C . TYR A 1 353 ? 12.703 37.219 -17.891 1 50.25 353 TYR A C 1
ATOM 2926 O O . TYR A 1 353 ? 12.844 38.031 -18.812 1 50.25 353 TYR A O 1
ATOM 2934 N N . TYR A 1 354 ? 13.344 36.094 -17.828 1 48.28 354 TYR A N 1
ATOM 2935 C CA . TYR A 1 354 ? 14.203 35.75 -18.969 1 48.28 354 TYR A CA 1
ATOM 2936 C C . TYR A 1 354 ? 13.375 35.312 -20.156 1 48.28 354 TYR A C 1
ATOM 2938 O O . TYR A 1 354 ? 13.883 35.25 -21.281 1 48.28 354 TYR A O 1
ATOM 2946 N N . GLY A 1 355 ? 12.258 34.75 -20.062 1 39.5 355 GLY A N 1
ATOM 2947 C CA . GLY A 1 355 ? 11.484 34.469 -21.25 1 39.5 355 GLY A CA 1
ATOM 2948 C C . GLY A 1 355 ? 11.039 35.688 -22 1 39.5 355 GLY A C 1
ATOM 2949 O O . GLY A 1 355 ? 10.516 35.594 -23.125 1 39.5 355 GLY A O 1
ATOM 2950 N N . PHE A 1 356 ? 10.797 36.812 -21.406 1 36.59 356 PHE A N 1
ATOM 2951 C CA . PHE A 1 356 ? 10.453 38.031 -22.156 1 36.59 356 PHE A CA 1
ATOM 2952 C C . PHE A 1 356 ? 11.711 38.719 -22.641 1 36.59 356 PHE A C 1
ATOM 2954 O O . PHE A 1 356 ? 11.641 39.688 -23.438 1 36.59 356 PHE A O 1
ATOM 2961 N N . GLY A 1 357 ? 12.898 38.281 -22.25 1 28.89 357 GLY A N 1
ATOM 2962 C CA . GLY A 1 357 ? 13.922 38.938 -23.047 1 28.89 357 GLY A CA 1
ATOM 2963 C C . GLY A 1 357 ? 14.242 38.188 -24.328 1 28.89 357 GLY A C 1
ATOM 2964 O O . GLY A 1 357 ? 14.008 36.969 -24.422 1 28.89 357 GLY A O 1
ATOM 2965 N N . MET B 1 1 ? -16.156 -52.125 -6.246 1 29.62 1 MET B N 1
ATOM 2966 C CA . MET B 1 1 ? -14.969 -51.281 -6.133 1 29.62 1 MET B CA 1
ATOM 2967 C C . MET B 1 1 ? -14.094 -51.75 -4.969 1 29.62 1 MET B C 1
ATOM 2969 O O . MET B 1 1 ? -14.602 -52.062 -3.895 1 29.62 1 MET B O 1
ATOM 2973 N N . ASP B 1 2 ? -13.055 -52.312 -5.195 1 36.19 2 ASP B N 1
ATOM 2974 C CA . ASP B 1 2 ? -12.156 -52.781 -4.145 1 36.19 2 ASP B CA 1
ATOM 2975 C C . ASP B 1 2 ? -11.984 -51.719 -3.059 1 36.19 2 ASP B C 1
ATOM 2977 O O . ASP B 1 2 ? -11.578 -50.594 -3.346 1 36.19 2 ASP B O 1
ATOM 2981 N N . ASN B 1 3 ? -12.57 -51.75 -1.918 1 46.19 3 ASN B N 1
ATOM 2982 C CA . ASN B 1 3 ? -12.641 -50.969 -0.685 1 46.19 3 ASN B CA 1
ATOM 2983 C C . ASN B 1 3 ? -11.25 -50.688 -0.13 1 46.19 3 ASN B C 1
ATOM 2985 O O . ASN B 1 3 ? -11.125 -50.094 0.947 1 46.19 3 ASN B O 1
ATOM 2989 N N . SER B 1 4 ? -10.25 -51.375 -0.539 1 50.53 4 SER B N 1
ATOM 2990 C CA . SER B 1 4 ? -8.922 -51.281 0.061 1 50.53 4 SER B CA 1
ATOM 2991 C C . SER B 1 4 ? -8.312 -49.906 -0.133 1 50.53 4 SER B C 1
ATOM 2993 O O . SER B 1 4 ? -7.352 -49.531 0.551 1 50.53 4 SER B O 1
ATOM 2995 N N . PHE B 1 5 ? -8.883 -49.031 -0.919 1 62.06 5 PHE B N 1
ATOM 2996 C CA . PHE B 1 5 ? -8.266 -47.781 -1.323 1 62.06 5 PHE B CA 1
ATOM 2997 C C . PHE B 1 5 ? -8.953 -46.594 -0.65 1 62.06 5 PHE B C 1
ATOM 2999 O O . PHE B 1 5 ? -8.539 -45.438 -0.829 1 62.06 5 PHE B O 1
ATOM 3006 N N . VAL B 1 6 ? -9.852 -47 0.302 1 67.19 6 VAL B N 1
ATOM 3007 C CA . VAL B 1 6 ? -10.539 -45.906 0.987 1 67.19 6 VAL B CA 1
ATOM 3008 C C . VAL B 1 6 ? -9.82 -45.594 2.297 1 67.19 6 VAL B C 1
ATOM 3010 O O . VAL B 1 6 ? -9.75 -46.438 3.197 1 67.19 6 VAL B O 1
ATOM 3013 N N . LEU B 1 7 ? -9.258 -44.531 2.41 1 74.44 7 LEU B N 1
ATOM 3014 C CA . LEU B 1 7 ? -8.531 -44.094 3.604 1 74.44 7 LEU B CA 1
ATOM 3015 C C . LEU B 1 7 ? -9.492 -43.719 4.715 1 74.44 7 LEU B C 1
ATOM 3017 O O . LEU B 1 7 ? -9.234 -43.969 5.891 1 74.44 7 LEU B O 1
ATOM 3021 N N . GLU B 1 8 ? -10.562 -43.125 4.375 1 80 8 GLU B N 1
ATOM 3022 C CA . GLU B 1 8 ? -11.531 -42.656 5.359 1 80 8 GLU B CA 1
ATOM 3023 C C . GLU B 1 8 ? -12.898 -42.438 4.719 1 80 8 GLU B C 1
ATOM 3025 O O . GLU B 1 8 ? -12.992 -42.062 3.547 1 80 8 GLU B O 1
ATOM 3030 N N . GLU B 1 9 ? -13.922 -42.844 5.457 1 80.75 9 GLU B N 1
ATOM 3031 C CA . GLU B 1 9 ? -15.297 -42.562 5.07 1 80.75 9 GLU B CA 1
ATOM 3032 C C . GLU B 1 9 ? -15.977 -41.625 6.09 1 80.75 9 GLU B C 1
ATOM 3034 O O . GLU B 1 9 ? -15.938 -41.906 7.293 1 80.75 9 GLU B O 1
ATOM 3039 N N . ILE B 1 10 ? -16.422 -40.594 5.602 1 83.81 10 ILE B N 1
ATOM 3040 C CA . ILE B 1 10 ? -17.031 -39.625 6.504 1 83.81 10 ILE B CA 1
ATOM 3041 C C . ILE B 1 10 ? -18.453 -39.344 6.055 1 83.81 10 ILE B C 1
ATOM 3043 O O . ILE B 1 10 ? -18.672 -38.875 4.934 1 83.81 10 ILE B O 1
ATOM 3047 N N . PRO B 1 11 ? -19.422 -39.594 6.969 1 82.81 11 PRO B N 1
ATOM 3048 C CA . PRO B 1 11 ? -20.797 -39.188 6.633 1 82.81 11 PRO B CA 1
ATOM 3049 C C . PRO B 1 11 ? -20.969 -37.656 6.648 1 82.81 11 PRO B C 1
ATOM 3051 O O . PRO B 1 11 ? -20.391 -37 7.496 1 82.81 11 PRO B O 1
ATOM 3054 N N . VAL B 1 12 ? -21.562 -37.156 5.598 1 82.38 12 VAL B N 1
ATOM 3055 C CA . VAL B 1 12 ? -21.781 -35.719 5.492 1 82.38 12 VAL B CA 1
ATOM 3056 C C . VAL B 1 12 ? -23.266 -35.406 5.598 1 82.38 12 VAL B C 1
ATOM 3058 O O . VAL B 1 12 ? -24.078 -36 4.883 1 82.38 12 VAL B O 1
ATOM 3061 N N . ASN B 1 13 ? -23.688 -34.625 6.527 1 79 13 ASN B N 1
ATOM 3062 C CA . ASN B 1 13 ? -25.094 -34.281 6.734 1 79 13 ASN B CA 1
ATOM 3063 C C . ASN B 1 13 ? -25.359 -32.812 6.41 1 79 13 ASN B C 1
ATOM 3065 O O . ASN B 1 13 ? -26.5 -32.344 6.488 1 79 13 ASN B O 1
ATOM 3069 N N . ASN B 1 14 ? -24.312 -32.062 6.102 1 74.5 14 ASN B N 1
ATOM 3070 C CA . ASN B 1 14 ? -24.469 -30.656 5.797 1 74.5 14 ASN B CA 1
ATOM 3071 C C . ASN B 1 14 ? -24.047 -30.328 4.367 1 74.5 14 ASN B C 1
ATOM 3073 O O . ASN B 1 14 ? -23.203 -31.031 3.795 1 74.5 14 ASN B O 1
ATOM 3077 N N . ARG B 1 15 ? -24.75 -29.406 3.902 1 66.12 15 ARG B N 1
ATOM 3078 C CA . ARG B 1 15 ? -24.469 -29.016 2.525 1 66.12 15 ARG B CA 1
ATOM 3079 C C . ARG B 1 15 ? -23.125 -28.297 2.426 1 66.12 15 ARG B C 1
ATOM 3081 O O . ARG B 1 15 ? -22.469 -28.359 1.392 1 66.12 15 ARG B O 1
ATOM 3088 N N . ARG B 1 16 ? -22.75 -27.609 3.492 1 72.38 16 ARG B N 1
ATOM 3089 C CA . ARG B 1 16 ? -21.516 -26.828 3.498 1 72.38 16 ARG B CA 1
ATOM 3090 C C . ARG B 1 16 ? -20.625 -27.234 4.664 1 72.38 16 ARG B C 1
ATOM 3092 O O . ARG B 1 16 ? -21.109 -27.719 5.691 1 72.38 16 ARG B O 1
ATOM 3099 N N . GLY B 1 17 ? -19.344 -27.219 4.355 1 75.69 17 GLY B N 1
ATOM 3100 C CA . GLY B 1 17 ? -18.406 -27.531 5.422 1 75.69 17 GLY B CA 1
ATOM 3101 C C . GLY B 1 17 ? -17.078 -28.062 4.914 1 75.69 17 GLY B C 1
ATOM 3102 O O . GLY B 1 17 ? -16.766 -27.922 3.732 1 75.69 17 GLY B O 1
ATOM 3103 N N . PHE B 1 18 ? -16.219 -28.344 5.855 1 76.56 18 PHE B N 1
ATOM 3104 C CA . PHE B 1 18 ? -14.922 -28.906 5.504 1 76.56 18 PHE B CA 1
ATOM 3105 C C . PHE B 1 18 ? -14.555 -30.047 6.449 1 76.56 18 PHE B C 1
ATOM 3107 O O . PHE B 1 18 ? -15.086 -30.141 7.559 1 76.56 18 PHE B O 1
ATOM 3114 N N . PHE B 1 19 ? -13.844 -30.969 5.922 1 77.94 19 PHE B N 1
ATOM 3115 C CA . PHE B 1 19 ? -13.297 -32.062 6.719 1 77.94 19 PHE B CA 1
ATOM 3116 C C . PHE B 1 19 ? -11.773 -32.094 6.637 1 77.94 19 PHE B C 1
ATOM 3118 O O . PHE B 1 19 ? -11.203 -31.766 5.598 1 77.94 19 PHE B O 1
ATOM 3125 N N . GLU B 1 20 ? -11.211 -32.281 7.789 1 77.69 20 GLU B N 1
ATOM 3126 C CA . GLU B 1 20 ? -9.758 -32.438 7.844 1 77.69 20 GLU B CA 1
ATOM 3127 C C . GLU B 1 20 ? -9.375 -33.906 8.102 1 77.69 20 GLU B C 1
ATOM 3129 O O . GLU B 1 20 ? -10.008 -34.594 8.914 1 77.69 20 GLU B O 1
ATOM 3134 N N . THR B 1 21 ? -8.477 -34.344 7.262 1 77.69 21 THR B N 1
ATOM 3135 C CA . THR B 1 21 ? -7.996 -35.688 7.461 1 77.69 21 THR B CA 1
ATOM 3136 C C . THR B 1 21 ? -6.648 -35.688 8.172 1 77.69 21 THR B C 1
ATOM 3138 O O . THR B 1 21 ? -5.906 -34.719 8.102 1 77.69 21 THR B O 1
ATOM 3141 N N . LYS B 1 22 ? -6.441 -36.719 8.898 1 76.88 22 LYS B N 1
ATOM 3142 C CA . LYS B 1 22 ? -5.172 -36.875 9.594 1 76.88 22 LYS B CA 1
ATOM 3143 C C . LYS B 1 22 ? -4.102 -37.438 8.664 1 76.88 22 LYS B C 1
ATOM 3145 O O . LYS B 1 22 ? -2.922 -37.5 9.023 1 76.88 22 LYS B O 1
ATOM 3150 N N . HIS B 1 23 ? -4.625 -37.812 7.547 1 77.31 23 HIS B N 1
ATOM 3151 C CA . HIS B 1 23 ? -3.668 -38.375 6.602 1 77.31 23 HIS B CA 1
ATOM 3152 C C . HIS B 1 23 ? -2.818 -37.281 5.961 1 77.31 23 HIS B C 1
ATOM 3154 O O . HIS B 1 23 ? -3.346 -36.25 5.52 1 77.31 23 HIS B O 1
ATOM 3160 N N . VAL B 1 24 ? -1.54 -37.531 6.043 1 74.19 24 VAL B N 1
ATOM 3161 C CA . VAL B 1 24 ? -0.597 -36.531 5.527 1 74.19 24 VAL B CA 1
ATOM 3162 C C . VAL B 1 24 ? -0.355 -36.781 4.039 1 74.19 24 VAL B C 1
ATOM 3164 O O . VAL B 1 24 ? -0.166 -37.938 3.615 1 74.19 24 VAL B O 1
ATOM 3167 N N . PHE B 1 25 ? -0.533 -35.75 3.363 1 72.62 25 PHE B N 1
ATOM 3168 C CA . PHE B 1 25 ? -0.198 -35.812 1.945 1 72.62 25 PHE B CA 1
ATOM 3169 C C . PHE B 1 25 ? 1.305 -35.969 1.75 1 72.62 25 PHE B C 1
ATOM 3171 O O . PHE B 1 25 ? 2.09 -35.156 2.24 1 72.62 25 PHE B O 1
ATOM 3178 N N . ASN B 1 26 ? 1.637 -37.156 1.316 1 63.88 26 ASN B N 1
ATOM 3179 C CA . ASN B 1 26 ? 3.041 -37.406 0.999 1 63.88 26 ASN B CA 1
ATOM 3180 C C . ASN B 1 26 ? 3.365 -37 -0.438 1 63.88 26 ASN B C 1
ATOM 3182 O O . ASN B 1 26 ? 2.783 -37.531 -1.383 1 63.88 26 ASN B O 1
ATOM 3186 N N . ASN B 1 27 ? 4.012 -35.969 -0.524 1 63.03 27 ASN B N 1
ATOM 3187 C CA . ASN B 1 27 ? 4.348 -35.5 -1.863 1 63.03 27 ASN B CA 1
ATOM 3188 C C . ASN B 1 27 ? 5.457 -36.344 -2.49 1 63.03 27 ASN B C 1
ATOM 3190 O O . ASN B 1 27 ? 6.641 -36.062 -2.295 1 63.03 27 ASN B O 1
ATOM 3194 N N . ASN B 1 28 ? 5.059 -37.5 -2.957 1 64.25 28 ASN B N 1
ATOM 3195 C CA . ASN B 1 28 ? 6.027 -38.375 -3.609 1 64.25 28 ASN B CA 1
ATOM 3196 C C . ASN B 1 28 ? 6.324 -37.906 -5.035 1 64.25 28 ASN B C 1
ATOM 3198 O O . ASN B 1 28 ? 6.602 -38.75 -5.91 1 64.25 28 ASN B O 1
ATOM 3202 N N . GLY B 1 29 ? 6.285 -36.719 -5.281 1 80.94 29 GLY B N 1
ATOM 3203 C CA . GLY B 1 29 ? 6.633 -36.25 -6.609 1 80.94 29 GLY B CA 1
ATOM 3204 C C . GLY B 1 29 ? 5.445 -35.719 -7.379 1 80.94 29 GLY B C 1
ATOM 3205 O O . GLY B 1 29 ? 4.297 -36.031 -7.07 1 80.94 29 GLY B O 1
ATOM 3206 N N . LEU B 1 30 ? 5.664 -34.969 -8.414 1 90.88 30 LEU B N 1
ATOM 3207 C CA . LEU B 1 30 ? 4.621 -34.344 -9.227 1 90.88 30 LEU B CA 1
ATOM 3208 C C . LEU B 1 30 ? 4.137 -35.312 -10.305 1 90.88 30 LEU B C 1
ATOM 3210 O O . LEU B 1 30 ? 4.949 -35.969 -10.984 1 90.88 30 LEU B O 1
ATOM 3214 N N . PRO B 1 31 ? 2.865 -35.562 -10.43 1 91.25 31 PRO B N 1
ATOM 3215 C CA . PRO B 1 31 ? 2.338 -36.438 -11.484 1 91.25 31 PRO B CA 1
ATOM 3216 C C . PRO B 1 31 ? 2.484 -35.844 -12.875 1 91.25 31 PRO B C 1
ATOM 3218 O O . PRO B 1 31 ? 2.738 -34.625 -13.016 1 91.25 31 PRO B O 1
ATOM 3221 N N . GLY B 1 32 ? 2.389 -36.719 -13.906 1 92.12 32 GLY B N 1
ATOM 3222 C CA . GLY B 1 32 ? 2.383 -36.281 -15.289 1 92.12 32 GLY B CA 1
ATOM 3223 C C . GLY B 1 32 ? 3.754 -35.844 -15.781 1 92.12 32 GLY B C 1
ATOM 3224 O O . GLY B 1 32 ? 3.863 -35.062 -16.734 1 92.12 32 GLY B O 1
ATOM 3225 N N . ASN B 1 33 ? 4.781 -36.25 -15.047 1 92.06 33 ASN B N 1
ATOM 3226 C CA . ASN B 1 33 ? 6.16 -35.938 -15.406 1 92.06 33 ASN B CA 1
ATOM 3227 C C . ASN B 1 33 ? 6.438 -34.438 -15.359 1 92.06 33 ASN B C 1
ATOM 3229 O O . ASN B 1 33 ? 7.043 -33.875 -16.281 1 92.06 33 ASN B O 1
ATOM 3233 N N . TRP B 1 34 ? 5.957 -33.844 -14.312 1 94.06 34 TRP B N 1
ATOM 3234 C CA . TRP B 1 34 ? 6.117 -32.375 -14.219 1 94.06 34 TRP B CA 1
ATOM 3235 C C . TRP B 1 34 ? 7.195 -32.031 -13.203 1 94.06 34 TRP B C 1
ATOM 3237 O O . TRP B 1 34 ? 7.23 -30.891 -12.711 1 94.06 34 TRP B O 1
ATOM 3247 N N . SER B 1 35 ? 8.016 -32.969 -12.969 1 89.19 35 SER B N 1
ATOM 3248 C CA . SER B 1 35 ? 9.211 -32.625 -12.211 1 89.19 35 SER B CA 1
ATOM 3249 C C . SER B 1 35 ? 10.102 -31.672 -13 1 89.19 35 SER B C 1
ATOM 3251 O O . SER B 1 35 ? 10.094 -31.688 -14.234 1 89.19 35 SER B O 1
ATOM 3253 N N . LYS B 1 36 ? 10.836 -30.938 -12.273 1 86.12 36 LYS B N 1
ATOM 3254 C CA . LYS B 1 36 ? 11.688 -29.938 -12.914 1 86.12 36 LYS B CA 1
ATOM 3255 C C . LYS B 1 36 ? 12.703 -30.594 -13.844 1 86.12 36 LYS B C 1
ATOM 3257 O O . LYS B 1 36 ? 13.086 -30.016 -14.859 1 86.12 36 LYS B O 1
ATOM 3262 N N . THR B 1 37 ? 13.078 -31.766 -13.57 1 83.06 37 THR B N 1
ATOM 3263 C CA . THR B 1 37 ? 14.172 -32.438 -14.273 1 83.06 37 THR B CA 1
ATOM 3264 C C . THR B 1 37 ? 13.625 -33.344 -15.375 1 83.06 37 THR B C 1
ATOM 3266 O O . THR B 1 37 ? 14.391 -33.906 -16.156 1 83.06 37 THR B O 1
ATOM 3269 N N . SER B 1 38 ? 12.328 -33.375 -15.43 1 84 38 SER B N 1
ATOM 3270 C CA . SER B 1 38 ? 11.75 -34.25 -16.453 1 84 38 SER B CA 1
ATOM 3271 C C . SER B 1 38 ? 11.867 -33.625 -17.844 1 84 38 SER B C 1
ATOM 3273 O O . SER B 1 38 ? 11.695 -32.406 -18 1 84 38 SER B O 1
ATOM 3275 N N . ASP B 1 39 ? 12.164 -34.406 -18.781 1 78.5 39 ASP B N 1
ATOM 3276 C CA . ASP B 1 39 ? 12.359 -33.906 -20.141 1 78.5 39 ASP B CA 1
ATOM 3277 C C . ASP B 1 39 ? 11.055 -33.969 -20.922 1 78.5 39 ASP B C 1
ATOM 3279 O O . ASP B 1 39 ? 10.938 -33.344 -21.984 1 78.5 39 ASP B O 1
ATOM 3283 N N . TYR B 1 40 ? 10.148 -34.781 -20.469 1 80.5 40 TYR B N 1
ATOM 3284 C CA . TYR B 1 40 ? 8.859 -34.906 -21.141 1 80.5 40 TYR B CA 1
ATOM 3285 C C . TYR B 1 40 ? 7.715 -34.594 -20.188 1 80.5 40 TYR B C 1
ATOM 3287 O O . TYR B 1 40 ? 7.785 -34.906 -19 1 80.5 40 TYR B O 1
ATOM 3295 N N . GLN B 1 41 ? 6.762 -33.781 -20.719 1 82.38 41 GLN B N 1
ATOM 3296 C CA . GLN B 1 41 ? 5.594 -33.469 -19.906 1 82.38 41 GLN B CA 1
ATOM 3297 C C . GLN B 1 41 ? 4.305 -33.875 -20.609 1 82.38 41 GLN B C 1
ATOM 3299 O O . GLN B 1 41 ? 4.266 -33.938 -21.844 1 82.38 41 GLN B O 1
ATOM 3304 N N . ILE B 1 42 ? 3.414 -34.25 -19.844 1 85.69 42 ILE B N 1
ATOM 3305 C CA . ILE B 1 42 ? 2.08 -34.531 -20.359 1 85.69 42 ILE B CA 1
ATOM 3306 C C . ILE B 1 42 ? 1.151 -33.344 -20.062 1 85.69 42 ILE B C 1
ATOM 3308 O O . ILE B 1 42 ? 1.032 -32.906 -18.906 1 85.69 42 ILE B O 1
ATOM 3312 N N . SER B 1 43 ? 0.53 -32.844 -21.078 1 92.06 43 SER B N 1
ATOM 3313 C CA . SER B 1 43 ? -0.385 -31.719 -20.922 1 92.06 43 SER B CA 1
ATOM 3314 C C . SER B 1 43 ? -1.649 -32.125 -20.188 1 92.06 43 SER B C 1
ATOM 3316 O O . SER B 1 43 ? -1.982 -33.312 -20.109 1 92.06 43 SER B O 1
ATOM 3318 N N . GLY B 1 44 ? -2.287 -31.125 -19.609 1 93.81 44 GLY B N 1
ATOM 3319 C CA . GLY B 1 44 ? -3.559 -31.375 -18.953 1 93.81 44 GLY B CA 1
ATOM 3320 C C . GLY B 1 44 ? -3.428 -31.516 -17.453 1 93.81 44 GLY B C 1
ATOM 3321 O O . GLY B 1 44 ? -2.355 -31.297 -16.891 1 93.81 44 GLY B O 1
ATOM 3322 N N . LYS B 1 45 ? -4.582 -31.812 -16.828 1 95.5 45 LYS B N 1
ATOM 3323 C CA . LYS B 1 45 ? -4.609 -32.031 -15.391 1 95.5 45 LYS B CA 1
ATOM 3324 C C . LYS B 1 45 ? -4.055 -33.375 -15.023 1 95.5 45 LYS B C 1
ATOM 3326 O O . LYS B 1 45 ? -4.215 -34.344 -15.773 1 95.5 45 LYS B O 1
ATOM 3331 N N . HIS B 1 46 ? -3.377 -33.531 -13.898 1 94.81 46 HIS B N 1
ATOM 3332 C CA . HIS B 1 46 ? -2.809 -34.781 -13.406 1 94.81 46 HIS B CA 1
ATOM 3333 C C . HIS B 1 46 ? -3.113 -34.969 -11.922 1 94.81 46 HIS B C 1
ATOM 3335 O O . HIS B 1 46 ? -2.859 -34.062 -11.109 1 94.81 46 HIS B O 1
ATOM 3341 N N . CYS B 1 47 ? -3.578 -36.125 -11.57 1 92.62 47 CYS B N 1
ATOM 3342 C CA . CYS B 1 47 ? -4.035 -36.406 -10.211 1 92.62 47 CYS B CA 1
ATOM 3343 C C . CYS B 1 47 ? -2.932 -37.062 -9.391 1 92.62 47 CYS B C 1
ATOM 3345 O O . CYS B 1 47 ? -2.186 -37.875 -9.898 1 92.62 47 CYS B O 1
ATOM 3347 N N . PHE B 1 48 ? -2.828 -36.562 -8.203 1 89.56 48 PHE B N 1
ATOM 3348 C CA . PHE B 1 48 ? -2.156 -37.375 -7.188 1 89.56 48 PHE B CA 1
ATOM 3349 C C . PHE B 1 48 ? -2.992 -38.594 -6.816 1 89.56 48 PHE B C 1
ATOM 3351 O O . PHE B 1 48 ? -4.168 -38.688 -7.18 1 89.56 48 PHE B O 1
ATOM 3358 N N . PRO B 1 49 ? -2.332 -39.562 -6.129 1 84.81 49 PRO B N 1
ATOM 3359 C CA . PRO B 1 49 ? -3.086 -40.75 -5.797 1 84.81 49 PRO B CA 1
ATOM 3360 C C . PRO B 1 49 ? -4.039 -40.562 -4.621 1 84.81 49 PRO B C 1
ATOM 3362 O O . PRO B 1 49 ? -4.074 -41.375 -3.701 1 84.81 49 PRO B O 1
ATOM 3365 N N . TYR B 1 50 ? -4.625 -39.406 -4.523 1 84.62 50 TYR B N 1
ATOM 3366 C CA . TYR B 1 50 ? -5.613 -39.094 -3.5 1 84.62 50 TYR B CA 1
ATOM 3367 C C . TYR B 1 50 ? -6.895 -38.562 -4.129 1 84.62 50 TYR B C 1
ATOM 3369 O O . TYR B 1 50 ? -6.859 -37.625 -4.922 1 84.62 50 TYR B O 1
ATOM 3377 N N . GLU B 1 51 ? -7.938 -39.25 -3.814 1 87.81 51 GLU B N 1
ATOM 3378 C CA . GLU B 1 51 ? -9.227 -38.875 -4.387 1 87.81 51 GLU B CA 1
ATOM 3379 C C . GLU B 1 51 ? -10.305 -38.781 -3.311 1 87.81 51 GLU B C 1
ATOM 3381 O O . GLU B 1 51 ? -10.203 -39.469 -2.277 1 87.81 51 GLU B O 1
ATOM 3386 N N . VAL B 1 52 ? -11.188 -37.938 -3.5 1 86.06 52 VAL B N 1
ATOM 3387 C CA . VAL B 1 52 ? -12.391 -37.844 -2.688 1 86.06 52 VAL B CA 1
ATOM 3388 C C . VAL B 1 52 ? -13.617 -38.188 -3.531 1 86.06 52 VAL B C 1
ATOM 3390 O O . VAL B 1 52 ? -13.805 -37.625 -4.617 1 86.06 52 VAL B O 1
ATOM 3393 N N . VAL B 1 53 ? -14.359 -39.156 -2.996 1 87.56 53 VAL B N 1
ATOM 3394 C CA . VAL B 1 53 ? -15.547 -39.625 -3.705 1 87.56 53 VAL B CA 1
ATOM 3395 C C . VAL B 1 53 ? -16.781 -39.375 -2.838 1 87.56 53 VAL B C 1
ATOM 3397 O O . VAL B 1 53 ? -16.797 -39.719 -1.654 1 87.56 53 VAL B O 1
ATOM 3400 N N . SER B 1 54 ? -17.688 -38.719 -3.418 1 86.5 54 SER B N 1
ATOM 3401 C CA . SER B 1 54 ? -18.953 -38.5 -2.725 1 86.5 54 SER B CA 1
ATOM 3402 C C . SER B 1 54 ? -20.031 -39.438 -3.199 1 86.5 54 SER B C 1
ATOM 3404 O O . SER B 1 54 ? -20.219 -39.656 -4.402 1 86.5 54 SER B O 1
ATOM 3406 N N . PHE B 1 55 ? -20.734 -39.969 -2.203 1 87.75 55 PHE B N 1
ATOM 3407 C CA . PHE B 1 55 ? -21.812 -40.906 -2.482 1 87.75 55 PHE B CA 1
ATOM 3408 C C . PHE B 1 55 ? -23.141 -40.406 -1.97 1 87.75 55 PHE B C 1
ATOM 3410 O O . PHE B 1 55 ? -23.219 -39.781 -0.894 1 87.75 55 PHE B O 1
ATOM 3417 N N . LEU B 1 56 ? -24.125 -40.469 -2.85 1 87.69 56 LEU B N 1
ATOM 3418 C CA . LEU B 1 56 ? -25.5 -40.25 -2.443 1 87.69 56 LEU B CA 1
ATOM 3419 C C . LEU B 1 56 ? -26.359 -41.469 -2.768 1 87.69 56 LEU B C 1
ATOM 3421 O O . LEU B 1 56 ? -26.469 -41.875 -3.932 1 87.69 56 LEU B O 1
ATOM 3425 N N . ASN B 1 57 ? -26.984 -42 -1.75 1 88 57 ASN B N 1
ATOM 3426 C CA . ASN B 1 57 ? -27.797 -43.188 -1.91 1 88 57 ASN B CA 1
ATOM 3427 C C . ASN B 1 57 ? -27.047 -44.281 -2.656 1 88 57 ASN B C 1
ATOM 3429 O O . ASN B 1 57 ? -27.562 -44.844 -3.633 1 88 57 ASN B O 1
ATOM 3433 N N . GLY B 1 58 ? -25.781 -44.406 -2.355 1 84.5 58 GLY B N 1
ATOM 3434 C CA . GLY B 1 58 ? -24.969 -45.5 -2.887 1 84.5 58 GLY B CA 1
ATOM 3435 C C . GLY B 1 58 ? -24.406 -45.188 -4.266 1 84.5 58 GLY B C 1
ATOM 3436 O O . GLY B 1 58 ? -23.625 -45.969 -4.809 1 84.5 58 GLY B O 1
ATOM 3437 N N . GLN B 1 59 ? -24.797 -44.094 -4.758 1 91.5 59 GLN B N 1
ATOM 3438 C CA . GLN B 1 59 ? -24.312 -43.719 -6.078 1 91.5 59 GLN B CA 1
ATOM 3439 C C . GLN B 1 59 ? -23.297 -42.594 -5.977 1 91.5 59 GLN B C 1
ATOM 3441 O O . GLN B 1 59 ? -23.453 -41.656 -5.156 1 91.5 59 GLN B O 1
ATOM 3446 N N . ILE B 1 60 ? -22.25 -42.75 -6.812 1 89.44 60 ILE B N 1
ATOM 3447 C CA . ILE B 1 60 ? -21.25 -41.688 -6.852 1 89.44 60 ILE B CA 1
ATOM 3448 C C . ILE B 1 60 ? -21.844 -40.406 -7.473 1 89.44 60 ILE B C 1
ATOM 3450 O O . ILE B 1 60 ? -22.375 -40.469 -8.578 1 89.44 60 ILE B O 1
ATOM 3454 N N . VAL B 1 61 ? -21.797 -39.312 -6.75 1 88.06 61 VAL B N 1
ATOM 3455 C CA . VAL B 1 61 ? -22.375 -38.062 -7.258 1 88.06 61 VAL B CA 1
ATOM 3456 C C . VAL B 1 61 ? -21.25 -37.094 -7.625 1 88.06 61 VAL B C 1
ATOM 3458 O O . VAL B 1 61 ? -21.469 -36.156 -8.414 1 88.06 61 VAL B O 1
ATOM 3461 N N . ASP B 1 62 ? -20.094 -37.281 -7.027 1 86 62 ASP B N 1
ATOM 3462 C CA . ASP B 1 62 ? -18.953 -36.406 -7.359 1 86 62 ASP B CA 1
ATOM 3463 C C . ASP B 1 62 ? -17.641 -37.125 -7.031 1 86 62 ASP B C 1
ATOM 3465 O O . ASP B 1 62 ? -17.562 -37.906 -6.098 1 86 62 ASP B O 1
ATOM 3469 N N . LYS B 1 63 ? -16.75 -36.938 -7.84 1 88.38 63 LYS B N 1
ATOM 3470 C CA . LYS B 1 63 ? -15.398 -37.469 -7.648 1 88.38 63 LYS B CA 1
ATOM 3471 C C . LYS B 1 63 ? -14.352 -36.406 -7.992 1 88.38 63 LYS B C 1
ATOM 3473 O O . LYS B 1 63 ? -14.391 -35.812 -9.07 1 88.38 63 LYS B O 1
ATOM 3478 N N . GLN B 1 64 ? -13.484 -36.156 -6.977 1 86.62 64 GLN B N 1
ATOM 3479 C CA . GLN B 1 64 ? -12.406 -35.219 -7.195 1 86.62 64 GLN B CA 1
ATOM 3480 C C . GLN B 1 64 ? -11.078 -35.75 -6.684 1 86.62 64 GLN B C 1
ATOM 3482 O O . GLN B 1 64 ? -11.047 -36.562 -5.75 1 86.62 64 GLN B O 1
ATOM 3487 N N . CYS B 1 65 ? -10.031 -35.406 -7.297 1 88.5 65 CYS B N 1
ATOM 3488 C CA . CYS B 1 65 ? -8.703 -35.781 -6.805 1 88.5 65 CYS B CA 1
ATOM 3489 C C . CYS B 1 65 ? -7.855 -34.531 -6.57 1 88.5 65 CYS B C 1
ATOM 3491 O O . CYS B 1 65 ? -8.148 -33.469 -7.113 1 88.5 65 CYS B O 1
ATOM 3493 N N . LEU B 1 66 ? -6.934 -34.688 -5.633 1 88.5 66 LEU B N 1
ATOM 3494 C CA . LEU B 1 66 ? -5.879 -33.656 -5.598 1 88.5 66 LEU B CA 1
ATOM 3495 C C . LEU B 1 66 ? -5.062 -33.688 -6.887 1 88.5 66 LEU B C 1
ATOM 3497 O O . LEU B 1 66 ? -4.641 -34.75 -7.34 1 88.5 66 LEU B O 1
ATOM 3501 N N . LYS B 1 67 ? -4.945 -32.562 -7.496 1 93.88 67 LYS B N 1
ATOM 3502 C CA . LYS B 1 67 ? -4.348 -32.594 -8.828 1 93.88 67 LYS B CA 1
ATOM 3503 C C . LYS B 1 67 ? -3.508 -31.328 -9.078 1 93.88 67 LYS B C 1
ATOM 3505 O O . LYS B 1 67 ? -3.59 -30.359 -8.32 1 93.88 67 LYS B O 1
ATOM 3510 N N . ILE B 1 68 ? -2.686 -31.406 -10.094 1 95.44 68 ILE B N 1
ATOM 3511 C CA . ILE B 1 68 ? -2.01 -30.234 -10.648 1 95.44 68 ILE B CA 1
ATOM 3512 C C . ILE B 1 68 ? -2.617 -29.875 -12 1 95.44 68 ILE B C 1
ATOM 3514 O O . ILE B 1 68 ? -3.221 -30.734 -12.664 1 95.44 68 ILE B O 1
ATOM 3518 N N . GLU B 1 69 ? -2.562 -28.609 -12.328 1 97.38 69 GLU B N 1
ATOM 3519 C CA . GLU B 1 69 ? -3.086 -28.078 -13.578 1 97.38 69 GLU B CA 1
ATOM 3520 C C . GLU B 1 69 ? -2.035 -27.234 -14.297 1 97.38 69 GLU B C 1
ATOM 3522 O O . GLU B 1 69 ? -2.211 -26.016 -14.469 1 97.38 69 GLU B O 1
ATOM 3527 N N . PRO B 1 70 ? -0.999 -27.906 -14.82 1 97.62 70 PRO B N 1
ATOM 3528 C CA . PRO B 1 70 ? 0.142 -27.156 -15.344 1 97.62 70 PRO B CA 1
ATOM 3529 C C . PRO B 1 70 ? -0.167 -26.469 -16.672 1 97.62 70 PRO B C 1
ATOM 3531 O O . PRO B 1 70 ? 0.532 -25.516 -17.047 1 97.62 70 PRO B O 1
ATOM 3534 N N . THR B 1 71 ? -1.229 -26.906 -17.422 1 98.25 71 THR B N 1
ATOM 3535 C CA . THR B 1 71 ? -1.472 -26.344 -18.75 1 98.25 71 THR B CA 1
ATOM 3536 C C . THR B 1 71 ? -2.938 -25.953 -18.922 1 98.25 71 THR B C 1
ATOM 3538 O O . THR B 1 71 ? -3.525 -26.141 -19.984 1 98.25 71 THR B O 1
ATOM 3541 N N . TRP B 1 72 ? -3.555 -25.438 -17.859 1 98.31 72 TRP B N 1
ATOM 3542 C CA . TRP B 1 72 ? -4.996 -25.203 -17.859 1 98.31 72 TRP B CA 1
ATOM 3543 C C . TRP B 1 72 ? -5.355 -24.031 -18.781 1 98.31 72 TRP B C 1
ATOM 3545 O O . TRP B 1 72 ? -6.469 -23.969 -19.312 1 98.31 72 TRP B O 1
ATOM 3555 N N . MET B 1 73 ? -4.457 -23.141 -19.062 1 98.38 73 MET B N 1
ATOM 3556 C CA . MET B 1 73 ? -4.793 -21.953 -19.859 1 98.38 73 MET B CA 1
ATOM 3557 C C . MET B 1 73 ? -5.004 -22.344 -21.328 1 98.38 73 MET B C 1
ATOM 3559 O O . MET B 1 73 ? -5.57 -21.562 -22.094 1 98.38 73 MET B O 1
ATOM 3563 N N . LYS B 1 74 ? -4.527 -23.484 -21.734 1 97.38 74 LYS B N 1
ATOM 3564 C CA . LYS B 1 74 ? -4.664 -23.938 -23.125 1 97.38 74 LYS B CA 1
ATOM 3565 C C . LYS B 1 74 ? -6.121 -23.906 -23.562 1 97.38 74 LYS B C 1
ATOM 3567 O O . LYS B 1 74 ? -6.414 -23.656 -24.734 1 97.38 74 LYS B O 1
ATOM 3572 N N . GLU B 1 75 ? -6.957 -24.141 -22.625 1 96.5 75 GLU B N 1
ATOM 3573 C CA . GLU B 1 75 ? -8.391 -24.188 -22.891 1 96.5 75 GLU B CA 1
ATOM 3574 C C . GLU B 1 75 ? -8.953 -22.812 -23.188 1 96.5 75 GLU B C 1
ATOM 3576 O O . GLU B 1 75 ? -10.023 -22.672 -23.781 1 96.5 75 GLU B O 1
ATOM 3581 N N . PHE B 1 76 ? -8.211 -21.766 -22.953 1 97.69 76 PHE B N 1
ATOM 3582 C CA . PHE B 1 76 ? -8.844 -20.453 -22.875 1 97.69 76 PHE B CA 1
ATOM 3583 C C . PHE B 1 76 ? -8.18 -19.484 -23.844 1 97.69 76 PHE B C 1
ATOM 3585 O O . PHE B 1 76 ? -8.125 -18.281 -23.578 1 97.69 76 PHE B O 1
ATOM 3592 N N . GLY B 1 77 ? -7.758 -19.969 -24.938 1 97 77 GLY B N 1
ATOM 3593 C CA . GLY B 1 77 ? -7.043 -19.172 -25.922 1 97 77 GLY B CA 1
ATOM 3594 C C . GLY B 1 77 ? -7.84 -17.984 -26.422 1 97 77 GLY B C 1
ATOM 3595 O O . GLY B 1 77 ? -7.266 -16.953 -26.781 1 97 77 GLY B O 1
ATOM 3596 N N . ASP B 1 78 ? -9.141 -18.031 -26.328 1 96.19 78 ASP B N 1
ATOM 3597 C CA . ASP B 1 78 ? -9.984 -17.016 -26.938 1 96.19 78 ASP B CA 1
ATOM 3598 C C . ASP B 1 78 ? -10.383 -15.945 -25.922 1 96.19 78 ASP B C 1
ATOM 3600 O O . ASP B 1 78 ? -10.992 -14.938 -26.281 1 96.19 78 ASP B O 1
ATOM 3604 N N . LEU B 1 79 ? -10.008 -16.094 -24.688 1 96.31 79 LEU B N 1
ATOM 3605 C CA . LEU B 1 79 ? -10.336 -15.102 -23.672 1 96.31 79 LEU B CA 1
ATOM 3606 C C . LEU B 1 79 ? -9.352 -13.938 -23.703 1 96.31 79 LEU B C 1
ATOM 3608 O O . LEU B 1 79 ? -8.172 -14.125 -23.984 1 96.31 79 LEU B O 1
ATOM 3612 N N . ILE B 1 80 ? -9.922 -12.805 -23.422 1 95.19 80 ILE B N 1
ATOM 3613 C CA . ILE B 1 80 ? -9.094 -11.617 -23.25 1 95.19 80 ILE B CA 1
ATOM 3614 C C . ILE B 1 80 ? -8.375 -11.68 -21.906 1 95.19 80 ILE B C 1
ATOM 3616 O O . ILE B 1 80 ? -9.008 -11.938 -20.875 1 95.19 80 ILE B O 1
ATOM 3620 N N . LEU B 1 81 ? -7.086 -11.461 -21.891 1 95.25 81 LEU B N 1
ATOM 3621 C CA . LEU B 1 81 ? -6.281 -11.609 -20.688 1 95.25 81 LEU B CA 1
ATOM 3622 C C . LEU B 1 81 ? -6.84 -10.75 -19.562 1 95.25 81 LEU B C 1
ATOM 3624 O O . LEU B 1 81 ? -6.98 -11.219 -18.422 1 95.25 81 LEU B O 1
ATOM 3628 N N . SER B 1 82 ? -7.223 -9.508 -19.859 1 93.44 82 SER B N 1
ATOM 3629 C CA . SER B 1 82 ? -7.633 -8.555 -18.828 1 93.44 82 SER B CA 1
ATOM 3630 C C . SER B 1 82 ? -9 -8.914 -18.25 1 93.44 82 SER B C 1
ATOM 3632 O O . SER B 1 82 ? -9.43 -8.336 -17.266 1 93.44 82 SER B O 1
ATOM 3634 N N . ASP B 1 83 ? -9.617 -9.969 -18.875 1 92.94 83 ASP B N 1
ATOM 3635 C CA . ASP B 1 83 ? -10.922 -10.398 -18.391 1 92.94 83 ASP B CA 1
ATOM 3636 C C . ASP B 1 83 ? -10.812 -11.711 -17.609 1 92.94 83 ASP B C 1
ATOM 3638 O O . ASP B 1 83 ? -11.773 -12.141 -16.969 1 92.94 83 ASP B O 1
ATOM 3642 N N . MET B 1 84 ? -9.742 -12.266 -17.594 1 95.88 84 MET B N 1
ATOM 3643 C CA . MET B 1 84 ? -9.586 -13.594 -17.016 1 95.88 84 MET B CA 1
ATOM 3644 C C . MET B 1 84 ? -9.484 -13.523 -15.5 1 95.88 84 MET B C 1
ATOM 3646 O O . MET B 1 84 ? -9.07 -12.508 -14.945 1 95.88 84 MET B O 1
ATOM 3650 N N . MET B 1 85 ? -9.945 -14.562 -14.922 1 97 85 MET B N 1
ATOM 3651 C CA . MET B 1 85 ? -9.625 -14.797 -13.516 1 97 85 MET B CA 1
ATOM 3652 C C . MET B 1 85 ? -8.328 -15.586 -13.375 1 97 85 MET B C 1
ATOM 3654 O O . MET B 1 85 ? -8.234 -16.719 -13.844 1 97 85 MET B O 1
ATOM 3658 N N . ILE B 1 86 ? -7.375 -15 -12.773 1 98.5 86 ILE B N 1
ATOM 3659 C CA . ILE B 1 86 ? -6.039 -15.578 -12.703 1 98.5 86 ILE B CA 1
ATOM 3660 C C . ILE B 1 86 ? -5.672 -15.859 -11.25 1 98.5 86 ILE B C 1
ATOM 3662 O O . ILE B 1 86 ? -5.656 -14.945 -10.414 1 98.5 86 ILE B O 1
ATOM 3666 N N . PRO B 1 87 ? -5.477 -17.141 -10.922 1 98.81 87 PRO B N 1
ATOM 3667 C CA . PRO B 1 87 ? -5.023 -17.453 -9.562 1 98.81 87 PRO B CA 1
ATOM 3668 C C . PRO B 1 87 ? -3.58 -17.016 -9.312 1 98.81 87 PRO B C 1
ATOM 3670 O O . PRO B 1 87 ? -2.719 -17.203 -10.18 1 98.81 87 PRO B O 1
ATOM 3673 N N . GLY B 1 88 ? -3.326 -16.422 -8.164 1 98.75 88 GLY B N 1
ATOM 3674 C CA . GLY B 1 88 ? -2.004 -15.945 -7.797 1 98.75 88 GLY B CA 1
ATOM 3675 C C . GLY B 1 88 ? -1.669 -16.188 -6.336 1 98.75 88 GLY B C 1
ATOM 3676 O O . GLY B 1 88 ? -2.488 -16.719 -5.586 1 98.75 88 GLY B O 1
ATOM 3677 N N . THR B 1 89 ? -0.412 -15.891 -6 1 98.69 89 THR B N 1
ATOM 3678 C CA . THR B 1 89 ? 0.04 -16.016 -4.621 1 98.69 89 THR B CA 1
ATOM 3679 C C . THR B 1 89 ? 0.565 -14.688 -4.094 1 98.69 89 THR B C 1
ATOM 3681 O O . THR B 1 89 ? 1.114 -13.883 -4.852 1 98.69 89 THR B O 1
ATOM 3684 N N . HIS B 1 90 ? 0.304 -14.438 -2.844 1 97.56 90 HIS B N 1
ATOM 3685 C CA . HIS B 1 90 ? 0.845 -13.289 -2.131 1 97.56 90 HIS B CA 1
ATOM 3686 C C . HIS B 1 90 ? 2.264 -13.562 -1.64 1 97.56 90 HIS B C 1
ATOM 3688 O O . HIS B 1 90 ? 2.551 -14.648 -1.131 1 97.56 90 HIS B O 1
ATOM 3694 N N . ASP B 1 91 ? 3.184 -12.586 -1.812 1 97.06 91 ASP B N 1
ATOM 3695 C CA . ASP B 1 91 ? 4.566 -12.789 -1.398 1 97.06 91 ASP B CA 1
ATOM 3696 C C . ASP B 1 91 ? 5.07 -14.172 -1.821 1 97.06 91 ASP B C 1
ATOM 3698 O O . ASP B 1 91 ? 5.559 -14.938 -0.991 1 97.06 91 ASP B O 1
ATOM 3702 N N . SER B 1 92 ? 5.082 -14.359 -3.076 1 98.56 92 SER B N 1
ATOM 3703 C CA . SER B 1 92 ? 5.195 -15.688 -3.676 1 98.56 92 SER B CA 1
ATOM 3704 C C . SER B 1 92 ? 6.523 -16.344 -3.312 1 98.56 92 SER B C 1
ATOM 3706 O O . SER B 1 92 ? 6.629 -17.578 -3.307 1 98.56 92 SER B O 1
ATOM 3708 N N . GLY B 1 93 ? 7.52 -15.594 -3.045 1 97.88 93 GLY B N 1
ATOM 3709 C CA . GLY B 1 93 ? 8.844 -16.125 -2.766 1 97.88 93 GLY B CA 1
ATOM 3710 C C . GLY B 1 93 ? 9.07 -16.438 -1.299 1 97.88 93 GLY B C 1
ATOM 3711 O O . GLY B 1 93 ? 10.141 -16.922 -0.917 1 97.88 93 GLY B O 1
ATOM 3712 N N . ALA B 1 94 ? 8.086 -16.219 -0.465 1 96.56 94 ALA B N 1
ATOM 3713 C CA . ALA B 1 94 ? 8.242 -16.391 0.977 1 96.56 94 ALA B CA 1
ATOM 3714 C C . ALA B 1 94 ? 7.852 -17.797 1.403 1 96.56 94 ALA B C 1
ATOM 3716 O O . ALA B 1 94 ? 6.969 -17.969 2.246 1 96.56 94 ALA B O 1
ATOM 3717 N N . PHE B 1 95 ? 8.539 -18.812 0.848 1 94.94 95 PHE B N 1
ATOM 3718 C CA . PHE B 1 95 ? 8.305 -20.203 1.221 1 94.94 95 PHE B CA 1
ATOM 3719 C C . PHE B 1 95 ? 9.477 -20.75 2.027 1 94.94 95 PHE B C 1
ATOM 3721 O O . PHE B 1 95 ? 9.391 -21.844 2.59 1 94.94 95 PHE B O 1
ATOM 3728 N N . THR B 1 96 ? 10.508 -19.953 2.111 1 90.5 96 THR B N 1
ATOM 3729 C CA . THR B 1 96 ? 11.648 -20.25 2.961 1 90.5 96 THR B CA 1
ATOM 3730 C C . THR B 1 96 ? 12.359 -18.969 3.393 1 90.5 96 THR B C 1
ATOM 3732 O O . THR B 1 96 ? 12.156 -17.906 2.803 1 90.5 96 THR B O 1
ATOM 3735 N N . THR B 1 97 ? 12.992 -18.984 4.492 1 86.62 97 THR B N 1
ATOM 3736 C CA . THR B 1 97 ? 13.82 -17.875 4.941 1 86.62 97 THR B CA 1
ATOM 3737 C C . THR B 1 97 ? 14.969 -18.375 5.812 1 86.62 97 THR B C 1
ATOM 3739 O O . THR B 1 97 ? 14.812 -19.344 6.559 1 86.62 97 THR B O 1
ATOM 3742 N N . ARG B 1 98 ? 16.203 -17.844 5.625 1 76 98 ARG B N 1
ATOM 3743 C CA . ARG B 1 98 ? 17.344 -18.125 6.48 1 76 98 ARG B CA 1
ATOM 3744 C C . ARG B 1 98 ? 17.812 -16.875 7.207 1 76 98 ARG B C 1
ATOM 3746 O O . ARG B 1 98 ? 18.828 -16.891 7.91 1 76 98 ARG B O 1
ATOM 3753 N N . SER B 1 99 ? 17.031 -15.797 7.074 1 72.5 99 SER B N 1
ATOM 3754 C CA . SER B 1 99 ? 17.516 -14.516 7.574 1 72.5 99 SER B CA 1
ATOM 3755 C C . SER B 1 99 ? 16.891 -14.172 8.922 1 72.5 99 SER B C 1
ATOM 3757 O O . SER B 1 99 ? 17.312 -13.211 9.57 1 72.5 99 SER B O 1
ATOM 3759 N N . ILE B 1 100 ? 15.906 -14.898 9.219 1 72 100 ILE B N 1
ATOM 3760 C CA . ILE B 1 100 ? 15.219 -14.594 10.469 1 72 100 ILE B CA 1
ATOM 3761 C C . ILE B 1 100 ? 15.289 -15.797 11.406 1 72 100 ILE B C 1
ATOM 3763 O O . ILE B 1 100 ? 15.375 -16.938 10.953 1 72 100 ILE B O 1
ATOM 3767 N N . ASN B 1 101 ? 15.281 -15.477 12.656 1 76.94 101 ASN B N 1
ATOM 3768 C CA . ASN B 1 101 ? 15.242 -16.531 13.664 1 76.94 101 ASN B CA 1
ATOM 3769 C C . ASN B 1 101 ? 14.039 -17.453 13.453 1 76.94 101 ASN B C 1
ATOM 3771 O O . ASN B 1 101 ? 12.961 -17 13.078 1 76.94 101 ASN B O 1
ATOM 3775 N N . LEU B 1 102 ? 14.312 -18.656 13.727 1 72.94 102 LEU B N 1
ATOM 3776 C CA . LEU B 1 102 ? 13.32 -19.703 13.531 1 72.94 102 LEU B CA 1
ATOM 3777 C C . LEU B 1 102 ? 12.008 -19.359 14.234 1 72.94 102 LEU B C 1
ATOM 3779 O O . LEU B 1 102 ? 10.93 -19.656 13.727 1 72.94 102 LEU B O 1
ATOM 3783 N N . LEU B 1 103 ? 12.156 -18.641 15.352 1 73.31 103 LEU B N 1
ATOM 3784 C CA . LEU B 1 103 ? 11 -18.297 16.156 1 73.31 103 LEU B CA 1
ATOM 3785 C C . LEU B 1 103 ? 10.094 -17.297 15.438 1 73.31 103 LEU B C 1
ATOM 3787 O O . LEU B 1 103 ? 8.891 -17.266 15.672 1 73.31 103 LEU B O 1
ATOM 3791 N N . PHE B 1 104 ? 10.656 -16.625 14.453 1 80.56 104 PHE B N 1
ATOM 3792 C CA . PHE B 1 104 ? 9.867 -15.562 13.844 1 80.56 104 PHE B CA 1
ATOM 3793 C C . PHE B 1 104 ? 9.477 -15.93 12.422 1 80.56 104 PHE B C 1
ATOM 3795 O O . PHE B 1 104 ? 8.789 -15.164 11.742 1 80.56 104 PHE B O 1
ATOM 3802 N N . LYS B 1 105 ? 9.883 -17.094 12.031 1 83.5 105 LYS B N 1
ATOM 3803 C CA . LYS B 1 105 ? 9.523 -17.562 10.695 1 83.5 105 LYS B CA 1
ATOM 3804 C C . LYS B 1 105 ? 8.008 -17.625 10.523 1 83.5 105 LYS B C 1
ATOM 3806 O O . LYS B 1 105 ? 7.492 -17.406 9.422 1 83.5 105 LYS B O 1
ATOM 3811 N N . ARG B 1 106 ? 7.324 -17.875 11.609 1 88.25 106 ARG B N 1
ATOM 3812 C CA . ARG B 1 106 ? 5.871 -18.031 11.602 1 88.25 106 ARG B CA 1
ATOM 3813 C C . ARG B 1 106 ? 5.188 -16.719 11.219 1 88.25 106 ARG B C 1
ATOM 3815 O O . ARG B 1 106 ? 4.027 -16.719 10.805 1 88.25 106 ARG B O 1
ATOM 3822 N N . PHE B 1 107 ? 5.969 -15.688 11.289 1 87.56 107 PHE B N 1
ATOM 3823 C CA . PHE B 1 107 ? 5.402 -14.383 10.953 1 87.56 107 PHE B CA 1
ATOM 3824 C C . PHE B 1 107 ? 5.848 -13.938 9.57 1 87.56 107 PHE B C 1
ATOM 3826 O O . PHE B 1 107 ? 5.496 -12.844 9.125 1 87.56 107 PHE B O 1
ATOM 3833 N N . ILE B 1 108 ? 6.531 -14.844 8.836 1 89.06 108 ILE B N 1
ATOM 3834 C CA . ILE B 1 108 ? 7.168 -14.375 7.613 1 89.06 108 ILE B CA 1
ATOM 3835 C C . ILE B 1 108 ? 6.676 -15.203 6.426 1 89.06 108 ILE B C 1
ATOM 3837 O O . ILE B 1 108 ? 6.34 -14.648 5.375 1 89.06 108 ILE B O 1
ATOM 3841 N N . LEU B 1 109 ? 6.617 -16.484 6.609 1 93.19 109 LEU B N 1
ATOM 3842 C CA . LEU B 1 109 ? 6.309 -17.359 5.48 1 93.19 109 LEU B CA 1
ATOM 3843 C C . LEU B 1 109 ? 4.836 -17.25 5.098 1 93.19 109 LEU B C 1
ATOM 3845 O O . LEU B 1 109 ? 3.959 -17.281 5.965 1 93.19 109 LEU B O 1
ATOM 3849 N N . THR B 1 110 ? 4.625 -17.062 3.848 1 96.31 110 THR B N 1
ATOM 3850 C CA . THR B 1 110 ? 3.268 -16.938 3.332 1 96.31 110 THR B CA 1
ATOM 3851 C C . THR B 1 110 ? 2.945 -18.062 2.354 1 96.31 110 THR B C 1
ATOM 3853 O O . THR B 1 110 ? 1.812 -18.188 1.887 1 96.31 110 THR B O 1
ATOM 3856 N N . GLN B 1 111 ? 3.863 -18.906 1.992 1 97.12 111 GLN B N 1
ATOM 3857 C CA . GLN B 1 111 ? 3.686 -20.047 1.103 1 97.12 111 GLN B CA 1
ATOM 3858 C C . GLN B 1 111 ? 4.406 -21.281 1.642 1 97.12 111 GLN B C 1
ATOM 3860 O O . GLN B 1 111 ? 5.285 -21.172 2.5 1 97.12 111 GLN B O 1
ATOM 3865 N N . ASN B 1 112 ? 4.059 -22.453 1.13 1 93.5 112 ASN B N 1
ATOM 3866 C CA . ASN B 1 112 ? 4.742 -23.703 1.48 1 93.5 112 ASN B CA 1
ATOM 3867 C C . ASN B 1 112 ? 5.344 -24.375 0.251 1 93.5 112 ASN B C 1
ATOM 3869 O O . ASN B 1 112 ? 5.828 -25.5 0.332 1 93.5 112 ASN B O 1
ATOM 3873 N N . SER B 1 113 ? 5.262 -23.688 -0.913 1 94.44 113 SER B N 1
ATOM 3874 C CA . SER B 1 113 ? 5.762 -24.234 -2.172 1 94.44 113 SER B CA 1
ATOM 3875 C C . SER B 1 113 ? 6.652 -23.219 -2.889 1 94.44 113 SER B C 1
ATOM 3877 O O . SER B 1 113 ? 6.418 -22.016 -2.814 1 94.44 113 SER B O 1
ATOM 3879 N N . ASP B 1 114 ? 7.648 -23.781 -3.561 1 96.62 114 ASP B N 1
ATOM 3880 C CA . ASP B 1 114 ? 8.477 -22.891 -4.363 1 96.62 114 ASP B CA 1
ATOM 3881 C C . ASP B 1 114 ? 7.766 -22.484 -5.652 1 96.62 114 ASP B C 1
ATOM 3883 O O . ASP B 1 114 ? 6.629 -22.891 -5.895 1 96.62 114 ASP B O 1
ATOM 3887 N N . ILE B 1 115 ? 8.398 -21.656 -6.465 1 98.38 115 ILE B N 1
ATOM 3888 C CA . ILE B 1 115 ? 7.75 -21.078 -7.629 1 98.38 115 ILE B CA 1
ATOM 3889 C C . ILE B 1 115 ? 7.426 -22.156 -8.648 1 98.38 115 ILE B C 1
ATOM 3891 O O . ILE B 1 115 ? 6.387 -22.109 -9.305 1 98.38 115 ILE B O 1
ATOM 3895 N N . TRP B 1 116 ? 8.281 -23.188 -8.828 1 97.62 116 TRP B N 1
ATOM 3896 C CA . TRP B 1 116 ? 8 -24.281 -9.75 1 97.62 116 TRP B CA 1
ATOM 3897 C C . TRP B 1 116 ? 6.695 -24.984 -9.375 1 97.62 116 TRP B C 1
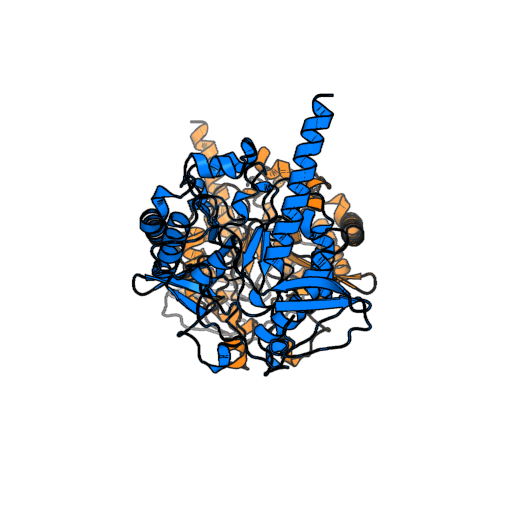ATOM 3899 O O . TRP B 1 116 ? 5.812 -25.156 -10.219 1 97.62 116 TRP B O 1
ATOM 3909 N N . ASN B 1 117 ? 6.613 -25.328 -8.133 1 96.25 117 ASN B N 1
ATOM 3910 C CA . ASN B 1 117 ? 5.418 -26.031 -7.684 1 96.25 117 ASN B CA 1
ATOM 3911 C C . ASN B 1 117 ? 4.176 -25.156 -7.793 1 96.25 117 ASN B C 1
ATOM 3913 O O . ASN B 1 117 ? 3.086 -25.656 -8.086 1 96.25 117 ASN B O 1
ATOM 3917 N N . GLN B 1 118 ? 4.324 -23.891 -7.516 1 98.25 118 GLN B N 1
ATOM 3918 C CA . GLN B 1 118 ? 3.203 -22.969 -7.703 1 98.25 118 GLN B CA 1
ATOM 3919 C C . GLN B 1 118 ? 2.74 -22.969 -9.156 1 98.25 118 GLN B C 1
ATOM 3921 O O . GLN B 1 118 ? 1.542 -23.047 -9.43 1 98.25 118 GLN B O 1
ATOM 3926 N N . LEU B 1 119 ? 3.66 -22.953 -10.062 1 98.44 119 LEU B N 1
ATOM 3927 C CA . LEU B 1 119 ? 3.359 -22.938 -11.492 1 98.44 119 LEU B CA 1
ATOM 3928 C C . LEU B 1 119 ? 2.668 -24.219 -11.922 1 98.44 119 LEU B C 1
ATOM 3930 O O . LEU B 1 119 ? 1.609 -24.188 -12.547 1 98.44 119 LEU B O 1
ATOM 3934 N N . VAL B 1 120 ? 3.246 -25.375 -11.562 1 97.38 120 VAL B N 1
ATOM 3935 C CA . VAL B 1 120 ? 2.744 -26.656 -12.055 1 97.38 120 VAL B CA 1
ATOM 3936 C C . VAL B 1 120 ? 1.38 -26.938 -11.438 1 97.38 120 VAL B C 1
ATOM 3938 O O . VAL B 1 120 ? 0.54 -27.609 -12.047 1 97.38 120 VAL B O 1
ATOM 3941 N N . THR B 1 121 ? 1.177 -26.391 -10.242 1 97 121 THR B N 1
ATOM 3942 C CA . THR B 1 121 ? -0.124 -26.594 -9.617 1 97 121 THR B CA 1
ATOM 3943 C C . THR B 1 121 ? -1.194 -25.75 -10.305 1 97 121 THR B C 1
ATOM 3945 O O . THR B 1 121 ? -2.365 -26.141 -10.344 1 97 121 THR B O 1
ATOM 3948 N N . GLY B 1 122 ? -0.808 -24.562 -10.781 1 98.56 122 GLY B N 1
ATOM 3949 C CA . GLY B 1 122 ? -1.779 -23.812 -11.578 1 98.56 122 GLY B CA 1
ATOM 3950 C C . GLY B 1 122 ? -1.701 -22.312 -11.367 1 98.56 122 GLY B C 1
ATOM 3951 O O . GLY B 1 122 ? -2.402 -21.562 -12.039 1 98.56 122 GLY B O 1
ATOM 3952 N N . ILE B 1 123 ? -0.837 -21.828 -10.5 1 98.81 123 ILE B N 1
ATOM 3953 C CA . ILE B 1 123 ? -0.682 -20.391 -10.234 1 98.81 123 ILE B CA 1
ATOM 3954 C C . ILE B 1 123 ? -0.087 -19.703 -11.453 1 98.81 123 ILE B C 1
ATOM 3956 O O . ILE B 1 123 ? 0.802 -20.25 -12.117 1 98.81 123 ILE B O 1
ATOM 3960 N N . ARG B 1 124 ? -0.593 -18.453 -11.734 1 98.88 124 ARG B N 1
ATOM 3961 C CA . ARG B 1 124 ? -0.109 -17.75 -12.914 1 98.88 124 ARG B CA 1
ATOM 3962 C C . ARG B 1 124 ? 0.172 -16.281 -12.602 1 98.88 124 ARG B C 1
ATOM 3964 O O . ARG B 1 124 ? 0.53 -15.508 -13.492 1 98.88 124 ARG B O 1
ATOM 3971 N N . TYR B 1 125 ? -0.012 -15.82 -11.406 1 98.75 125 TYR B N 1
ATOM 3972 C CA . TYR B 1 125 ? 0.385 -14.5 -10.922 1 98.75 125 TYR B CA 1
ATOM 3973 C C . TYR B 1 125 ? 1.302 -14.617 -9.711 1 98.75 125 TYR B C 1
ATOM 3975 O O . TYR B 1 125 ? 1 -15.352 -8.766 1 98.75 125 TYR B O 1
ATOM 3983 N N . PHE B 1 126 ? 2.367 -13.828 -9.75 1 98.94 126 PHE B N 1
ATOM 3984 C CA . PHE B 1 126 ? 3.355 -13.883 -8.68 1 98.94 126 PHE B CA 1
ATOM 3985 C C . PHE B 1 126 ? 3.654 -12.492 -8.148 1 98.94 126 PHE B C 1
ATOM 3987 O O . PHE B 1 126 ? 3.994 -11.586 -8.914 1 98.94 126 PHE B O 1
ATOM 3994 N N . ASP B 1 127 ? 3.498 -12.352 -6.871 1 98.5 127 ASP B N 1
ATOM 3995 C CA . ASP B 1 127 ? 3.85 -11.133 -6.148 1 98.5 127 ASP B CA 1
ATOM 3996 C C . ASP B 1 127 ? 5.301 -11.18 -5.672 1 98.5 127 ASP B C 1
ATOM 3998 O O . ASP B 1 127 ? 5.633 -11.906 -4.734 1 98.5 127 ASP B O 1
ATOM 4002 N N . PHE B 1 128 ? 6.141 -10.344 -6.312 1 98.38 128 PHE B N 1
ATOM 4003 C CA . PHE B 1 128 ? 7.562 -10.344 -5.992 1 98.38 128 PHE B CA 1
ATOM 4004 C C . PHE B 1 128 ? 7.957 -9.039 -5.301 1 98.38 128 PHE B C 1
ATOM 4006 O O . PHE B 1 128 ? 7.594 -7.957 -5.758 1 98.38 128 PHE B O 1
ATOM 4013 N N . ARG B 1 129 ? 8.633 -9.18 -4.219 1 95.5 129 ARG B N 1
ATOM 4014 C CA . ARG B 1 129 ? 9.297 -8.094 -3.508 1 95.5 129 ARG B CA 1
ATOM 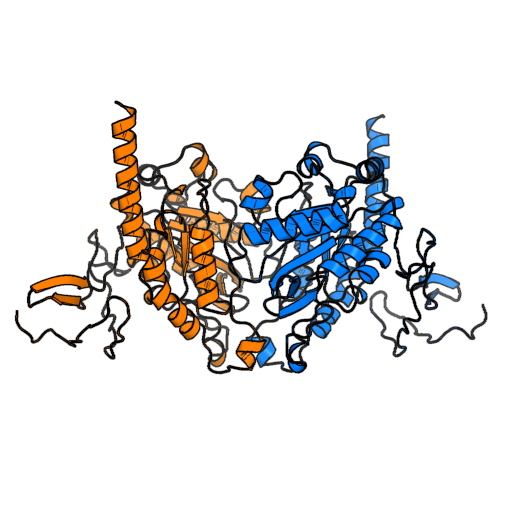4015 C C . ARG B 1 129 ? 10.805 -8.328 -3.434 1 95.5 129 ARG B C 1
ATOM 4017 O O . ARG B 1 129 ? 11.258 -9.297 -2.826 1 95.5 129 ARG B O 1
ATOM 4024 N N . VAL B 1 130 ? 11.531 -7.398 -4.031 1 96.5 130 VAL B N 1
ATOM 4025 C CA . VAL B 1 130 ? 12.906 -7.738 -4.395 1 96.5 130 VAL B CA 1
ATOM 4026 C C . VAL B 1 130 ? 13.883 -6.902 -3.566 1 96.5 130 VAL B C 1
ATOM 4028 O O . VAL B 1 130 ? 13.602 -5.742 -3.25 1 96.5 130 VAL B O 1
ATOM 4031 N N . GLY B 1 131 ? 14.969 -7.539 -3.23 1 94.56 131 GLY B N 1
ATOM 4032 C CA . GLY B 1 131 ? 16.125 -6.875 -2.652 1 94.56 131 GLY B CA 1
ATOM 4033 C C . GLY B 1 131 ? 17.438 -7.328 -3.26 1 94.56 131 GLY B C 1
ATOM 4034 O O . GLY B 1 131 ? 17.484 -8.352 -3.945 1 94.56 131 GLY B O 1
ATOM 4035 N N . PHE B 1 132 ? 18.391 -6.527 -3.084 1 95.5 132 PHE B N 1
ATOM 4036 C CA . PHE B 1 132 ? 19.734 -6.785 -3.623 1 95.5 132 PHE B CA 1
ATOM 4037 C C . PHE B 1 132 ? 20.766 -6.773 -2.512 1 95.5 132 PHE B C 1
ATOM 4039 O O . PHE B 1 132 ? 20.875 -5.805 -1.759 1 95.5 132 PHE B O 1
ATOM 4046 N N . ARG B 1 133 ? 21.438 -7.875 -2.365 1 91.25 133 ARG B N 1
ATOM 4047 C CA . ARG B 1 133 ? 22.484 -8.031 -1.354 1 91.25 133 ARG B CA 1
ATOM 4048 C C . ARG B 1 133 ? 23.578 -8.977 -1.836 1 91.25 133 ARG B C 1
ATOM 4050 O O . ARG B 1 133 ? 23.281 -10.023 -2.412 1 91.25 133 ARG B O 1
ATOM 4057 N N . ASN B 1 134 ? 24.828 -8.602 -1.517 1 92.06 134 ASN B N 1
ATOM 4058 C CA . ASN B 1 134 ? 25.969 -9.43 -1.884 1 92.06 134 ASN B CA 1
ATOM 4059 C C . ASN B 1 134 ? 25.938 -9.789 -3.365 1 92.06 134 ASN B C 1
ATOM 4061 O O . ASN B 1 134 ? 26.078 -10.961 -3.725 1 92.06 134 ASN B O 1
ATOM 4065 N N . ASN B 1 135 ? 25.516 -8.82 -4.156 1 93.81 135 ASN B N 1
ATOM 4066 C CA . ASN B 1 135 ? 25.5 -8.914 -5.613 1 93.81 135 ASN B CA 1
ATOM 4067 C C . ASN B 1 135 ? 24.516 -9.961 -6.102 1 93.81 135 ASN B C 1
ATOM 4069 O O . ASN B 1 135 ? 24.719 -10.578 -7.145 1 93.81 135 ASN B O 1
ATOM 4073 N N . GLU B 1 136 ? 23.562 -10.203 -5.301 1 95.94 136 GLU B N 1
ATOM 4074 C CA . GLU B 1 136 ? 22.5 -11.141 -5.668 1 95.94 136 GLU B CA 1
ATOM 4075 C C . GLU B 1 136 ? 21.125 -10.586 -5.332 1 95.94 136 GLU B C 1
ATOM 4077 O O . GLU B 1 136 ? 20.984 -9.812 -4.379 1 95.94 136 GLU B O 1
ATOM 4082 N N . PHE B 1 137 ? 20.203 -10.984 -6.133 1 97.94 137 PHE B N 1
ATOM 4083 C CA . PHE B 1 137 ? 18.828 -10.57 -5.875 1 97.94 137 PHE B CA 1
ATOM 4084 C C . PHE B 1 137 ? 18.094 -11.641 -5.07 1 97.94 137 PHE B C 1
ATOM 4086 O O . PHE B 1 137 ? 18.266 -12.836 -5.301 1 97.94 137 PHE B O 1
ATOM 4093 N N . TYR B 1 138 ? 17.281 -11.188 -4.125 1 97.06 138 TYR B N 1
ATOM 4094 C CA . TYR B 1 138 ? 16.453 -12.047 -3.283 1 97.06 138 TYR B CA 1
ATOM 4095 C C . TYR B 1 138 ? 15.008 -11.57 -3.285 1 97.06 138 TYR B C 1
ATOM 4097 O O . TYR B 1 138 ? 14.734 -10.398 -3.564 1 97.06 138 TYR B O 1
ATOM 4105 N N . LEU B 1 139 ? 14.148 -12.469 -3.059 1 97.44 139 LEU B N 1
ATOM 4106 C CA . LEU B 1 139 ? 12.758 -12.125 -2.76 1 97.44 139 LEU B CA 1
ATOM 4107 C C . LEU B 1 139 ? 12.555 -11.953 -1.26 1 97.44 139 LEU B C 1
ATOM 4109 O O . LEU B 1 139 ? 13.164 -12.664 -0.458 1 97.44 139 LEU B O 1
ATOM 4113 N N . TYR B 1 140 ? 11.727 -11.008 -0.919 1 92.56 140 TYR B N 1
ATOM 4114 C CA . TYR B 1 140 ? 11.539 -10.625 0.475 1 92.56 140 TYR B CA 1
ATOM 4115 C C . TYR B 1 140 ? 10.062 -10.68 0.861 1 92.56 140 TYR B C 1
ATOM 4117 O O . TYR B 1 140 ? 9.188 -10.656 -0.006 1 92.56 140 TYR B O 1
ATOM 4125 N N . HIS B 1 141 ? 9.797 -10.836 2.07 1 90.94 141 HIS B N 1
ATOM 4126 C CA . HIS B 1 141 ? 8.555 -10.477 2.738 1 90.94 141 HIS B CA 1
ATOM 4127 C C . HIS B 1 141 ? 8.797 -9.445 3.834 1 90.94 141 HIS B C 1
ATOM 4129 O O . HIS B 1 141 ? 9.5 -9.719 4.809 1 90.94 141 HIS B O 1
ATOM 4135 N N . ALA B 1 142 ? 8.211 -8.367 3.67 1 80.75 142 ALA B N 1
ATOM 4136 C CA . ALA B 1 142 ? 8.578 -7.262 4.547 1 80.75 142 ALA B CA 1
ATOM 4137 C C . ALA B 1 142 ? 10.094 -7.062 4.562 1 80.75 142 ALA B C 1
ATOM 4139 O O . ALA B 1 142 ? 10.727 -6.969 3.508 1 80.75 142 ALA B O 1
ATOM 4140 N N . SER B 1 143 ? 10.781 -7.062 5.68 1 77.69 143 SER B N 1
ATOM 4141 C CA . SER B 1 143 ? 12.219 -6.855 5.762 1 77.69 143 SER B CA 1
ATOM 4142 C C . SER B 1 143 ? 12.969 -8.18 5.824 1 77.69 143 SER B C 1
ATOM 4144 O O . SER B 1 143 ? 14.203 -8.203 5.855 1 77.69 143 SER B O 1
ATOM 4146 N N . ALA B 1 144 ? 12.281 -9.258 5.703 1 85.62 144 ALA B N 1
ATOM 4147 C CA . ALA B 1 144 ? 12.906 -10.57 5.824 1 85.62 144 ALA B CA 1
ATOM 4148 C C . ALA B 1 144 ? 13.312 -11.109 4.457 1 85.62 144 ALA B C 1
ATOM 4150 O O . ALA B 1 144 ? 12.5 -11.164 3.533 1 85.62 144 ALA B O 1
ATOM 4151 N N . ARG B 1 145 ? 14.531 -11.469 4.383 1 91.56 145 ARG B N 1
ATOM 4152 C CA . ARG B 1 145 ? 15.039 -12.102 3.168 1 91.56 145 ARG B CA 1
ATOM 4153 C C . ARG B 1 145 ? 14.57 -13.547 3.064 1 91.56 145 ARG B C 1
ATOM 4155 O O . ARG B 1 145 ? 14.742 -14.328 4 1 91.56 145 ARG B O 1
ATOM 4162 N N . CYS B 1 146 ? 14.039 -13.93 1.976 1 94.44 146 CYS B N 1
ATOM 4163 C CA . CYS B 1 146 ? 13.469 -15.258 1.807 1 94.44 146 CYS B CA 1
ATOM 4164 C C . CYS B 1 146 ? 14.266 -16.078 0.791 1 94.44 146 CYS B C 1
ATOM 4166 O O . CYS B 1 146 ? 15.312 -16.625 1.117 1 94.44 146 CYS B O 1
ATOM 4168 N N . THR B 1 147 ? 13.906 -16.062 -0.51 1 96.44 147 THR B N 1
ATOM 4169 C CA . THR B 1 147 ? 14.555 -16.953 -1.473 1 96.44 147 THR B CA 1
ATOM 4170 C C . THR B 1 147 ? 15.328 -16.141 -2.512 1 96.44 147 THR B C 1
ATOM 4172 O O . THR B 1 147 ? 15.047 -14.961 -2.727 1 96.44 147 THR B O 1
ATOM 4175 N N . LYS B 1 148 ? 16.328 -16.766 -3.094 1 97.38 148 LYS B N 1
ATOM 4176 C CA . LYS B 1 148 ? 17.062 -16.156 -4.199 1 97.38 148 LYS B CA 1
ATOM 4177 C C . LYS B 1 148 ? 16.172 -16.031 -5.438 1 97.38 148 LYS B C 1
ATOM 4179 O O . LYS B 1 148 ? 15.391 -16.922 -5.742 1 97.38 148 LYS B O 1
ATOM 4184 N N . LEU B 1 149 ? 16.344 -14.938 -6.16 1 98.5 149 LEU B N 1
ATOM 4185 C CA . LEU B 1 149 ? 15.484 -14.656 -7.301 1 98.5 149 LEU B CA 1
ATOM 4186 C C . LEU B 1 149 ? 15.898 -15.484 -8.516 1 98.5 149 LEU B C 1
ATOM 4188 O O . LEU B 1 149 ? 15.047 -16.047 -9.203 1 98.5 149 LEU B O 1
ATOM 4192 N N . ALA B 1 150 ? 17.172 -15.625 -8.828 1 98.44 150 ALA B N 1
ATOM 4193 C CA . ALA B 1 150 ? 17.672 -16.203 -10.07 1 98.44 150 ALA B CA 1
ATOM 4194 C C . ALA B 1 150 ? 17.188 -17.625 -10.258 1 98.44 150 ALA B C 1
ATOM 4196 O O . ALA B 1 150 ? 16.672 -17.984 -11.328 1 98.44 150 ALA B O 1
ATOM 4197 N N . PRO B 1 151 ? 17.312 -18.469 -9.227 1 98.06 151 PRO B N 1
ATOM 4198 C CA . PRO B 1 151 ? 16.812 -19.828 -9.406 1 98.06 151 PRO B CA 1
ATOM 4199 C C . PRO B 1 151 ? 15.312 -19.875 -9.711 1 98.06 151 PRO B C 1
ATOM 4201 O O . PRO B 1 151 ? 14.852 -20.766 -10.438 1 98.06 151 PRO B O 1
ATOM 4204 N N . GLU B 1 152 ? 14.562 -18.984 -9.133 1 98.5 152 GLU B N 1
ATOM 4205 C CA . GLU B 1 152 ? 13.125 -18.953 -9.383 1 98.5 152 GLU B CA 1
ATOM 4206 C C . GLU B 1 152 ? 12.82 -18.484 -10.805 1 98.5 152 GLU B C 1
ATOM 4208 O O . GLU B 1 152 ? 11.859 -18.953 -11.422 1 98.5 152 GLU B O 1
ATOM 4213 N N . LEU B 1 153 ? 13.602 -17.516 -11.328 1 98.75 153 LEU B N 1
ATOM 4214 C CA . LEU B 1 153 ? 13.461 -17.125 -12.727 1 98.75 153 LEU B CA 1
ATOM 4215 C C . LEU B 1 153 ? 13.758 -18.297 -13.656 1 98.75 153 LEU B C 1
ATOM 4217 O O . LEU B 1 153 ? 13.094 -18.469 -14.68 1 98.75 153 LEU B O 1
ATOM 4221 N N . ASP B 1 154 ? 14.719 -19.047 -13.273 1 98.19 154 ASP B N 1
ATOM 4222 C CA . ASP B 1 154 ? 15.031 -20.25 -14.047 1 98.19 154 ASP B CA 1
ATOM 4223 C C . ASP B 1 154 ? 13.859 -21.219 -14.039 1 98.19 154 ASP B C 1
ATOM 4225 O O . ASP B 1 154 ? 13.562 -21.844 -15.062 1 98.19 154 ASP B O 1
ATOM 4229 N N . SER B 1 155 ? 13.25 -21.375 -12.891 1 97.81 155 SER B N 1
ATOM 4230 C CA . SER B 1 155 ? 12.07 -22.219 -12.797 1 97.81 155 SER B CA 1
ATOM 4231 C C . SER B 1 155 ? 10.969 -21.75 -13.742 1 97.81 155 SER B C 1
ATOM 4233 O O . SER B 1 155 ? 10.305 -22.562 -14.383 1 97.81 155 SER B O 1
ATOM 4235 N N . ILE B 1 156 ? 10.773 -20.484 -13.812 1 98.56 156 ILE B N 1
ATOM 4236 C CA . ILE B 1 156 ? 9.75 -19.922 -14.688 1 98.56 156 ILE B CA 1
ATOM 4237 C C . ILE B 1 156 ? 10.109 -20.188 -16.141 1 98.56 156 ILE B C 1
ATOM 4239 O O . ILE B 1 156 ? 9.258 -20.609 -16.938 1 98.56 156 ILE B O 1
ATOM 4243 N N . LYS B 1 157 ? 11.336 -19.969 -16.469 1 97.75 157 LYS B N 1
ATOM 4244 C CA . LYS B 1 157 ? 11.812 -20.234 -17.828 1 97.75 157 LYS B CA 1
ATOM 4245 C C . LYS B 1 157 ? 11.57 -21.688 -18.234 1 97.75 157 LYS B C 1
ATOM 4247 O O . LYS B 1 157 ? 11.016 -21.953 -19.297 1 97.75 157 LYS B O 1
ATOM 4252 N N . ARG B 1 158 ? 11.953 -22.547 -17.406 1 96.38 158 ARG B N 1
ATOM 4253 C CA . ARG B 1 158 ? 11.805 -23.969 -17.688 1 96.38 158 ARG B CA 1
ATOM 4254 C C . ARG B 1 158 ? 10.336 -24.344 -17.828 1 96.38 158 ARG B C 1
ATOM 4256 O O . ARG B 1 158 ? 9.977 -25.156 -18.672 1 96.38 158 ARG B O 1
ATOM 4263 N N . PHE B 1 159 ? 9.547 -23.812 -17 1 97.62 159 PHE B N 1
ATOM 4264 C CA . PHE B 1 159 ? 8.109 -24.078 -17.078 1 97.62 159 PHE B CA 1
ATOM 4265 C C . PHE B 1 159 ? 7.555 -23.625 -18.422 1 97.62 159 PHE B C 1
ATOM 4267 O O . PHE B 1 159 ? 6.785 -24.359 -19.047 1 97.62 159 PHE B O 1
ATOM 4274 N N . LEU B 1 160 ? 7.934 -22.438 -18.844 1 96.81 160 LEU B N 1
ATOM 4275 C CA . LEU B 1 160 ? 7.434 -21.875 -20.094 1 96.81 160 LEU B CA 1
ATOM 4276 C C . LEU B 1 160 ? 7.906 -22.719 -21.281 1 96.81 160 LEU B C 1
ATOM 4278 O O . LEU B 1 160 ? 7.207 -22.812 -22.297 1 96.81 160 LEU B O 1
ATOM 4282 N N . MET B 1 161 ? 9.016 -23.328 -21.141 1 94.75 161 MET B N 1
ATOM 4283 C CA . MET B 1 161 ? 9.508 -24.203 -22.203 1 94.75 161 MET B CA 1
ATOM 4284 C C . MET B 1 161 ? 8.672 -25.484 -22.281 1 94.75 161 MET B C 1
ATOM 4286 O O . MET B 1 161 ? 8.461 -26.031 -23.359 1 94.75 161 MET B O 1
ATOM 4290 N N . LYS B 1 162 ? 8.211 -25.844 -21.141 1 94.25 162 LYS B N 1
ATOM 4291 C CA . LYS B 1 162 ? 7.426 -27.078 -21.078 1 94.25 162 LYS B CA 1
ATOM 4292 C C . LYS B 1 162 ? 5.957 -26.812 -21.391 1 94.25 162 LYS B C 1
ATOM 4294 O O . LYS B 1 162 ? 5.285 -27.641 -22.016 1 94.25 162 LYS B O 1
ATOM 4299 N N . ALA B 1 163 ? 5.477 -25.719 -20.922 1 95.38 163 ALA B N 1
ATOM 4300 C CA . ALA B 1 163 ? 4.078 -25.344 -21.109 1 95.38 163 ALA B CA 1
ATOM 4301 C C . ALA B 1 163 ? 3.947 -24.188 -22.094 1 95.38 163 ALA B C 1
ATOM 4303 O O . ALA B 1 163 ? 3.902 -23.016 -21.703 1 95.38 163 ALA B O 1
ATOM 4304 N N . SER B 1 164 ? 3.646 -24.453 -23.297 1 94.62 164 SER B N 1
ATOM 4305 C CA . SER B 1 164 ? 3.773 -23.484 -24.391 1 94.62 164 SER B CA 1
ATOM 4306 C C . SER B 1 164 ? 2.516 -22.625 -24.516 1 94.62 164 SER B C 1
ATOM 4308 O O . SER B 1 164 ? 2.512 -21.625 -25.219 1 94.62 164 SER B O 1
ATOM 4310 N N . SER B 1 165 ? 1.476 -23 -23.797 1 97.31 165 SER B N 1
ATOM 4311 C CA . SER B 1 165 ? 0.22 -22.266 -23.922 1 97.31 165 SER B CA 1
ATOM 4312 C C . SER B 1 165 ? -0.15 -21.578 -22.609 1 97.31 165 SER B C 1
ATOM 4314 O O . SER B 1 165 ? -1.328 -21.5 -22.25 1 97.31 165 SER B O 1
ATOM 4316 N N . GLU B 1 166 ? 0.84 -21.219 -21.844 1 98.25 166 GLU B N 1
ATOM 4317 C CA . GLU B 1 166 ? 0.598 -20.547 -20.578 1 98.25 166 GLU B CA 1
ATOM 4318 C C . GLU B 1 166 ? 1.168 -19.125 -20.578 1 98.25 166 GLU B C 1
ATOM 4320 O O . GLU B 1 166 ? 2.17 -18.859 -21.234 1 98.25 166 GLU B O 1
ATOM 4325 N N . VAL B 1 167 ? 0.518 -18.234 -19.906 1 98.38 167 VAL B N 1
ATOM 4326 C CA . VAL B 1 167 ? 0.96 -16.859 -19.688 1 98.38 167 VAL B CA 1
ATOM 4327 C C . VAL B 1 167 ? 1.165 -16.625 -18.203 1 98.38 167 VAL B C 1
ATOM 4329 O O . VAL B 1 167 ? 0.352 -17.047 -17.375 1 98.38 167 VAL B O 1
ATOM 4332 N N . VAL B 1 168 ? 2.279 -16.016 -17.844 1 98.62 168 VAL B N 1
ATOM 4333 C CA . VAL B 1 168 ? 2.619 -15.773 -16.453 1 98.62 168 VAL B CA 1
ATOM 4334 C C . VAL B 1 168 ? 2.766 -14.273 -16.203 1 98.62 168 VAL B C 1
ATOM 4336 O O . VAL B 1 168 ? 3.328 -13.555 -17.031 1 98.62 168 VAL B O 1
ATOM 4339 N N . ILE B 1 169 ? 2.213 -13.812 -15.094 1 98.38 169 ILE B N 1
ATOM 4340 C CA . ILE B 1 169 ? 2.334 -12.422 -14.68 1 98.38 169 ILE B CA 1
ATOM 4341 C C . ILE B 1 169 ? 3.271 -12.312 -13.484 1 98.38 169 ILE B C 1
ATOM 4343 O O . ILE B 1 169 ? 3.002 -12.891 -12.422 1 98.38 169 ILE B O 1
ATOM 4347 N N . LEU B 1 170 ? 4.367 -11.617 -13.664 1 98.75 170 LEU B N 1
ATOM 4348 C CA . LEU B 1 170 ? 5.301 -11.312 -12.586 1 98.75 170 LEU B CA 1
ATOM 4349 C C . LEU B 1 170 ? 5.148 -9.859 -12.125 1 98.75 170 LEU B C 1
ATOM 4351 O O . LEU B 1 170 ? 5.449 -8.938 -12.883 1 98.75 170 LEU B O 1
ATOM 4355 N N . ASP B 1 171 ? 4.68 -9.703 -10.945 1 98.19 171 ASP B N 1
ATOM 4356 C CA . ASP B 1 171 ? 4.418 -8.375 -10.398 1 98.19 171 ASP B CA 1
ATOM 4357 C C . ASP B 1 171 ? 5.508 -7.965 -9.406 1 98.19 171 ASP B C 1
ATOM 4359 O O . ASP B 1 171 ? 5.434 -8.297 -8.219 1 98.19 171 ASP B O 1
ATOM 4363 N N . PHE B 1 172 ? 6.492 -7.246 -9.93 1 97.88 172 PHE B N 1
ATOM 4364 C CA . PHE B 1 172 ? 7.496 -6.664 -9.047 1 97.88 172 PHE B CA 1
ATOM 4365 C C . PHE B 1 172 ? 6.93 -5.461 -8.305 1 97.88 172 PHE B C 1
ATOM 4367 O O . PHE B 1 172 ? 7.109 -4.316 -8.734 1 97.88 172 PHE B O 1
ATOM 4374 N N . HIS B 1 173 ? 6.422 -5.824 -7.211 1 94.19 173 HIS B N 1
ATOM 4375 C CA . HIS B 1 173 ? 5.547 -4.902 -6.492 1 94.19 173 HIS B CA 1
ATOM 4376 C C . HIS B 1 173 ? 6.352 -3.959 -5.605 1 94.19 173 HIS B C 1
ATOM 4378 O O . HIS B 1 173 ? 5.953 -2.812 -5.391 1 94.19 173 HIS B O 1
ATOM 4384 N N . ARG B 1 174 ?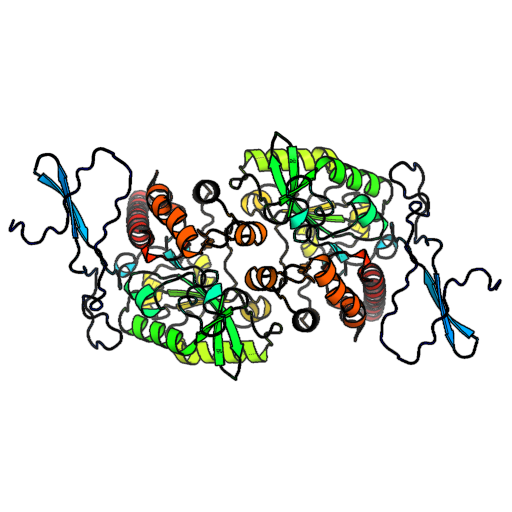 7.465 -4.461 -5.016 1 91.31 174 ARG B N 1
ATOM 4385 C CA . ARG B 1 174 ? 8.273 -3.639 -4.121 1 91.31 174 ARG B CA 1
ATOM 4386 C C . ARG B 1 174 ? 9.758 -3.93 -4.301 1 91.31 174 ARG B C 1
ATOM 4388 O O . ARG B 1 174 ? 10.141 -5.047 -4.66 1 91.31 174 ARG B O 1
ATOM 4395 N N . PHE B 1 175 ? 10.484 -2.969 -4.098 1 92.19 175 PHE B N 1
ATOM 4396 C CA . PHE B 1 175 ? 11.938 -3.016 -4.047 1 92.19 175 PHE B CA 1
ATOM 4397 C C . PHE B 1 175 ? 12.445 -2.637 -2.658 1 92.19 175 PHE B C 1
ATOM 4399 O O . PHE B 1 175 ? 12.57 -1.452 -2.34 1 92.19 175 PHE B O 1
ATOM 4406 N N . VAL B 1 176 ? 12.812 -3.664 -1.937 1 84.56 176 VAL B N 1
ATOM 4407 C CA . VAL B 1 176 ? 12.75 -3.516 -0.487 1 84.56 176 VAL B CA 1
ATOM 4408 C C . VAL B 1 176 ? 14.148 -3.283 0.069 1 84.56 176 VAL B C 1
ATOM 4410 O O . VAL B 1 176 ? 14.312 -2.713 1.15 1 84.56 176 VAL B O 1
ATOM 4413 N N . TYR B 1 177 ? 15.242 -3.859 -0.663 1 84.12 177 TYR B N 1
ATOM 4414 C CA . TYR B 1 177 ? 16.578 -3.756 -0.097 1 84.12 177 TYR B CA 1
ATOM 4415 C C . TYR B 1 177 ? 17.625 -3.551 -1.192 1 84.12 177 TYR B C 1
ATOM 4417 O O . TYR B 1 177 ? 17.609 -4.258 -2.203 1 84.12 177 TYR B O 1
ATOM 4425 N N . PRO B 1 178 ? 18.656 -2.762 -1.118 1 80.19 178 PRO B N 1
ATOM 4426 C CA . PRO B 1 178 ? 18.609 -1.717 -0.092 1 80.19 178 PRO B CA 1
ATOM 4427 C C . PRO B 1 178 ? 17.484 -0.721 -0.31 1 80.19 178 PRO B C 1
ATOM 4429 O O . PRO B 1 178 ? 16.828 -0.734 -1.361 1 80.19 178 PRO B O 1
ATOM 4432 N N . ASN B 1 179 ? 17.188 0.021 0.7 1 66.5 179 ASN B N 1
ATOM 4433 C CA . ASN B 1 179 ? 16.047 0.934 0.675 1 66.5 179 ASN B CA 1
ATOM 4434 C C . ASN B 1 179 ? 16.188 1.977 -0.43 1 66.5 179 ASN B C 1
ATOM 4436 O O . ASN B 1 179 ? 15.188 2.48 -0.947 1 66.5 179 ASN B O 1
ATOM 4440 N N . ASN B 1 180 ? 17.375 2.275 -0.73 1 74 180 ASN B N 1
ATOM 4441 C CA . ASN B 1 180 ? 17.656 3.092 -1.904 1 74 180 ASN B CA 1
ATOM 4442 C C . ASN B 1 180 ? 17.969 2.23 -3.123 1 74 180 ASN B C 1
ATOM 4444 O O . ASN B 1 180 ? 19.094 2.277 -3.646 1 74 180 ASN B O 1
ATOM 4448 N N . PHE B 1 181 ? 16.953 1.442 -3.494 1 85.88 181 PHE B N 1
ATOM 4449 C CA . PHE B 1 181 ? 17.125 0.624 -4.688 1 85.88 181 PHE B CA 1
ATOM 4450 C C . PHE B 1 181 ? 17.453 1.492 -5.898 1 85.88 181 PHE B C 1
ATOM 4452 O O . PHE B 1 181 ? 16.547 2.012 -6.555 1 85.88 181 PHE B O 1
ATOM 4459 N N . THR B 1 182 ? 18.703 1.688 -6.211 1 83.62 182 THR B N 1
ATOM 4460 C CA . THR B 1 182 ? 19.25 2.684 -7.129 1 83.62 182 THR B CA 1
ATOM 4461 C C . THR B 1 182 ? 18.922 2.324 -8.578 1 83.62 182 THR B C 1
ATOM 4463 O O . THR B 1 182 ? 18.5 1.198 -8.859 1 83.62 182 THR B O 1
ATOM 4466 N N . SER B 1 183 ? 19.109 3.273 -9.445 1 86.19 183 SER B N 1
ATOM 4467 C CA . SER B 1 183 ? 18.938 3.047 -10.875 1 86.19 183 SER B CA 1
ATOM 4468 C C . SER B 1 183 ? 19.828 1.928 -11.375 1 86.19 183 SER B C 1
ATOM 4470 O O . SER B 1 183 ? 19.453 1.17 -12.273 1 86.19 183 SER B O 1
ATOM 4472 N N . GLU B 1 184 ? 20.984 1.903 -10.758 1 91.88 184 GLU B N 1
ATOM 4473 C CA . GLU B 1 184 ? 21.906 0.839 -11.141 1 91.88 184 GLU B CA 1
ATOM 4474 C C . GLU B 1 184 ? 21.359 -0.532 -10.766 1 91.88 184 GLU B C 1
ATOM 4476 O O . GLU B 1 184 ? 21.5 -1.493 -11.523 1 91.88 184 GLU B O 1
ATOM 4481 N N . MET B 1 185 ? 20.797 -0.607 -9.617 1 94.56 185 MET B N 1
ATOM 4482 C CA . MET B 1 185 ? 20.219 -1.867 -9.156 1 94.56 185 MET B CA 1
ATOM 4483 C C . MET B 1 185 ? 19.031 -2.256 -10.023 1 94.56 185 MET B C 1
ATOM 4485 O O . MET B 1 185 ? 18.859 -3.428 -10.359 1 94.56 185 MET B O 1
ATOM 4489 N N . HIS B 1 186 ? 18.203 -1.257 -10.352 1 95.25 186 HIS B N 1
ATOM 4490 C CA . HIS B 1 186 ? 17.109 -1.509 -11.289 1 95.25 186 HIS B CA 1
ATOM 4491 C C . HIS B 1 186 ? 17.625 -2.062 -12.609 1 95.25 186 HIS B C 1
ATOM 4493 O O . HIS B 1 186 ? 17.078 -3.016 -13.148 1 95.25 186 HIS B O 1
ATOM 4499 N N . LYS B 1 187 ? 18.688 -1.43 -13.117 1 96.81 187 LYS B N 1
ATOM 4500 C CA . LYS B 1 187 ? 19.266 -1.891 -14.375 1 96.81 187 LYS B CA 1
ATOM 4501 C C . LYS B 1 187 ? 19.766 -3.326 -14.258 1 96.81 187 LYS B C 1
ATOM 4503 O O . LYS B 1 187 ? 19.547 -4.141 -15.156 1 96.81 187 LYS B O 1
ATOM 4508 N N . LYS B 1 188 ? 20.406 -3.611 -13.164 1 97.88 188 LYS B N 1
ATOM 4509 C CA . LYS B 1 188 ? 20.891 -4.973 -12.938 1 97.88 188 LYS B CA 1
ATOM 4510 C C . LYS B 1 188 ? 19.734 -5.965 -12.898 1 97.88 188 LYS B C 1
ATOM 4512 O O . LYS B 1 188 ? 19.844 -7.074 -13.422 1 97.88 188 LYS B O 1
ATOM 4517 N N . LEU B 1 189 ? 18.688 -5.609 -12.219 1 98.56 189 LEU B N 1
ATOM 4518 C CA . LEU B 1 189 ? 17.516 -6.469 -12.148 1 98.56 189 LEU B CA 1
ATOM 4519 C C . LEU B 1 189 ? 16.906 -6.688 -13.531 1 98.56 189 LEU B C 1
ATOM 4521 O O . LEU B 1 189 ? 16.578 -7.816 -13.891 1 98.56 189 LEU B O 1
ATOM 4525 N N . GLN B 1 190 ? 16.766 -5.621 -14.281 1 98.44 190 GLN B N 1
ATOM 4526 C CA . GLN B 1 190 ? 16.234 -5.703 -15.641 1 98.44 190 GLN B CA 1
ATOM 4527 C C . GLN B 1 190 ? 17.109 -6.598 -16.516 1 98.44 190 GLN B C 1
ATOM 4529 O O . GLN B 1 190 ? 16.594 -7.41 -17.281 1 98.44 190 GLN B O 1
ATOM 4534 N N . ASP B 1 191 ? 18.391 -6.449 -16.375 1 98.5 191 ASP B N 1
ATOM 4535 C CA . ASP B 1 191 ? 19.312 -7.301 -17.125 1 98.5 191 ASP B CA 1
ATOM 4536 C C . ASP B 1 191 ? 19.125 -8.766 -16.75 1 98.5 191 ASP B C 1
ATOM 4538 O O . ASP B 1 191 ? 19.172 -9.648 -17.625 1 98.5 191 ASP B O 1
ATOM 4542 N N . LEU B 1 192 ? 18.984 -9.023 -15.492 1 98.75 192 LEU B N 1
ATOM 4543 C CA . LEU B 1 192 ? 18.766 -10.383 -15.023 1 98.75 192 LEU B CA 1
ATOM 4544 C C . LEU B 1 192 ? 17.484 -10.961 -15.609 1 98.75 192 LEU B C 1
ATOM 4546 O O . LEU B 1 192 ? 17.438 -12.125 -16.016 1 98.75 192 LEU B O 1
ATOM 4550 N N . LEU B 1 193 ? 16.422 -10.172 -15.594 1 98.75 193 LEU B N 1
ATOM 4551 C CA . LEU B 1 193 ? 15.141 -10.594 -16.156 1 98.75 193 LEU B CA 1
ATOM 4552 C C . LEU B 1 193 ? 15.289 -10.938 -17.641 1 98.75 193 LEU B C 1
ATOM 4554 O O . LEU B 1 193 ? 14.766 -11.953 -18.094 1 98.75 193 LEU B O 1
ATOM 4558 N N . LEU B 1 194 ? 15.977 -10.109 -18.375 1 98.5 194 LEU B N 1
ATOM 4559 C CA . LEU B 1 194 ? 16.188 -10.344 -19.797 1 98.5 194 LEU B CA 1
ATOM 4560 C C . LEU B 1 194 ? 17.047 -11.578 -20.031 1 98.5 194 LEU B C 1
ATOM 4562 O O . LEU B 1 194 ? 16.844 -12.312 -21 1 98.5 194 LEU B O 1
ATOM 4566 N N . GLU B 1 195 ? 18 -11.758 -19.172 1 98.5 195 GLU B N 1
ATOM 4567 C CA . GLU B 1 195 ? 18.859 -12.922 -19.297 1 98.5 195 GLU B CA 1
ATOM 4568 C C . GLU B 1 195 ? 18.062 -14.219 -19.188 1 98.5 195 GLU B C 1
ATOM 4570 O O . GLU B 1 195 ? 18.25 -15.141 -19.984 1 98.5 195 GLU B O 1
ATOM 4575 N N . TYR B 1 196 ? 17.156 -14.312 -18.234 1 98.56 196 TYR B N 1
ATOM 4576 C CA . TYR B 1 196 ? 16.438 -15.555 -17.984 1 98.56 196 TYR B CA 1
ATOM 4577 C C . TYR B 1 196 ? 15.18 -15.641 -18.844 1 98.56 196 TYR B C 1
ATOM 4579 O O . TYR B 1 196 ? 14.812 -16.719 -19.312 1 98.56 196 TYR B O 1
ATOM 4587 N N . LEU B 1 197 ? 14.492 -14.469 -19.031 1 98.69 197 LEU B N 1
ATOM 4588 C CA . LEU B 1 197 ? 13.141 -14.531 -19.578 1 98.69 197 LEU B CA 1
ATOM 4589 C C . LEU B 1 197 ? 13.016 -13.703 -20.844 1 98.69 197 LEU B C 1
ATOM 4591 O O . LEU B 1 197 ? 11.93 -13.578 -21.406 1 98.69 197 LEU B O 1
ATOM 4595 N N . GLY B 1 198 ? 14.062 -13.117 -21.328 1 97.81 198 GLY B N 1
ATOM 4596 C CA . GLY B 1 198 ? 14.039 -12.164 -22.422 1 97.81 198 GLY B CA 1
ATOM 4597 C C . GLY B 1 198 ? 13.258 -12.656 -23.625 1 97.81 198 GLY B C 1
ATOM 4598 O O . GLY B 1 198 ? 12.523 -11.891 -24.25 1 97.81 198 GLY B O 1
ATOM 4599 N N . GLU B 1 199 ? 13.305 -13.938 -23.953 1 96.75 199 GLU B N 1
ATOM 4600 C CA . GLU B 1 199 ? 12.648 -14.523 -25.109 1 96.75 199 GLU B CA 1
ATOM 4601 C C . GLU B 1 199 ? 11.133 -14.602 -24.906 1 96.75 199 GLU B C 1
ATOM 4603 O O . GLU B 1 199 ? 10.375 -14.68 -25.875 1 96.75 199 GLU B O 1
ATOM 4608 N N . HIS B 1 200 ? 10.758 -14.539 -23.672 1 98.12 200 HIS B N 1
ATOM 4609 C CA . HIS B 1 200 ? 9.352 -14.781 -23.359 1 98.12 200 HIS B CA 1
ATOM 4610 C C . HIS B 1 200 ? 8.664 -13.508 -22.875 1 98.12 200 HIS B C 1
ATOM 4612 O O . HIS B 1 200 ? 7.438 -13.461 -22.781 1 98.12 200 HIS B O 1
ATOM 4618 N N . ILE B 1 201 ? 9.398 -12.422 -22.609 1 98.31 201 ILE B N 1
ATOM 4619 C CA . ILE B 1 201 ? 8.82 -11.188 -22.062 1 98.31 201 ILE B CA 1
ATOM 4620 C C . ILE B 1 201 ? 7.977 -10.508 -23.141 1 98.31 201 ILE B C 1
ATOM 4622 O O . ILE B 1 201 ? 8.398 -10.391 -24.297 1 98.31 201 ILE B O 1
ATOM 4626 N N . PHE B 1 202 ? 6.785 -10.148 -22.797 1 97.62 202 PHE B N 1
ATOM 4627 C CA . PHE B 1 202 ? 5.926 -9.367 -23.672 1 97.62 202 PHE B CA 1
ATOM 4628 C C . PHE B 1 202 ? 6.426 -7.93 -23.781 1 97.62 202 PHE B C 1
ATOM 4630 O O . PHE B 1 202 ? 6.473 -7.207 -22.781 1 97.62 202 PHE B O 1
ATOM 4637 N N . MET B 1 203 ? 6.645 -7.434 -24.938 1 94.69 203 MET B N 1
ATOM 4638 C CA . MET B 1 203 ? 7.449 -6.227 -25.141 1 94.69 203 MET B CA 1
ATOM 4639 C C . MET B 1 203 ? 6.562 -4.988 -25.188 1 94.69 203 MET B C 1
ATOM 4641 O O . MET B 1 203 ? 7.059 -3.863 -25.062 1 94.69 203 MET B O 1
ATOM 4645 N N . ARG B 1 204 ? 5.277 -5.156 -25.297 1 91.5 204 ARG B N 1
ATOM 4646 C CA . ARG B 1 204 ? 4.379 -4.012 -25.406 1 91.5 204 ARG B CA 1
ATOM 4647 C C . ARG B 1 204 ? 3.166 -4.176 -24.5 1 91.5 204 ARG B C 1
ATOM 4649 O O . ARG B 1 204 ? 2.029 -4.207 -24.969 1 91.5 204 ARG B O 1
ATOM 4656 N N . PRO B 1 205 ? 3.5 -4.113 -23.172 1 87.31 205 PRO B N 1
ATOM 4657 C CA . PRO B 1 205 ? 2.42 -4.469 -22.25 1 87.31 205 PRO B CA 1
ATOM 4658 C C . PRO B 1 205 ? 1.263 -3.475 -22.281 1 87.31 205 PRO B C 1
ATOM 4660 O O . PRO B 1 205 ? 0.122 -3.838 -21.984 1 87.31 205 PRO B O 1
ATOM 4663 N N . HIS B 1 206 ? 1.398 -2.26 -22.766 1 81.25 206 HIS B N 1
ATOM 4664 C CA . HIS B 1 206 ? 0.335 -1.268 -22.875 1 81.25 206 HIS B CA 1
ATOM 4665 C C . HIS B 1 206 ? -0.704 -1.682 -23.906 1 81.25 206 HIS B C 1
ATOM 4667 O O . HIS B 1 206 ? -1.849 -1.226 -23.859 1 81.25 206 HIS B O 1
ATOM 4673 N N . ASP B 1 207 ? -0.343 -2.564 -24.766 1 86.94 207 ASP B N 1
ATOM 4674 C CA . ASP B 1 207 ? -1.207 -3.025 -25.859 1 86.94 207 ASP B CA 1
ATOM 4675 C C . ASP B 1 207 ? -2.289 -3.967 -25.328 1 86.94 207 ASP B C 1
ATOM 4677 O O . ASP B 1 207 ? -3.281 -4.223 -26.016 1 86.94 207 ASP B O 1
ATOM 4681 N N . ILE B 1 208 ? -2.102 -4.434 -24.109 1 89.31 208 ILE B N 1
ATOM 4682 C CA . ILE B 1 208 ? -3.027 -5.414 -23.562 1 89.31 208 ILE B CA 1
ATOM 4683 C C . ILE B 1 208 ? -4.434 -4.816 -23.5 1 89.31 208 ILE B C 1
ATOM 4685 O O . ILE B 1 208 ? -5.398 -5.449 -23.938 1 89.31 208 ILE B O 1
ATOM 4689 N N . TYR B 1 209 ? -4.523 -3.594 -23.062 1 86.38 209 TYR B N 1
ATOM 4690 C CA . TYR B 1 209 ? -5.824 -2.953 -22.891 1 86.38 209 TYR B CA 1
ATOM 4691 C C . TYR B 1 209 ? -6.285 -2.314 -24.188 1 86.38 209 TYR B C 1
ATOM 4693 O O . TYR B 1 209 ? -7.469 -2.365 -24.531 1 86.38 209 TYR B O 1
ATOM 4701 N N . THR B 1 210 ? -5.301 -1.814 -24.938 1 87.94 210 THR B N 1
ATOM 4702 C CA . THR B 1 210 ? -5.621 -1.094 -26.156 1 87.94 210 THR B CA 1
ATOM 4703 C C . THR B 1 210 ? -6.219 -2.037 -27.203 1 87.94 210 THR B C 1
ATOM 4705 O O . THR B 1 210 ? -7.184 -1.686 -27.875 1 87.94 210 THR B O 1
ATOM 4708 N N . TYR B 1 211 ? -5.746 -3.285 -27.281 1 89.94 211 TYR B N 1
ATOM 4709 C CA . TYR B 1 211 ? -6.152 -4.18 -28.359 1 89.94 211 TYR B CA 1
ATOM 4710 C C . TYR B 1 211 ? -6.926 -5.375 -27.812 1 89.94 211 TYR B C 1
ATOM 4712 O O . TYR B 1 211 ? -7.184 -6.34 -28.531 1 89.94 211 TYR B O 1
ATOM 4720 N N . ASN B 1 212 ? -7.219 -5.34 -26.531 1 91.38 212 ASN B N 1
ATOM 4721 C CA . ASN B 1 212 ? -7.926 -6.461 -25.922 1 91.38 212 ASN B CA 1
ATOM 4722 C C . ASN B 1 212 ? -7.305 -7.797 -26.328 1 91.38 212 ASN B C 1
ATOM 4724 O O . ASN B 1 212 ? -7.996 -8.688 -26.828 1 91.38 212 ASN B O 1
ATOM 4728 N N . LEU B 1 213 ? -6.094 -7.965 -26.031 1 94.62 213 LEU B N 1
ATOM 4729 C CA . LEU B 1 213 ? -5.336 -9.133 -26.469 1 94.62 213 LEU B CA 1
ATOM 4730 C C . LEU B 1 213 ? -5.879 -10.406 -25.812 1 94.62 213 LEU B C 1
ATOM 4732 O O . LEU B 1 213 ? -6.145 -10.43 -24.609 1 94.62 213 LEU B O 1
ATOM 4736 N N . ARG B 1 214 ? -6.012 -11.406 -26.703 1 96.06 214 ARG B N 1
ATOM 4737 C CA . ARG B 1 214 ? -6.441 -12.727 -26.25 1 96.06 214 ARG B CA 1
ATOM 4738 C C . ARG B 1 214 ? -5.25 -13.562 -25.797 1 96.06 214 ARG B C 1
ATOM 4740 O O . ARG B 1 214 ? -4.113 -13.297 -26.188 1 96.06 214 ARG B O 1
ATOM 4747 N N . ILE B 1 215 ? -5.52 -14.594 -24.984 1 97.12 215 ILE B N 1
ATOM 4748 C CA . ILE B 1 215 ? -4.473 -15.453 -24.453 1 97.12 215 ILE B CA 1
ATOM 4749 C C . ILE B 1 215 ? -3.674 -16.062 -25.609 1 97.12 215 ILE B C 1
ATOM 4751 O O . ILE B 1 215 ? -2.441 -16.125 -25.562 1 97.12 215 ILE B O 1
ATOM 4755 N N . LYS B 1 216 ? -4.273 -16.5 -26.625 1 97.25 216 LYS B N 1
ATOM 4756 C CA . LYS B 1 216 ? -3.607 -17.156 -27.75 1 97.25 216 LYS B CA 1
ATOM 4757 C C . LYS B 1 216 ? -2.699 -16.203 -28.5 1 97.25 216 LYS B C 1
ATOM 4759 O O . LYS B 1 216 ? -1.792 -16.625 -29.219 1 97.25 216 LYS B O 1
ATOM 4764 N N . ASP B 1 217 ? -3.018 -14.867 -28.438 1 96.75 217 ASP B N 1
ATOM 4765 C CA . ASP B 1 217 ? -2.146 -13.875 -29.062 1 96.75 217 ASP B CA 1
ATOM 4766 C C . ASP B 1 217 ? -0.742 -13.922 -28.469 1 96.75 217 ASP B C 1
A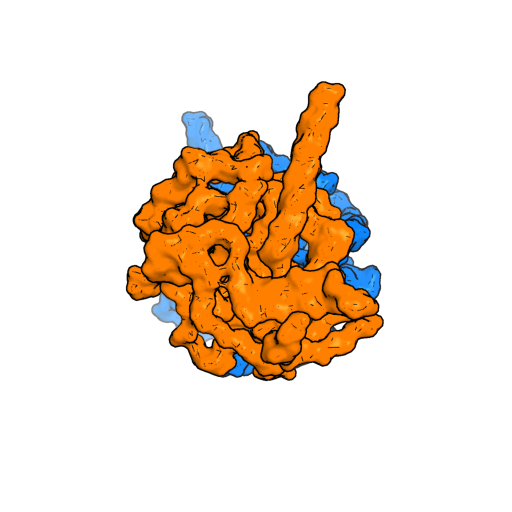TOM 4768 O O . ASP B 1 217 ? 0.248 -13.75 -29.188 1 96.75 217 ASP B O 1
ATOM 4772 N N . PHE B 1 218 ? -0.646 -14.211 -27.219 1 97.38 218 PHE B N 1
ATOM 4773 C CA . PHE B 1 218 ? 0.644 -14.305 -26.547 1 97.38 218 PHE B CA 1
ATOM 4774 C C . PHE B 1 218 ? 1.377 -15.578 -26.969 1 97.38 218 PHE B C 1
ATOM 4776 O O . PHE B 1 218 ? 2.6 -15.57 -27.125 1 97.38 218 PHE B O 1
ATOM 4783 N N . TRP B 1 219 ? 0.568 -16.641 -27.172 1 96.75 219 TRP B N 1
ATOM 4784 C CA . TRP B 1 219 ? 1.148 -17.922 -27.594 1 96.75 219 TRP B CA 1
ATOM 4785 C C . TRP B 1 219 ? 1.801 -17.781 -28.969 1 96.75 219 TRP B C 1
ATOM 4787 O O . TRP B 1 219 ? 2.908 -18.281 -29.188 1 96.75 219 TRP B O 1
ATOM 4797 N N . SER B 1 220 ? 1.146 -17.062 -29.797 1 96.06 220 SER B N 1
ATOM 4798 C CA . SER B 1 220 ? 1.532 -17 -31.203 1 96.06 220 SER B CA 1
ATOM 4799 C C . SER B 1 220 ? 2.883 -16.328 -31.375 1 96.06 220 SER B C 1
ATOM 4801 O O . SER B 1 220 ? 3.654 -16.672 -32.281 1 96.06 220 SER B O 1
ATOM 4803 N N . ILE B 1 221 ? 3.145 -15.422 -30.484 1 95.75 221 ILE B N 1
ATOM 4804 C CA . ILE B 1 221 ? 4.398 -14.695 -30.656 1 95.75 221 ILE B CA 1
ATOM 4805 C C . ILE B 1 221 ? 5.402 -15.156 -29.594 1 95.75 221 ILE B C 1
ATOM 4807 O O . ILE B 1 221 ? 6.512 -14.625 -29.516 1 95.75 221 ILE B O 1
ATOM 4811 N N . ASN B 1 222 ? 5.027 -16.062 -28.734 1 97.19 222 ASN B N 1
ATOM 4812 C CA . ASN B 1 222 ? 5.828 -16.656 -27.672 1 97.19 222 ASN B CA 1
ATOM 4813 C C . ASN B 1 222 ? 6.332 -15.586 -26.688 1 97.19 222 ASN B C 1
ATOM 4815 O O . ASN B 1 222 ? 7.48 -15.633 -26.25 1 97.19 222 ASN B O 1
ATOM 4819 N N . GLN B 1 223 ? 5.617 -14.562 -26.453 1 97.69 223 GLN B N 1
ATOM 4820 C CA . GLN B 1 223 ? 5.82 -13.555 -25.406 1 97.69 223 GLN B CA 1
ATOM 4821 C C . GLN B 1 223 ? 4.758 -13.672 -24.312 1 97.69 223 GLN B C 1
ATOM 4823 O O . GLN B 1 223 ? 3.723 -13.008 -24.375 1 97.69 223 GLN B O 1
ATOM 4828 N N . ARG B 1 224 ? 5.105 -14.469 -23.391 1 98.19 224 ARG B N 1
ATOM 4829 C CA . ARG B 1 224 ? 4.094 -15.008 -22.484 1 98.19 224 ARG B CA 1
ATOM 4830 C C . ARG B 1 224 ? 4.383 -14.609 -21.047 1 98.19 224 ARG B C 1
ATOM 4832 O O . ARG B 1 224 ? 3.795 -15.164 -20.109 1 98.19 224 ARG B O 1
ATOM 4839 N N . VAL B 1 225 ? 5.328 -13.719 -20.828 1 98.62 225 VAL B N 1
ATOM 4840 C CA . VAL B 1 225 ? 5.617 -13.195 -19.5 1 98.62 225 VAL B CA 1
ATOM 4841 C C . VAL B 1 225 ? 5.312 -11.703 -19.453 1 98.62 225 VAL B C 1
ATOM 4843 O O . VAL B 1 225 ? 5.867 -10.922 -20.234 1 98.62 225 VAL B O 1
ATOM 4846 N N . ILE B 1 226 ? 4.422 -11.367 -18.641 1 97.81 226 ILE B N 1
ATOM 4847 C CA . ILE B 1 226 ? 4.105 -9.961 -18.391 1 97.81 226 ILE B CA 1
ATOM 4848 C C . ILE B 1 226 ? 4.797 -9.492 -17.125 1 97.81 226 ILE B C 1
ATOM 4850 O O . ILE B 1 226 ? 4.672 -10.125 -16.062 1 97.81 226 ILE B O 1
ATOM 4854 N N . ILE B 1 227 ? 5.508 -8.43 -17.203 1 98.25 227 ILE B N 1
ATOM 4855 C CA . ILE B 1 227 ? 6.242 -7.91 -16.062 1 98.25 227 ILE B CA 1
ATOM 4856 C C . ILE B 1 227 ? 5.645 -6.574 -15.625 1 98.25 227 ILE B C 1
ATOM 4858 O O . ILE B 1 227 ? 5.824 -5.559 -16.297 1 98.25 227 ILE B O 1
ATOM 4862 N N . ASN B 1 228 ? 4.977 -6.598 -14.531 1 96.94 228 ASN B N 1
ATOM 4863 C CA . ASN B 1 228 ? 4.582 -5.367 -13.844 1 96.94 228 ASN B CA 1
ATOM 4864 C C . ASN B 1 228 ? 5.676 -4.879 -12.898 1 96.94 228 ASN B C 1
ATOM 4866 O O . ASN B 1 228 ? 6.273 -5.672 -12.172 1 96.94 228 ASN B O 1
ATOM 4870 N N . TYR B 1 229 ? 5.961 -3.604 -12.945 1 95.81 229 TYR B N 1
ATOM 4871 C CA . TYR B 1 229 ? 7.105 -3.01 -12.266 1 95.81 229 TYR B CA 1
ATOM 4872 C C . TYR B 1 229 ? 6.703 -1.733 -11.539 1 95.81 229 TYR B C 1
ATOM 4874 O O . TYR B 1 229 ? 6.598 -0.668 -12.148 1 95.81 229 TYR B O 1
ATOM 4882 N N . ASN B 1 230 ? 6.594 -1.82 -10.227 1 90.81 230 ASN B N 1
ATOM 4883 C CA . ASN B 1 230 ? 6.02 -0.734 -9.438 1 90.81 230 ASN B CA 1
ATOM 4884 C C . ASN B 1 230 ? 7.062 0.33 -9.109 1 90.81 230 ASN B C 1
ATOM 4886 O O . ASN B 1 230 ? 7.266 0.663 -7.941 1 90.81 230 ASN B O 1
ATOM 4890 N N . ASP B 1 231 ? 7.746 0.798 -10.031 1 87.06 231 ASP B N 1
ATOM 4891 C CA . ASP B 1 231 ? 8.594 1.986 -10.047 1 87.06 231 ASP B CA 1
ATOM 4892 C C . ASP B 1 231 ? 8.281 2.863 -11.258 1 87.06 231 ASP B C 1
ATOM 4894 O O . ASP B 1 231 ? 8.609 2.506 -12.391 1 87.06 231 ASP B O 1
ATOM 4898 N N . ARG B 1 232 ? 7.691 3.945 -11.016 1 79.62 232 ARG B N 1
ATOM 4899 C CA . ARG B 1 232 ? 7.125 4.777 -12.07 1 79.62 232 ARG B CA 1
ATOM 4900 C C . ARG B 1 232 ? 8.203 5.242 -13.047 1 79.62 232 ARG B C 1
ATOM 4902 O O . ARG B 1 232 ? 7.961 5.355 -14.25 1 79.62 232 ARG B O 1
ATOM 4909 N N . MET B 1 233 ? 9.367 5.566 -12.516 1 83 233 MET B N 1
ATOM 4910 C CA . MET B 1 233 ? 10.445 6.027 -13.383 1 83 233 MET B CA 1
ATOM 4911 C C . MET B 1 233 ? 10.891 4.918 -14.336 1 83 233 MET B C 1
ATOM 4913 O O . MET B 1 233 ? 11.055 5.148 -15.531 1 83 233 MET B O 1
ATOM 4917 N N . GLN B 1 234 ? 11.008 3.76 -13.805 1 90.25 234 GLN B N 1
ATOM 4918 C CA . GLN B 1 234 ? 11.461 2.631 -14.609 1 90.25 234 GLN B CA 1
ATOM 4919 C C . GLN B 1 234 ? 10.406 2.217 -15.625 1 90.25 234 GLN B C 1
ATOM 4921 O O . GLN B 1 234 ? 10.719 1.981 -16.797 1 90.25 234 GLN B O 1
ATOM 4926 N N . SER B 1 235 ? 9.156 2.115 -15.219 1 89.81 235 SER B N 1
ATOM 4927 C CA . SER B 1 235 ? 8.102 1.656 -16.109 1 89.81 235 SER B CA 1
ATOM 4928 C C . SER B 1 235 ? 7.828 2.674 -17.219 1 89.81 235 SER B C 1
ATOM 4930 O O . SER B 1 235 ? 7.328 2.318 -18.281 1 89.81 235 SER B O 1
ATOM 4932 N N . ALA B 1 236 ? 8.125 3.918 -16.984 1 84.38 236 ALA B N 1
ATOM 4933 C CA . ALA B 1 236 ? 7.969 4.949 -18 1 84.38 236 ALA B CA 1
ATOM 4934 C C . ALA B 1 236 ? 9.102 4.895 -19.016 1 84.38 236 ALA B C 1
ATOM 4936 O O . ALA B 1 236 ? 8.906 5.211 -20.188 1 84.38 236 ALA B O 1
ATOM 4937 N N . ARG B 1 237 ? 10.25 4.488 -18.656 1 89.31 237 ARG B N 1
ATOM 4938 C CA . ARG B 1 237 ? 11.445 4.574 -19.484 1 89.31 237 ARG B CA 1
ATOM 4939 C C . ARG B 1 237 ? 11.68 3.271 -20.25 1 89.31 237 ARG B C 1
ATOM 4941 O O . ARG B 1 237 ? 12.211 3.283 -21.359 1 89.31 237 ARG B O 1
ATOM 4948 N N . VAL B 1 238 ? 11.344 2.17 -19.609 1 94.81 238 VAL B N 1
ATOM 4949 C CA . VAL B 1 238 ? 11.617 0.856 -20.172 1 94.81 238 VAL B CA 1
ATOM 4950 C C . VAL B 1 238 ? 10.344 0.29 -20.812 1 94.81 238 VAL B C 1
ATOM 4952 O O . VAL B 1 238 ? 9.391 -0.035 -20.094 1 94.81 238 VAL B O 1
ATOM 4955 N N . PRO B 1 239 ? 10.273 0.068 -22.047 1 93.38 239 PRO B N 1
ATOM 4956 C CA . PRO B 1 239 ? 9.031 -0.211 -22.766 1 93.38 239 PRO B CA 1
ATOM 4957 C C . PRO B 1 239 ? 8.398 -1.544 -22.359 1 93.38 239 PRO B C 1
ATOM 4959 O O . PRO B 1 239 ? 7.176 -1.692 -22.406 1 93.38 239 PRO B O 1
ATOM 4962 N N . TRP B 1 240 ? 9.211 -2.531 -22.016 1 96.88 240 TRP B N 1
ATOM 4963 C CA . TRP B 1 240 ? 8.656 -3.852 -21.75 1 96.88 240 TRP B CA 1
ATOM 4964 C C . TRP B 1 240 ? 8.242 -3.988 -20.297 1 96.88 240 TRP B C 1
ATOM 4966 O O . TRP B 1 240 ? 7.742 -5.039 -19.875 1 96.88 240 TRP B O 1
ATOM 4976 N N . LEU B 1 241 ? 8.445 -2.975 -19.484 1 96.44 241 LEU B N 1
ATOM 4977 C CA . LEU B 1 241 ? 7.922 -2.92 -18.125 1 96.44 241 LEU B CA 1
ATOM 4978 C C . LEU B 1 241 ? 6.539 -2.281 -18.109 1 96.44 241 LEU B C 1
ATOM 4980 O O . LEU B 1 241 ? 6.312 -1.25 -18.734 1 96.44 241 LEU B O 1
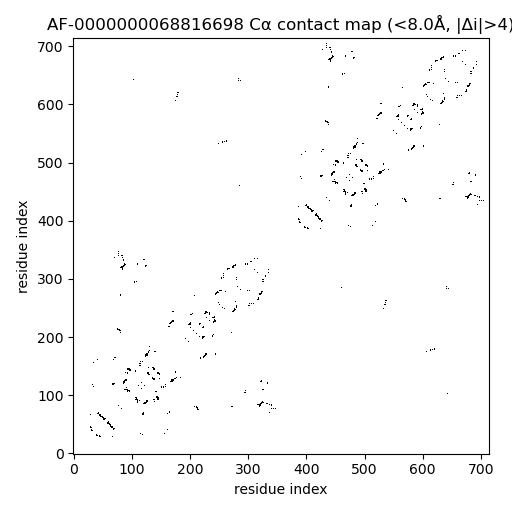ATOM 4984 N N . TRP B 1 242 ? 5.688 -3.006 -17.422 1 93.31 242 TRP B N 1
ATOM 4985 C CA . TRP B 1 242 ? 4.348 -2.473 -17.203 1 93.31 242 TRP B CA 1
ATOM 4986 C C . TRP B 1 242 ? 4.254 -1.797 -15.836 1 93.31 242 TRP B C 1
ATOM 4988 O O . TRP B 1 242 ? 4.984 -2.152 -14.906 1 93.31 242 TRP B O 1
ATOM 4998 N N . GLU B 1 243 ? 3.377 -0.805 -15.742 1 87.94 243 GLU B N 1
ATOM 4999 C CA . GLU B 1 243 ? 3.174 -0.134 -14.469 1 87.94 243 GLU B CA 1
ATOM 5000 C C . GLU B 1 243 ? 2.711 -1.117 -13.391 1 87.94 243 GLU B C 1
ATOM 5002 O O . GLU B 1 243 ? 2.174 -2.18 -13.711 1 87.94 243 GLU B O 1
ATOM 5007 N N . GLY B 1 244 ? 2.992 -0.751 -12.219 1 89.31 244 GLY B N 1
ATOM 5008 C CA . GLY B 1 244 ? 2.521 -1.584 -11.125 1 89.31 244 GLY B CA 1
ATOM 5009 C C . GLY B 1 244 ? 1.023 -1.823 -11.156 1 89.31 244 GLY B C 1
ATOM 5010 O O . GLY B 1 244 ? 0.256 -0.935 -11.531 1 89.31 244 GLY B O 1
ATOM 5011 N N . LEU B 1 245 ? 0.55 -2.924 -10.727 1 90.69 245 LEU B N 1
ATOM 5012 C CA . LEU B 1 245 ? -0.866 -3.273 -10.727 1 90.69 245 LEU B CA 1
ATOM 5013 C C . LEU B 1 245 ? -1.583 -2.645 -9.531 1 90.69 245 LEU B C 1
ATOM 5015 O O . LEU B 1 245 ? -1.023 -2.566 -8.438 1 90.69 245 LEU B O 1
ATOM 5019 N N . ARG B 1 246 ? -2.756 -2.236 -9.836 1 84.25 246 ARG B N 1
ATOM 5020 C CA . ARG B 1 246 ? -3.604 -1.797 -8.734 1 84.25 246 ARG B CA 1
ATOM 5021 C C . ARG B 1 246 ? -3.98 -2.967 -7.828 1 84.25 246 ARG B C 1
ATOM 5023 O O . ARG B 1 246 ? -4.242 -4.07 -8.312 1 84.25 246 ARG B O 1
ATOM 5030 N N . ARG B 1 247 ? -4.016 -2.695 -6.539 1 89.12 247 ARG B N 1
ATOM 5031 C CA . ARG B 1 247 ? -4.297 -3.746 -5.566 1 89.12 247 ARG B CA 1
ATOM 5032 C C . ARG B 1 247 ? -5.5 -3.385 -4.699 1 89.12 247 ARG B C 1
ATOM 5034 O O . ARG B 1 247 ? -5.637 -2.24 -4.266 1 89.12 247 ARG B O 1
ATOM 5041 N N . ASP B 1 248 ? -6.348 -4.309 -4.594 1 88.5 248 ASP B N 1
ATOM 5042 C CA . ASP B 1 248 ? -7.402 -4.254 -3.586 1 88.5 248 ASP B CA 1
ATOM 5043 C C . ASP B 1 248 ? -6.98 -4.98 -2.311 1 88.5 248 ASP B C 1
ATOM 5045 O O . ASP B 1 248 ? -7.246 -6.176 -2.154 1 88.5 248 ASP B O 1
ATOM 5049 N N . TRP B 1 249 ? -6.262 -4.246 -1.485 1 86.81 249 TRP B N 1
ATOM 5050 C CA . TRP B 1 249 ? -5.77 -4.738 -0.204 1 86.81 249 TRP B CA 1
ATOM 5051 C C . TRP B 1 249 ? -6.555 -4.129 0.953 1 86.81 249 TRP B C 1
ATOM 5053 O O . TRP B 1 249 ? -6.523 -2.912 1.157 1 86.81 249 TRP B O 1
ATOM 5063 N N . GLY B 1 250 ? -7.121 -4.945 1.747 1 83.06 250 GLY B N 1
ATOM 5064 C CA . GLY B 1 250 ? -7.977 -4.457 2.816 1 83.06 250 GLY B CA 1
ATOM 5065 C C . GLY B 1 250 ? -7.23 -4.211 4.113 1 83.06 250 GLY B C 1
ATOM 5066 O O . GLY B 1 250 ? -7.723 -3.5 4.992 1 83.06 250 GLY B O 1
ATOM 5067 N N . ASN B 1 251 ? -5.996 -4.812 4.238 1 83.25 251 ASN B N 1
ATOM 5068 C CA . ASN B 1 251 ? -5.25 -4.734 5.488 1 83.25 251 ASN B CA 1
ATOM 5069 C C . ASN B 1 251 ? -6.105 -5.145 6.684 1 83.25 251 ASN B C 1
ATOM 5071 O O . ASN B 1 251 ? -6.219 -4.398 7.656 1 83.25 251 ASN B O 1
ATOM 5075 N N . ILE B 1 252 ? -6.668 -6.285 6.562 1 86.62 252 ILE B N 1
ATOM 5076 C CA . ILE B 1 252 ? -7.688 -6.75 7.5 1 86.62 252 ILE B CA 1
ATOM 5077 C C . ILE B 1 252 ? -7.125 -7.887 8.352 1 86.62 252 ILE B C 1
ATOM 5079 O O . ILE B 1 252 ? -6.383 -8.734 7.855 1 86.62 252 ILE B O 1
ATOM 5083 N N . GLN B 1 253 ? -7.535 -7.98 9.609 1 84.81 253 GLN B N 1
ATOM 5084 C CA . GLN B 1 253 ? -7.016 -8.984 10.531 1 84.81 253 GLN B CA 1
ATOM 5085 C C . GLN B 1 253 ? -8.055 -10.07 10.805 1 84.81 253 GLN B C 1
ATOM 5087 O O . GLN B 1 253 ? -7.711 -11.18 11.211 1 84.81 253 GLN B O 1
ATOM 5092 N N . ASP B 1 254 ? -9.281 -9.805 10.586 1 87.75 254 ASP B N 1
ATOM 5093 C CA . ASP B 1 254 ? -10.359 -10.719 10.93 1 87.75 254 ASP B CA 1
ATOM 5094 C C . ASP B 1 254 ? -10.883 -11.438 9.688 1 87.75 254 ASP B C 1
ATOM 5096 O O . ASP B 1 254 ? -11.234 -10.805 8.688 1 87.75 254 ASP B O 1
ATOM 5100 N N . PRO B 1 255 ? -11.016 -12.766 9.75 1 90.88 255 PRO B N 1
ATOM 5101 C CA . PRO B 1 255 ? -11.43 -13.531 8.578 1 90.88 255 PRO B CA 1
ATOM 5102 C C . PRO B 1 255 ? -12.805 -13.125 8.062 1 90.88 255 PRO B C 1
ATOM 5104 O O . PRO B 1 255 ? -13 -13 6.848 1 90.88 255 PRO B O 1
ATOM 5107 N N . LYS B 1 256 ? -13.75 -12.938 8.953 1 89.5 256 LYS B N 1
ATOM 5108 C CA . LYS B 1 256 ? -15.102 -12.594 8.516 1 89.5 256 LYS B CA 1
ATOM 5109 C C . LYS B 1 256 ? -15.117 -11.234 7.82 1 89.5 256 LYS B C 1
ATOM 5111 O O . LYS B 1 256 ? -15.836 -11.039 6.84 1 89.5 256 LYS B O 1
ATOM 5116 N N . GLU B 1 257 ? -14.336 -10.312 8.391 1 88.88 257 GLU B N 1
ATOM 5117 C CA . GLU B 1 257 ? -14.242 -8.992 7.777 1 88.88 257 GLU B CA 1
ATOM 5118 C C . GLU B 1 257 ? -13.586 -9.062 6.402 1 88.88 257 GLU B C 1
ATOM 5120 O O . GLU B 1 257 ? -13.977 -8.344 5.48 1 88.88 257 GLU B O 1
ATOM 5125 N N . LEU B 1 258 ? -12.562 -9.852 6.285 1 92.62 258 LEU B N 1
ATOM 5126 C CA . LEU B 1 258 ? -11.914 -10.031 4.992 1 92.62 258 LEU B CA 1
ATOM 5127 C C . LEU B 1 258 ? -12.883 -10.602 3.967 1 92.62 258 LEU B C 1
ATOM 5129 O O . LEU B 1 258 ? -12.914 -10.148 2.818 1 92.62 258 LEU B O 1
ATOM 5133 N N . LEU B 1 259 ? -13.672 -11.586 4.348 1 93.25 259 LEU B N 1
ATOM 5134 C CA . LEU B 1 259 ? -14.641 -12.18 3.432 1 93.25 259 LEU B CA 1
ATOM 5135 C C . LEU B 1 259 ? -15.68 -11.156 2.994 1 93.25 259 LEU B C 1
ATOM 5137 O O . LEU B 1 259 ? -16.078 -11.133 1.829 1 93.25 259 LEU B O 1
ATOM 5141 N N . SER B 1 260 ? -16.078 -10.281 3.963 1 90.44 260 SER B N 1
ATOM 5142 C CA . SER B 1 260 ? -17 -9.211 3.615 1 90.44 260 SER B CA 1
ATOM 5143 C C . SER B 1 260 ? -16.375 -8.242 2.611 1 90.44 260 SER B C 1
ATOM 5145 O O . SER B 1 260 ? -17.047 -7.762 1.702 1 90.44 260 SER B O 1
ATOM 5147 N N . TYR B 1 261 ? -15.188 -7.988 2.809 1 89.69 261 TYR B N 1
ATOM 5148 C CA . TYR B 1 261 ? -14.453 -7.129 1.887 1 89.69 261 TYR B CA 1
ATOM 5149 C C . TYR B 1 261 ? -14.391 -7.75 0.497 1 89.69 261 TYR B C 1
ATOM 5151 O O . TYR B 1 261 ? -14.625 -7.07 -0.505 1 89.69 261 TYR B O 1
ATOM 5159 N N . ILE B 1 262 ? -14.109 -8.992 0.406 1 93.75 262 ILE B N 1
ATOM 5160 C CA . ILE B 1 262 ? -14.016 -9.711 -0.861 1 93.75 262 ILE B CA 1
ATOM 5161 C C . ILE B 1 262 ? -15.375 -9.711 -1.558 1 93.75 262 ILE B C 1
ATOM 5163 O O . ILE B 1 262 ? -15.453 -9.523 -2.773 1 93.75 262 ILE B O 1
ATOM 5167 N N . LYS B 1 263 ? -16.438 -9.883 -0.793 1 91.19 263 LYS B N 1
ATOM 5168 C CA . LYS B 1 263 ? -17.781 -9.805 -1.346 1 91.19 263 LYS B CA 1
ATOM 5169 C C . LYS B 1 263 ? -18.031 -8.438 -1.979 1 91.19 263 LYS B C 1
ATOM 5171 O O . LYS B 1 263 ? -18.609 -8.352 -3.064 1 91.19 263 LYS B O 1
ATOM 5176 N N . TYR B 1 264 ? -17.578 -7.469 -1.288 1 85.44 264 TYR B N 1
ATOM 5177 C CA . TYR B 1 264 ? -17.75 -6.105 -1.779 1 85.44 264 TYR B CA 1
ATOM 5178 C C . TYR B 1 264 ? -16.969 -5.895 -3.076 1 85.44 264 TYR B C 1
ATOM 5180 O O . TYR B 1 264 ? -17.531 -5.395 -4.059 1 85.44 264 TYR B O 1
ATOM 5188 N N . ILE B 1 265 ? -15.727 -6.254 -3.098 1 88.06 265 ILE B N 1
ATOM 5189 C CA . ILE B 1 265 ? -14.875 -6.062 -4.266 1 88.06 265 ILE B CA 1
ATOM 5190 C C . ILE B 1 265 ? -15.445 -6.836 -5.453 1 88.06 265 ILE B C 1
ATOM 5192 O O . ILE B 1 265 ? -15.438 -6.344 -6.582 1 88.06 265 ILE B O 1
ATOM 5196 N N . SER B 1 266 ? -15.93 -8.008 -5.219 1 90.62 266 SER B N 1
ATOM 5197 C CA . SER B 1 266 ? -16.422 -8.875 -6.289 1 90.62 266 SER B CA 1
ATOM 5198 C C . SER B 1 266 ? -17.781 -8.391 -6.805 1 90.62 266 SER B C 1
ATOM 5200 O O . SER B 1 266 ? -18.266 -8.883 -7.824 1 90.62 266 SER B O 1
ATOM 5202 N N . SER B 1 267 ? -18.344 -7.465 -6.133 1 85.94 267 SER B N 1
ATOM 5203 C CA . SER B 1 267 ? -19.641 -6.934 -6.574 1 85.94 267 SER B CA 1
ATOM 5204 C C . SER B 1 267 ? -19.453 -5.707 -7.461 1 85.94 267 SER B C 1
ATOM 5206 O O . SER B 1 267 ? -20.391 -5.258 -8.109 1 85.94 267 SER B O 1
ATOM 5208 N N . ARG B 1 268 ? -18.25 -5.227 -7.516 1 78.69 268 ARG B N 1
ATOM 5209 C CA . ARG B 1 268 ? -17.969 -4.039 -8.312 1 78.69 268 ARG B CA 1
ATOM 5210 C C . ARG B 1 268 ? -18.016 -4.355 -9.805 1 78.69 268 ARG B C 1
ATOM 5212 O O . ARG B 1 268 ? -17.75 -5.484 -10.219 1 78.69 268 ARG B O 1
ATOM 5219 N N . GLN B 1 269 ? -18.375 -3.295 -10.461 1 75.44 269 GLN B N 1
ATOM 5220 C CA . GLN B 1 269 ? -18.375 -3.457 -11.914 1 75.44 269 GLN B CA 1
ATOM 5221 C C . GLN B 1 269 ? -16.953 -3.547 -12.453 1 75.44 269 GLN B C 1
ATOM 5223 O O . GLN B 1 269 ? -16.062 -2.818 -12.008 1 75.44 269 GLN B O 1
ATOM 5228 N N . ALA B 1 270 ? -16.812 -4.488 -13.383 1 74.56 270 ALA B N 1
ATOM 5229 C CA . ALA B 1 270 ? -15.5 -4.664 -14.008 1 74.56 270 ALA B CA 1
ATOM 5230 C C . ALA B 1 270 ? -15.125 -3.443 -14.844 1 74.56 270 ALA B C 1
ATOM 5232 O O . ALA B 1 270 ? -15.977 -2.873 -15.531 1 74.56 270 ALA B O 1
ATOM 5233 N N . ASP B 1 271 ? -13.922 -2.891 -14.773 1 75.62 271 ASP B N 1
ATOM 5234 C CA . ASP B 1 271 ? -13.461 -1.754 -15.562 1 75.62 271 ASP B CA 1
ATOM 5235 C C . ASP B 1 271 ? -12.523 -2.205 -16.672 1 75.62 271 ASP B C 1
ATOM 5237 O O . ASP B 1 271 ? -11.922 -1.375 -17.359 1 75.62 271 ASP B O 1
ATOM 5241 N N . GLY B 1 272 ? -12.367 -3.537 -16.844 1 79.5 272 GLY B N 1
ATOM 5242 C CA . GLY B 1 272 ? -11.555 -4.086 -17.922 1 79.5 272 GLY B CA 1
ATOM 5243 C C . GLY B 1 272 ? -10.07 -4.031 -17.625 1 79.5 272 GLY B C 1
ATOM 5244 O O . GLY B 1 272 ? -9.25 -4.238 -18.516 1 79.5 272 GLY B O 1
ATOM 5245 N N . LYS B 1 273 ? -9.719 -3.781 -16.453 1 86.75 273 LYS B N 1
ATOM 5246 C CA . LYS B 1 273 ? -8.305 -3.709 -16.062 1 86.75 273 LYS B CA 1
ATOM 5247 C C . LYS B 1 273 ? -7.945 -4.832 -15.094 1 86.75 273 LYS B C 1
ATOM 5249 O O . LYS B 1 273 ? -8.812 -5.375 -14.414 1 86.75 273 LYS B O 1
ATOM 5254 N N . ILE B 1 274 ? -6.719 -5.148 -15.141 1 91.19 274 ILE B N 1
ATOM 5255 C CA . ILE B 1 274 ? -6.227 -6.188 -14.242 1 91.19 274 ILE B CA 1
ATOM 5256 C C . ILE B 1 274 ? -5.945 -5.582 -12.867 1 91.19 274 ILE B C 1
ATOM 5258 O O . ILE B 1 274 ? -5.164 -4.637 -12.742 1 91.19 274 ILE B O 1
ATOM 5262 N N . HIS B 1 275 ? -6.668 -6.074 -11.906 1 91.31 275 HIS B N 1
ATOM 5263 C CA . HIS B 1 275 ? -6.445 -5.723 -10.508 1 91.31 275 HIS B CA 1
ATOM 5264 C C . HIS B 1 275 ? -6.145 -6.961 -9.672 1 91.31 275 HIS B C 1
ATOM 5266 O O . HIS B 1 275 ? -6.578 -8.062 -10.008 1 91.31 275 HIS B O 1
ATOM 5272 N N . VAL B 1 276 ? -5.402 -6.688 -8.656 1 96.19 276 VAL B N 1
ATOM 5273 C CA . VAL B 1 276 ? -5.066 -7.801 -7.777 1 96.19 276 VAL B CA 1
ATOM 5274 C C . VAL B 1 276 ? -5.875 -7.699 -6.484 1 96.19 276 VAL B C 1
ATOM 5276 O O . VAL B 1 276 ? -5.758 -6.723 -5.746 1 96.19 276 VAL B O 1
ATOM 5279 N N . LEU B 1 277 ? -6.699 -8.664 -6.25 1 96 277 LEU B N 1
ATOM 5280 C CA . LEU B 1 277 ? -7.34 -8.797 -4.945 1 96 277 LEU B CA 1
ATOM 5281 C C . LEU B 1 277 ? -6.438 -9.547 -3.971 1 96 277 LEU B C 1
ATOM 5283 O O . LEU B 1 277 ? -6.074 -10.695 -4.215 1 96 277 LEU B O 1
ATOM 5287 N N . CYS B 1 278 ? -6.051 -8.883 -2.938 1 95.69 278 CYS B N 1
ATOM 5288 C CA . CYS B 1 278 ? -5.25 -9.5 -1.883 1 95.69 278 CYS B CA 1
ATOM 5289 C C . CYS B 1 278 ? -6.137 -10.211 -0.87 1 95.69 278 CYS B C 1
ATOM 5291 O O . CYS B 1 278 ? -6.656 -9.586 0.054 1 95.69 278 CYS B O 1
ATOM 5293 N N . ALA B 1 279 ? -6.219 -11.508 -0.964 1 96.88 279 ALA B N 1
ATOM 5294 C CA . ALA B 1 279 ? -7.09 -12.297 -0.099 1 96.88 279 ALA B CA 1
ATOM 5295 C C . ALA B 1 279 ? -6.312 -12.883 1.079 1 96.88 279 ALA B C 1
ATOM 5297 O O . ALA B 1 279 ? -6.297 -14.094 1.281 1 96.88 279 ALA B O 1
ATOM 5298 N N . GLU B 1 280 ? -5.672 -12.031 1.839 1 95.19 280 GLU B N 1
ATOM 5299 C CA . GLU B 1 280 ? -4.855 -12.422 2.982 1 95.19 280 GLU B CA 1
ATOM 5300 C C . GLU B 1 280 ? -5.121 -11.531 4.188 1 95.19 280 GLU B C 1
ATOM 5302 O O . GLU B 1 280 ? -5.535 -10.375 4.031 1 95.19 280 GLU B O 1
ATOM 5307 N N . LEU B 1 281 ? -4.91 -12.109 5.344 1 92.56 281 LEU B N 1
ATOM 5308 C CA . LEU B 1 281 ? -5.008 -11.344 6.582 1 92.56 281 LEU B CA 1
ATOM 5309 C C . LEU B 1 281 ? -3.686 -10.656 6.898 1 92.56 281 LEU B C 1
ATOM 5311 O O . LEU B 1 281 ? -2.625 -11.094 6.449 1 92.56 281 LEU B O 1
ATOM 5315 N N . THR B 1 282 ? -3.816 -9.578 7.605 1 87.44 282 THR B N 1
ATOM 5316 C CA . THR B 1 282 ? -2.65 -8.828 8.062 1 87.44 282 THR B CA 1
ATOM 5317 C C . THR B 1 282 ? -2.52 -8.906 9.578 1 87.44 282 THR B C 1
ATOM 5319 O O . THR B 1 282 ? -3.447 -8.547 10.312 1 87.44 282 THR B O 1
ATOM 5322 N N . LEU B 1 283 ? -1.462 -9.375 10 1 85.94 283 LEU B N 1
ATOM 5323 C CA . LEU B 1 283 ? -1.204 -9.516 11.43 1 85.94 283 LEU B CA 1
ATOM 5324 C C . LEU B 1 283 ? -0.756 -8.188 12.031 1 85.94 283 LEU B C 1
ATOM 5326 O O . LEU B 1 283 ? 0.118 -7.512 11.477 1 85.94 283 LEU B O 1
ATOM 5330 N N . SER B 1 284 ? -1.356 -7.738 13.117 1 82.12 284 SER B N 1
ATOM 5331 C CA . SER B 1 284 ? -0.952 -6.512 13.797 1 82.12 284 SER B CA 1
ATOM 5332 C C . SER B 1 284 ? 0.025 -6.805 14.93 1 82.12 284 SER B C 1
ATOM 5334 O O . SER B 1 284 ? 0.058 -7.918 15.461 1 82.12 284 SER B O 1
ATOM 5336 N N . ILE B 1 285 ? 0.742 -5.871 15.281 1 81.12 285 ILE B N 1
ATOM 5337 C CA . ILE B 1 285 ? 1.717 -6.004 16.359 1 81.12 285 ILE B CA 1
ATOM 5338 C C . ILE B 1 285 ? 1 -6.32 17.672 1 81.12 285 ILE B C 1
ATOM 5340 O O . ILE B 1 285 ? 1.396 -7.238 18.391 1 81.12 285 ILE B O 1
ATOM 5344 N N . SER B 1 286 ? -0.062 -5.555 17.984 1 81.44 286 SER B N 1
ATOM 5345 C CA . SER B 1 286 ? -0.783 -5.762 19.234 1 81.44 286 SER B CA 1
ATOM 5346 C C . SER B 1 286 ? -1.341 -7.18 19.312 1 81.44 286 SER B C 1
ATOM 5348 O O . SER B 1 286 ? -1.278 -7.812 20.375 1 81.44 286 SER B O 1
ATOM 5350 N N . TYR B 1 287 ? -1.813 -7.688 18.203 1 82.62 287 TYR B N 1
ATOM 5351 C CA . TYR B 1 287 ? -2.355 -9.039 18.188 1 82.62 287 TYR B CA 1
ATOM 5352 C C . TYR B 1 287 ? -1.249 -10.078 18.359 1 82.62 287 TYR B C 1
ATOM 5354 O O . TYR B 1 287 ? -1.413 -11.055 19.078 1 82.62 287 TYR B O 1
ATOM 5362 N N . ALA B 1 288 ? -0.159 -9.844 17.656 1 83.19 288 ALA B N 1
ATOM 5363 C CA . ALA B 1 288 ? 0.96 -10.781 17.75 1 83.19 288 ALA B CA 1
ATOM 5364 C C . ALA B 1 288 ? 1.492 -10.859 19.172 1 83.19 288 ALA B C 1
ATOM 5366 O O . ALA B 1 288 ? 1.872 -11.938 19.641 1 83.19 288 ALA B O 1
ATOM 5367 N N . ILE B 1 289 ? 1.456 -9.742 19.828 1 81.88 289 ILE B N 1
ATOM 5368 C CA . ILE B 1 289 ? 1.97 -9.68 21.188 1 81.88 289 ILE B CA 1
ATOM 5369 C C . ILE B 1 289 ? 1.008 -10.391 22.141 1 81.88 289 ILE B C 1
ATOM 5371 O O . ILE B 1 289 ? 1.438 -11.102 23.047 1 81.88 289 ILE B O 1
ATOM 5375 N N . THR B 1 290 ? -0.257 -10.203 21.891 1 84.44 290 THR B N 1
ATOM 5376 C CA . THR B 1 290 ? -1.245 -10.742 22.812 1 84.44 290 THR B CA 1
ATOM 5377 C C . THR B 1 290 ? -1.554 -12.203 22.484 1 84.44 290 THR B C 1
ATOM 5379 O O . THR B 1 290 ? -2.129 -12.922 23.297 1 84.44 290 THR B O 1
ATOM 5382 N N . HIS B 1 291 ? -1.203 -12.625 21.266 1 85.19 291 HIS B N 1
ATOM 5383 C CA . HIS B 1 291 ? -1.392 -14 20.828 1 85.19 291 HIS B CA 1
ATOM 5384 C C . HIS B 1 291 ? -0.085 -14.602 20.328 1 85.19 291 HIS B C 1
ATOM 5386 O O . HIS B 1 291 ? 0.068 -14.844 19.125 1 85.19 291 HIS B O 1
ATOM 5392 N N . PRO B 1 292 ? 0.777 -14.969 21.172 1 79.81 292 PRO B N 1
ATOM 5393 C CA . PRO B 1 292 ? 2.139 -15.359 20.797 1 79.81 292 PRO B CA 1
ATOM 5394 C C . PRO B 1 292 ? 2.182 -16.656 19.984 1 79.81 292 PRO B C 1
ATOM 5396 O O . PRO B 1 292 ? 3.205 -16.969 19.375 1 79.81 292 PRO B O 1
ATOM 5399 N N . THR B 1 293 ? 1.096 -17.406 19.922 1 83.75 293 THR B N 1
ATOM 5400 C CA . THR B 1 293 ? 1.108 -18.672 19.188 1 83.75 293 THR B CA 1
ATOM 5401 C C . THR B 1 293 ? 0.52 -18.5 17.797 1 83.75 293 THR B C 1
ATOM 5403 O O . THR B 1 293 ? 0.427 -19.469 17.031 1 83.75 293 THR B O 1
ATOM 5406 N N . VAL B 1 294 ? 0.213 -17.297 17.547 1 85.5 294 VAL B N 1
ATOM 5407 C CA . VAL B 1 294 ? -0.401 -17.047 16.25 1 85.5 294 VAL B CA 1
ATOM 5408 C C . VAL B 1 294 ? 0.646 -17.188 15.148 1 85.5 294 VAL B C 1
ATOM 5410 O O . VAL B 1 294 ? 1.828 -16.922 15.367 1 85.5 294 VAL B O 1
ATOM 5413 N N . THR B 1 295 ? 0.265 -17.812 14.031 1 88.81 295 THR B N 1
ATOM 5414 C CA . THR B 1 295 ? 1.107 -17.906 12.844 1 88.81 295 THR B CA 1
ATOM 5415 C C . THR B 1 295 ? 0.354 -17.438 11.602 1 88.81 295 THR B C 1
ATOM 5417 O O . THR B 1 295 ? -0.878 -17.453 11.57 1 88.81 295 THR B O 1
ATOM 5420 N N . LEU B 1 296 ? 1.098 -17.016 10.656 1 91.06 296 LEU B N 1
ATOM 5421 C CA . LEU B 1 296 ? 0.465 -16.641 9.398 1 91.06 296 LEU B CA 1
ATOM 5422 C C . LEU B 1 296 ? -0.241 -17.844 8.773 1 91.06 296 LEU B C 1
ATOM 5424 O O . LEU B 1 296 ? -1.261 -17.688 8.094 1 91.06 296 LEU B O 1
ATOM 5428 N N . LYS B 1 297 ? 0.281 -19.016 9.008 1 92.56 297 LYS B N 1
ATOM 5429 C CA . LYS B 1 297 ? -0.363 -20.219 8.5 1 92.56 297 LYS B CA 1
ATOM 5430 C C . LYS B 1 297 ? -1.756 -20.406 9.094 1 92.56 297 LYS B C 1
ATOM 5432 O O . LYS B 1 297 ? -2.711 -20.703 8.383 1 92.56 297 LYS B O 1
ATOM 5437 N N . LYS B 1 298 ? -1.853 -20.188 10.391 1 91.75 298 LYS B N 1
ATOM 5438 C CA . LYS B 1 298 ? -3.156 -20.281 11.039 1 91.75 298 LYS B CA 1
ATOM 5439 C C . LYS B 1 298 ? -4.117 -19.219 10.5 1 91.75 298 LYS B C 1
ATOM 5441 O O . LYS B 1 298 ? -5.305 -19.5 10.312 1 91.75 298 LYS B O 1
ATOM 5446 N N . PHE B 1 299 ? -3.578 -18.031 10.297 1 92.88 299 PHE B N 1
ATOM 5447 C CA . PHE B 1 299 ? -4.367 -16.969 9.688 1 92.88 299 PHE B CA 1
ATOM 5448 C C . PHE B 1 299 ? -4.871 -17.391 8.312 1 92.88 299 PHE B C 1
ATOM 5450 O O . PHE B 1 299 ? -6.066 -17.281 8.023 1 92.88 299 PHE B O 1
ATOM 5457 N N . ALA B 1 300 ? -3.988 -17.922 7.5 1 95.06 300 ALA B N 1
ATOM 5458 C CA . ALA B 1 300 ? -4.348 -18.344 6.148 1 95.06 300 ALA B CA 1
ATOM 5459 C C . ALA B 1 300 ? -5.379 -19.469 6.18 1 95.06 300 ALA B C 1
ATOM 5461 O O . ALA B 1 300 ? -6.309 -19.484 5.371 1 95.06 300 ALA B O 1
ATOM 5462 N N . ASP B 1 301 ? -5.211 -20.375 7.074 1 93.5 301 ASP B N 1
A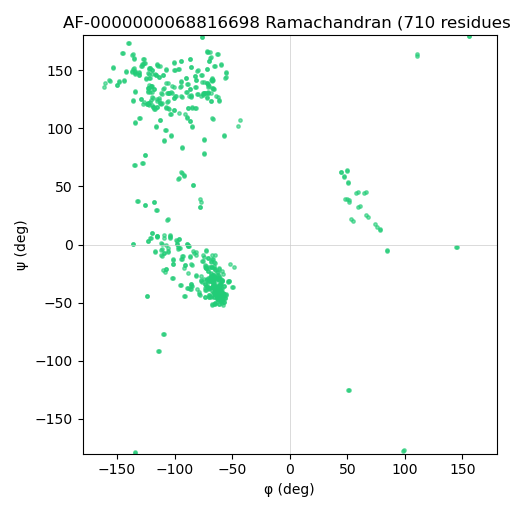TOM 5463 C CA . ASP B 1 301 ? -6.137 -21.5 7.195 1 93.5 301 ASP B CA 1
ATOM 5464 C C . ASP B 1 301 ? -7.555 -21.016 7.48 1 93.5 301 ASP B C 1
ATOM 5466 O O . ASP B 1 301 ? -8.523 -21.562 6.941 1 93.5 301 ASP B O 1
ATOM 5470 N N . SER B 1 302 ? -7.621 -20.031 8.312 1 92.44 302 SER B N 1
ATOM 5471 C CA . SER B 1 302 ? -8.922 -19.5 8.711 1 92.44 302 SER B CA 1
ATOM 5472 C C . SER B 1 302 ? -9.641 -18.844 7.535 1 92.44 302 SER B C 1
ATOM 5474 O O . SER B 1 302 ? -10.867 -18.828 7.484 1 92.44 302 SER B O 1
ATOM 5476 N N . VAL B 1 303 ? -8.906 -18.344 6.586 1 94.81 303 VAL B N 1
ATOM 5477 C CA . VAL B 1 303 ? -9.477 -17.672 5.422 1 94.81 303 VAL B CA 1
ATOM 5478 C C . VAL B 1 303 ? -9.711 -18.688 4.301 1 94.81 303 VAL B C 1
ATOM 5480 O O . VAL B 1 303 ? -10.766 -18.688 3.67 1 94.81 303 VAL B O 1
ATOM 5483 N N . ASN B 1 304 ? -8.766 -19.531 4.066 1 94.56 304 ASN B N 1
ATOM 5484 C CA . ASN B 1 304 ? -8.75 -20.422 2.914 1 94.56 304 ASN B CA 1
ATOM 5485 C C . ASN B 1 304 ? -9.953 -21.359 2.912 1 94.56 304 ASN B C 1
ATOM 5487 O O . ASN B 1 304 ? -10.508 -21.656 1.853 1 94.56 304 ASN B O 1
ATOM 5491 N N . ILE B 1 305 ? -10.359 -21.766 3.992 1 90.69 305 ILE B N 1
ATOM 5492 C CA . ILE B 1 305 ? -11.453 -22.734 4.098 1 90.69 305 ILE B CA 1
ATOM 5493 C C . ILE B 1 305 ? -12.758 -22.078 3.664 1 90.69 305 ILE B C 1
ATOM 5495 O O . ILE B 1 305 ? -13.664 -22.75 3.154 1 90.69 305 ILE B O 1
ATOM 5499 N N . MET B 1 306 ? -12.812 -20.766 3.826 1 93.69 306 MET B N 1
ATOM 5500 C CA . MET B 1 306 ? -14.055 -20.047 3.545 1 93.69 306 MET B CA 1
ATOM 5501 C C . MET B 1 306 ? -13.992 -19.359 2.188 1 93.69 306 MET B C 1
ATOM 5503 O O . MET B 1 306 ? -15.016 -18.953 1.643 1 93.69 306 MET B O 1
ATOM 5507 N N . LEU B 1 307 ? -12.828 -19.219 1.681 1 95.81 307 LEU B N 1
ATOM 5508 C CA . LEU B 1 307 ? -12.625 -18.422 0.472 1 95.81 307 LEU B CA 1
ATOM 5509 C C . LEU B 1 307 ? -13.258 -19.094 -0.737 1 95.81 307 LEU B C 1
ATOM 5511 O O . LEU B 1 307 ? -13.938 -18.453 -1.532 1 95.81 307 LEU B O 1
ATOM 5515 N N . THR B 1 308 ? -13.07 -20.406 -0.889 1 93.81 308 THR B N 1
ATOM 5516 C CA . THR B 1 308 ? -13.523 -21.156 -2.057 1 93.81 308 THR B CA 1
ATOM 5517 C C . THR B 1 308 ? -15.047 -21.094 -2.186 1 93.81 308 THR B C 1
ATOM 5519 O O . THR B 1 308 ? -15.57 -20.703 -3.229 1 93.81 308 THR B O 1
ATOM 5522 N N . PRO B 1 309 ? -15.773 -21.422 -1.088 1 93.38 309 PRO B N 1
ATOM 5523 C CA . PRO B 1 309 ? -17.234 -21.312 -1.214 1 93.38 309 PRO B CA 1
ATOM 5524 C C . PRO B 1 309 ? -17.688 -19.891 -1.491 1 93.38 309 PRO B C 1
ATOM 5526 O O . PRO B 1 309 ? -18.656 -19.688 -2.232 1 93.38 309 PRO B O 1
ATOM 5529 N N . LEU B 1 310 ? -17.062 -18.938 -0.929 1 95.44 310 LEU B N 1
ATOM 5530 C CA . LEU B 1 310 ? -17.438 -17.547 -1.159 1 95.44 310 LEU B CA 1
ATOM 5531 C C . LEU B 1 310 ? -17.297 -17.172 -2.635 1 95.44 310 LEU B C 1
ATOM 5533 O O . LEU B 1 310 ? -18.188 -16.547 -3.205 1 95.44 310 LEU B O 1
ATOM 5537 N N . LEU B 1 311 ? -16.234 -17.594 -3.242 1 96.56 311 LEU B N 1
ATOM 5538 C CA . LEU B 1 311 ? -15.961 -17.25 -4.633 1 96.56 311 LEU B CA 1
ATOM 5539 C C . LEU B 1 311 ? -16.922 -17.953 -5.57 1 96.56 311 LEU B C 1
ATOM 5541 O O . LEU B 1 311 ? -17.25 -17.453 -6.648 1 96.56 311 LEU B O 1
ATOM 5545 N N . ARG B 1 312 ? -17.375 -19.094 -5.215 1 94.38 312 ARG B N 1
ATOM 5546 C CA . ARG B 1 312 ? -18.281 -19.859 -6.047 1 94.38 312 ARG B CA 1
ATOM 5547 C C . ARG B 1 312 ? -19.719 -19.375 -5.887 1 94.38 312 ARG B C 1
ATOM 5549 O O . ARG B 1 312 ? -20.531 -19.484 -6.816 1 94.38 312 ARG B O 1
ATOM 5556 N N . GLU B 1 313 ? -19.969 -18.812 -4.719 1 94.31 313 GLU B N 1
ATOM 5557 C CA . GLU B 1 313 ? -21.297 -18.281 -4.469 1 94.31 313 GLU B CA 1
ATOM 5558 C C . GLU B 1 313 ? -21.656 -17.156 -5.457 1 94.31 313 GLU B C 1
ATOM 5560 O O . GLU B 1 313 ? -20.875 -16.234 -5.648 1 94.31 313 GLU B O 1
ATOM 5565 N N . TYR B 1 314 ? -22.797 -17.344 -6.176 1 93.38 314 TYR B N 1
ATOM 5566 C CA . TYR B 1 314 ? -23.297 -16.391 -7.164 1 93.38 314 TYR B CA 1
ATOM 5567 C C . TYR B 1 314 ? -22.234 -16.078 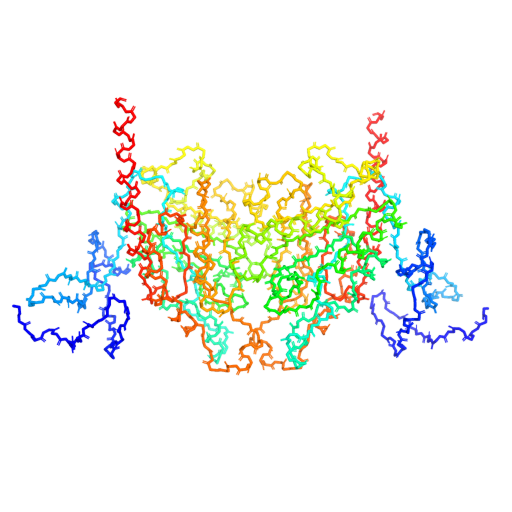-8.211 1 93.38 314 TYR B C 1
ATOM 5569 O O . TYR B 1 314 ? -22.188 -14.977 -8.75 1 93.38 314 TYR B O 1
ATOM 5577 N N . HIS B 1 315 ? -21.25 -17 -8.297 1 94.31 315 HIS B N 1
ATOM 5578 C CA . HIS B 1 315 ? -20.172 -16.875 -9.273 1 94.31 315 HIS B CA 1
ATOM 5579 C C . HIS B 1 315 ? -19.406 -15.57 -9.07 1 94.31 315 HIS B C 1
ATOM 5581 O O . HIS B 1 315 ? -19.109 -14.859 -10.039 1 94.31 315 HIS B O 1
ATOM 5587 N N . ARG B 1 316 ? -19.109 -15.281 -7.855 1 94.56 316 ARG B N 1
ATOM 5588 C CA . ARG B 1 316 ? -18.391 -14.055 -7.52 1 94.56 316 ARG B CA 1
ATOM 5589 C C . ARG B 1 316 ? -17.047 -13.992 -8.227 1 94.56 316 ARG B C 1
ATOM 5591 O O . ARG B 1 316 ? -16.578 -12.914 -8.586 1 94.56 316 ARG B O 1
ATOM 5598 N N . ALA B 1 317 ? -16.469 -15.117 -8.453 1 95.31 317 ALA B N 1
ATOM 5599 C CA . ALA B 1 317 ? -15.148 -15.203 -9.078 1 95.31 317 ALA B CA 1
ATOM 5600 C C . ALA B 1 317 ? -15.172 -14.633 -10.492 1 95.31 317 ALA B C 1
ATOM 5602 O O . ALA B 1 317 ? -14.133 -14.211 -11.016 1 95.31 317 ALA B O 1
ATOM 5603 N N . ASP B 1 318 ? -16.312 -14.602 -11.125 1 93.69 318 ASP B N 1
ATOM 5604 C CA . ASP B 1 318 ? -16.438 -14.141 -12.5 1 93.69 318 ASP B CA 1
ATOM 5605 C C . ASP B 1 318 ? -16.094 -12.656 -12.609 1 93.69 318 ASP B C 1
ATOM 5607 O O . ASP B 1 318 ? -15.75 -12.172 -13.695 1 93.69 318 ASP B O 1
ATOM 5611 N N . ASN B 1 319 ? -16.188 -11.969 -11.5 1 92.06 319 ASN B N 1
ATOM 5612 C CA . ASN B 1 319 ? -15.969 -10.531 -11.508 1 92.06 319 ASN B CA 1
ATOM 5613 C C . ASN B 1 319 ? -14.555 -10.18 -11.07 1 92.06 319 ASN B C 1
ATOM 5615 O O . ASN B 1 319 ? -14.188 -9 -11.031 1 92.06 319 ASN B O 1
ATOM 5619 N N . LEU B 1 320 ? -13.805 -11.156 -10.789 1 94.69 320 LEU B N 1
ATOM 5620 C CA . LEU B 1 320 ? -12.445 -10.938 -10.32 1 94.69 320 LEU B CA 1
ATOM 5621 C C . LEU B 1 320 ? -11.438 -11.148 -11.438 1 94.69 320 LEU B C 1
ATOM 5623 O O . LEU B 1 320 ? -11.75 -11.773 -12.453 1 94.69 320 LEU B O 1
ATOM 5627 N N . ARG B 1 321 ? -10.328 -10.594 -11.328 1 96 321 ARG B N 1
ATOM 5628 C CA . ARG B 1 321 ? -9.242 -10.742 -12.289 1 96 321 ARG B CA 1
ATOM 5629 C C . ARG B 1 321 ? -8.094 -11.555 -11.688 1 96 321 ARG B C 1
ATOM 5631 O O . ARG B 1 321 ? -8.07 -12.781 -11.797 1 96 321 ARG B O 1
ATOM 5638 N N . VAL B 1 322 ? -7.281 -10.914 -10.812 1 97.75 322 VAL B N 1
ATOM 5639 C CA . VAL B 1 322 ? -6.262 -11.664 -10.086 1 97.75 322 VAL B CA 1
ATOM 5640 C C . VAL B 1 322 ? -6.652 -11.773 -8.617 1 97.75 322 VAL B C 1
ATOM 5642 O O . VAL B 1 322 ? -7.129 -10.805 -8.023 1 97.75 322 VAL B O 1
ATOM 5645 N N . ILE B 1 323 ? -6.52 -12.938 -8.094 1 98.12 323 ILE B N 1
ATOM 5646 C CA . ILE B 1 323 ? -6.652 -13.117 -6.648 1 98.12 323 ILE B CA 1
ATOM 5647 C C . ILE B 1 323 ? -5.391 -13.766 -6.09 1 98.12 323 ILE B C 1
ATOM 5649 O O . ILE B 1 323 ? -4.977 -14.836 -6.547 1 98.12 323 ILE B O 1
ATOM 5653 N N . ALA B 1 324 ? -4.738 -13.109 -5.184 1 98.44 324 ALA B N 1
ATOM 5654 C CA . ALA B 1 324 ? -3.525 -13.609 -4.547 1 98.44 324 ALA B CA 1
ATOM 5655 C C . ALA B 1 324 ? -3.807 -14.086 -3.125 1 98.44 324 ALA B C 1
ATOM 5657 O O . ALA B 1 324 ? -4.418 -13.367 -2.332 1 98.44 324 ALA B O 1
ATOM 5658 N N . THR B 1 325 ? -3.363 -15.281 -2.785 1 98.19 325 THR B N 1
ATOM 5659 C CA . THR B 1 325 ? -3.682 -15.867 -1.485 1 98.19 325 THR B CA 1
ATOM 5660 C C . THR B 1 325 ? -2.412 -16.312 -0.768 1 98.19 325 THR B C 1
ATOM 5662 O O . THR B 1 325 ? -1.355 -16.438 -1.389 1 98.19 325 THR B O 1
ATOM 5665 N N . ASP B 1 326 ? -2.514 -16.469 0.569 1 97.69 326 ASP B N 1
ATOM 5666 C CA . ASP B 1 326 ? -1.492 -17.109 1.389 1 97.69 326 ASP B CA 1
ATOM 5667 C C . ASP B 1 326 ? -1.735 -18.609 1.484 1 97.69 326 ASP B C 1
ATOM 5669 O O . ASP B 1 326 ? -2.881 -19.062 1.605 1 97.69 326 ASP B O 1
ATOM 5673 N N . PHE B 1 327 ? -0.587 -19.375 1.371 1 97 327 PHE B N 1
ATOM 5674 C CA . PHE B 1 327 ? -0.693 -20.828 1.494 1 97 327 PHE B CA 1
ATOM 5675 C C . PHE B 1 327 ? -1.797 -21.359 0.594 1 97 327 PHE B C 1
ATOM 5677 O O . PHE B 1 327 ? -2.727 -22.016 1.068 1 97 327 PHE B O 1
ATOM 5684 N N . PHE B 1 328 ? -1.546 -21.156 -0.696 1 96.75 328 PHE B N 1
ATOM 5685 C CA . PHE B 1 328 ? -2.568 -21.375 -1.712 1 96.75 328 PHE B CA 1
ATOM 5686 C C . PHE B 1 328 ? -3.023 -22.828 -1.713 1 96.75 328 PHE B C 1
ATOM 5688 O O . PHE B 1 328 ? -4.113 -23.141 -2.195 1 96.75 328 PHE B O 1
ATOM 5695 N N . THR B 1 329 ? -2.264 -23.766 -1.193 1 92.62 329 THR B N 1
ATOM 5696 C CA . THR B 1 329 ? -2.627 -25.188 -1.171 1 92.62 329 THR B CA 1
ATOM 5697 C C . THR B 1 329 ? -3.805 -25.422 -0.231 1 92.62 329 THR B C 1
ATOM 5699 O O . THR B 1 329 ? -4.426 -26.484 -0.264 1 92.62 329 THR B O 1
ATOM 5702 N N . GLY B 1 330 ? -4.098 -24.453 0.59 1 92.25 330 GLY B N 1
ATOM 5703 C CA . GLY B 1 330 ? -5.188 -24.578 1.543 1 92.25 330 GLY B CA 1
ATOM 5704 C C . GLY B 1 330 ? -6.527 -24.141 0.983 1 92.25 330 GLY B C 1
ATOM 5705 O O . GLY B 1 330 ? -7.539 -24.172 1.687 1 92.25 330 GLY B O 1
ATOM 5706 N N . ASN B 1 331 ? -6.559 -23.688 -0.29 1 94.06 331 ASN B N 1
ATOM 5707 C CA . ASN B 1 331 ? -7.805 -23.281 -0.934 1 94.06 331 ASN B CA 1
ATOM 5708 C C . ASN B 1 331 ? -7.914 -23.859 -2.344 1 94.06 331 ASN B C 1
ATOM 5710 O O . ASN B 1 331 ? -7.066 -24.641 -2.768 1 94.06 331 ASN B O 1
ATOM 5714 N N . ASP B 1 332 ? -9.008 -23.531 -3.021 1 94.81 332 ASP B N 1
ATOM 5715 C CA . ASP B 1 332 ? -9.266 -24.094 -4.34 1 94.81 332 ASP B CA 1
ATOM 5716 C C . ASP B 1 332 ? -9.312 -23 -5.41 1 94.81 332 ASP B C 1
ATOM 5718 O O . ASP B 1 332 ? -10.086 -23.094 -6.359 1 94.81 332 ASP B O 1
ATOM 5722 N N . VAL B 1 333 ? -8.477 -22 -5.281 1 97.56 333 VAL B N 1
ATOM 5723 C CA . VAL B 1 333 ? -8.578 -20.828 -6.133 1 97.56 333 VAL B CA 1
ATOM 5724 C C . VAL B 1 333 ? -8.242 -21.188 -7.574 1 97.56 333 VAL B C 1
ATOM 5726 O O . VAL B 1 333 ? -8.797 -20.625 -8.516 1 97.56 333 VAL B O 1
ATOM 5729 N N . ILE B 1 334 ? -7.438 -22.172 -7.766 1 98.06 334 ILE B N 1
ATOM 5730 C CA . ILE B 1 334 ? -7.047 -22.578 -9.109 1 98.06 334 ILE B CA 1
ATOM 5731 C C . ILE B 1 334 ? -8.258 -23.156 -9.844 1 98.06 334 ILE B C 1
ATOM 5733 O O . ILE B 1 334 ? -8.586 -22.719 -10.953 1 98.06 334 ILE B O 1
ATOM 5737 N N . ASN B 1 335 ? -8.906 -24.094 -9.242 1 96.31 335 ASN B N 1
ATOM 5738 C CA . ASN B 1 335 ? -10.086 -24.656 -9.883 1 96.31 335 ASN B CA 1
ATOM 5739 C C . ASN B 1 335 ? -11.211 -23.641 -10.008 1 96.31 335 ASN B C 1
ATOM 5741 O O . ASN B 1 335 ? -11.977 -23.656 -10.969 1 96.31 335 ASN B O 1
ATOM 5745 N N . VAL B 1 336 ? -11.305 -22.797 -9.031 1 97.31 336 VAL B N 1
ATOM 5746 C CA . VAL B 1 336 ? -12.273 -21.703 -9.102 1 97.31 336 VAL B CA 1
ATOM 5747 C C . VAL B 1 336 ? -12 -20.844 -10.328 1 97.31 336 VAL B C 1
ATOM 5749 O O . VAL B 1 336 ? -12.922 -20.469 -11.047 1 97.31 336 VAL B O 1
ATOM 5752 N N . ALA B 1 337 ? -10.781 -20.531 -10.539 1 98.44 337 ALA B N 1
ATOM 5753 C CA . ALA B 1 337 ? -10.398 -19.719 -11.688 1 98.44 337 ALA B CA 1
ATOM 5754 C C . ALA B 1 337 ? -10.727 -20.422 -13 1 98.44 337 ALA B C 1
ATOM 5756 O O . ALA B 1 337 ? -11.258 -19.812 -13.922 1 98.44 337 ALA B O 1
ATOM 5757 N N . ILE B 1 338 ? -10.422 -21.672 -13.078 1 98 338 ILE B N 1
ATOM 5758 C CA . ILE B 1 338 ? -10.695 -22.469 -14.273 1 98 338 ILE B CA 1
ATOM 5759 C C . ILE B 1 338 ? -12.203 -22.484 -14.547 1 98 338 ILE B C 1
ATOM 5761 O O . ILE B 1 338 ? -12.633 -22.25 -15.672 1 98 338 ILE B O 1
ATOM 5765 N N . ASP B 1 339 ? -12.977 -22.688 -13.531 1 97.06 339 ASP B N 1
ATOM 5766 C CA . ASP B 1 339 ? -14.43 -22.703 -13.664 1 97.06 339 ASP B CA 1
ATOM 5767 C C . ASP B 1 339 ? -14.945 -21.344 -14.109 1 97.06 339 ASP B C 1
ATOM 5769 O O . ASP B 1 339 ? -15.805 -21.25 -14.992 1 97.06 339 ASP B O 1
ATOM 5773 N N . ALA B 1 340 ? -14.469 -20.328 -13.477 1 97.44 340 ALA B N 1
ATOM 5774 C CA . ALA B 1 340 ? -14.875 -18.969 -13.836 1 97.44 340 ALA B CA 1
ATOM 5775 C C . ALA B 1 340 ? -14.562 -18.672 -15.297 1 97.44 340 ALA B C 1
ATOM 5777 O O . ALA B 1 340 ? -15.383 -18.094 -16.016 1 97.44 340 ALA B O 1
ATOM 5778 N N . ASN B 1 341 ? -13.414 -19.016 -15.727 1 98.06 341 ASN B N 1
ATOM 5779 C CA . ASN B 1 341 ? -12.992 -18.734 -17.094 1 98.06 341 ASN B CA 1
ATOM 5780 C C . ASN B 1 341 ? -13.789 -19.562 -18.109 1 98.06 341 ASN B C 1
ATOM 5782 O O . ASN B 1 341 ? -14.023 -19.109 -19.234 1 98.06 341 ASN B O 1
ATOM 5786 N N . ARG B 1 342 ? -14.203 -20.766 -17.734 1 97.38 342 ARG B N 1
ATOM 5787 C CA . ARG B 1 342 ? -15.094 -21.531 -18.594 1 97.38 342 ARG B CA 1
ATOM 5788 C C . ARG B 1 342 ? -16.406 -20.797 -18.812 1 97.38 342 ARG B C 1
ATOM 5790 O O . ARG B 1 342 ? -16.922 -20.75 -19.938 1 97.38 342 ARG B O 1
ATOM 5797 N N . ARG B 1 343 ? -16.891 -20.219 -17.766 1 96.19 343 ARG B N 1
ATOM 5798 C CA . ARG B 1 343 ? -18.125 -19.453 -17.891 1 96.19 343 ARG B CA 1
ATOM 5799 C C . ARG B 1 343 ? -17.922 -18.219 -18.75 1 96.19 343 ARG B C 1
ATOM 5801 O O . ARG B 1 343 ? -18.766 -17.875 -19.562 1 96.19 343 ARG B O 1
ATOM 5808 N N . LYS B 1 344 ? -16.797 -17.594 -18.531 1 94.38 344 LYS B N 1
ATOM 5809 C CA . LYS B 1 344 ? -16.484 -16.422 -19.328 1 94.38 344 LYS B CA 1
ATOM 5810 C C . LYS B 1 344 ? -16.344 -16.781 -20.797 1 94.38 344 LYS B C 1
ATOM 5812 O O . LYS B 1 344 ? -16.797 -16.016 -21.672 1 94.38 344 LYS B O 1
ATOM 5817 N N . LEU B 1 345 ? -15.742 -17.844 -21.047 1 95.06 345 LEU B N 1
ATOM 5818 C CA . LEU B 1 345 ? -15.57 -18.297 -22.422 1 95.06 345 LEU B CA 1
ATOM 5819 C C . LEU B 1 345 ? -16.922 -18.578 -23.078 1 95.06 345 LEU B C 1
ATOM 5821 O O . LEU B 1 345 ? -17.125 -18.266 -24.25 1 95.06 345 LEU B O 1
ATOM 5825 N N . GLU B 1 346 ? -17.812 -19.172 -22.344 1 92.38 346 GLU B N 1
ATOM 5826 C CA . GLU B 1 346 ? -19.141 -19.469 -22.844 1 92.38 346 GLU B CA 1
ATOM 5827 C C . GLU B 1 346 ? -19.906 -18.188 -23.188 1 92.38 346 GLU B C 1
ATOM 5829 O O . GLU B 1 346 ? -20.672 -18.141 -24.156 1 92.38 346 GLU B O 1
ATOM 5834 N N . GLN B 1 347 ? -19.719 -17.172 -22.438 1 87.62 347 GLN B N 1
ATOM 5835 C CA . GLN B 1 347 ? -20.375 -15.898 -22.688 1 87.62 347 GLN B CA 1
ATOM 5836 C C . GLN B 1 347 ? -19.828 -15.227 -23.938 1 87.62 347 GLN B C 1
ATOM 5838 O O . GLN B 1 347 ? -20.562 -14.555 -24.656 1 87.62 347 GLN B O 1
ATOM 5843 N N . TYR B 1 348 ? -18.562 -15.367 -24.125 1 82.44 348 TYR B N 1
ATOM 5844 C CA . TYR B 1 348 ? -17.953 -14.812 -25.328 1 82.44 348 TYR B CA 1
ATOM 5845 C C . TYR B 1 348 ? -18.484 -15.516 -26.578 1 82.44 348 TYR B C 1
ATOM 5847 O O . TYR B 1 348 ? -18.719 -14.875 -27.609 1 82.44 348 TYR B O 1
ATOM 5855 N N . THR B 1 349 ? -18.656 -16.766 -26.484 1 74.31 349 THR B N 1
ATOM 5856 C CA . THR B 1 349 ? -19.125 -17.547 -27.625 1 74.31 349 THR B CA 1
ATOM 5857 C C . THR B 1 349 ? -20.594 -17.266 -27.906 1 74.31 349 THR B C 1
ATOM 5859 O O . THR B 1 349 ? -21.016 -17.203 -29.078 1 74.31 349 THR B O 1
ATOM 5862 N N . THR B 1 350 ? -21.266 -16.953 -26.844 1 69.56 350 THR B N 1
ATOM 5863 C CA . THR B 1 350 ? -22.688 -16.641 -27.031 1 69.56 350 THR B CA 1
ATOM 5864 C C . THR B 1 350 ? -22.859 -15.227 -27.562 1 69.56 350 THR B C 1
ATOM 5866 O O . THR B 1 350 ? -23.75 -14.969 -28.375 1 69.56 350 THR B O 1
ATOM 5869 N N . ARG B 1 351 ? -22.125 -14.258 -27.109 1 63.16 351 ARG B N 1
ATOM 5870 C CA . ARG B 1 351 ? -22.234 -12.883 -27.578 1 63.16 351 ARG B CA 1
ATOM 5871 C C . ARG B 1 351 ? -21.844 -12.773 -29.047 1 63.16 351 ARG B C 1
ATOM 5873 O O . ARG B 1 351 ? -22.406 -11.961 -29.797 1 63.16 351 ARG B O 1
ATOM 5880 N N . SER B 1 352 ? -20.875 -13.547 -29.422 1 53.88 352 SER B N 1
ATOM 5881 C CA . SER B 1 352 ? -20.469 -13.578 -30.812 1 53.88 352 SER B CA 1
ATOM 5882 C C . SER B 1 352 ? -21.547 -14.203 -31.703 1 53.88 352 SER B C 1
ATOM 5884 O O . SER B 1 352 ? -21.703 -13.812 -32.844 1 53.88 352 SER B O 1
ATOM 5886 N N . TYR B 1 353 ? -22.25 -15.109 -31.109 1 49.91 353 TYR B N 1
ATOM 5887 C CA . TYR B 1 353 ? -23.344 -15.703 -31.875 1 49.91 353 TYR B CA 1
ATOM 5888 C C . TYR B 1 353 ? -24.5 -14.719 -32 1 49.91 353 TYR B C 1
ATOM 5890 O O . TYR B 1 353 ? -25.141 -14.641 -33.062 1 49.91 353 TYR B O 1
ATOM 5898 N N . TYR B 1 354 ? -24.859 -14.078 -30.938 1 47.66 354 TYR B N 1
ATOM 5899 C CA . TYR B 1 354 ? -26.016 -13.203 -31.031 1 47.66 354 TYR B CA 1
ATOM 5900 C C . TYR B 1 354 ? -25.656 -11.898 -31.734 1 47.66 354 TYR B C 1
ATOM 5902 O O . TYR B 1 354 ? -26.547 -11.156 -32.156 1 47.66 354 TYR B O 1
ATOM 5910 N N . GLY B 1 355 ? -24.516 -11.414 -31.734 1 39.12 355 GLY B N 1
ATOM 5911 C CA . GLY B 1 355 ? -24.219 -10.227 -32.531 1 39.12 355 GLY B CA 1
ATOM 5912 C C . GLY B 1 355 ? -24.344 -10.461 -34.031 1 39.12 355 GLY B C 1
ATOM 5913 O O . GLY B 1 355 ? -24.266 -9.516 -34.812 1 39.12 355 GLY B O 1
ATOM 5914 N N . PHE B 1 356 ? -24.141 -11.625 -34.562 1 36.19 356 PHE B N 1
ATOM 5915 C CA . PHE B 1 356 ? -24.344 -11.844 -35.969 1 36.19 356 PHE B CA 1
ATOM 5916 C C . PHE B 1 356 ? -25.812 -12.141 -36.281 1 36.19 356 PHE B C 1
ATOM 5918 O O . PHE B 1 356 ? -26.219 -12.203 -37.438 1 36.19 356 PHE B O 1
ATOM 5925 N N . GLY B 1 357 ? -26.656 -12.266 -35.25 1 29.22 357 GLY B N 1
ATOM 5926 C CA . GLY B 1 357 ? -28.016 -12.266 -35.75 1 29.22 357 GLY B CA 1
ATOM 5927 C C . GLY B 1 357 ? -28.609 -10.883 -35.875 1 29.22 357 GLY B C 1
ATOM 5928 O O . GLY B 1 357 ? -28.188 -9.953 -35.188 1 29.22 357 GLY B O 1
#

Secondary structure (DSSP, 8-state):
--GGG-S-------SS-----S--------GGG-STT-S----S-EEEEEEEEEEETTEEEEEEEEEE-TTGGGGGTTSBGGGS-EEEETTTTTT--SSS-GGGGGGT---SS-HHHHHHHT--EEEEEEEEETTEEEEEETTEEEEEHHHHHHHHHHHHHH-TT--EEEEEEEEEESSS--HHHHHHHHHHHHHHHTTTB-S-TTHHHHTT-BHHHHHHHT--EEEEE--HHHHHH-TTPEEPPEEEE-----HHHHHHHHHHHHHSPP-SS-EEEEE-----HHHHHH-TT--HHHHHHHHHHHHHHHHHGGGGGGG-SEEEESSGGGS-HHHHHHHHHHHHHHHHHHHHHHS--/--GGG-S-------SS-----S--------GGG-STT-S----S-EEEEEEEEEEETTEEEEEEEEEE-TTGGGGGTTSBGGGS-EEEETTTTTT--SSS-GGGGGGT---SS-HHHHHHHT--EEEEEEEEETTEEEEEETTEEEEEHHHHHHHHHHHHHH-TT--EEEEEEEEEESSS--HHHHHHHHHHHHHHHTTTB-S-TTHHHHTT-BHHHHHHHT--EEEEE--HHHHHH-TTPEEPPEEEE-----HHHHHHHHHHHHHSPP-SS-EEEEE-----HHHHHH-TT--HHHHHHHHHHHHHHHHHGGGGGGG-SEEEESSGGGS-HHHHHHHHHHHHHHHHHHHHHHT--